Protein AF-A0A916GPR3-F1 (afdb_monomer)

Structure (mmCIF, N/CA/C/O backbone):
data_AF-A0A916GPR3-F1
#
_entry.id   AF-A0A916GPR3-F1
#
loop_
_atom_site.group_PDB
_atom_site.id
_atom_site.type_symbol
_atom_site.label_atom_id
_atom_site.label_alt_id
_atom_site.label_comp_id
_atom_site.label_asym_id
_atom_site.label_entity_id
_atom_site.label_seq_id
_atom_site.pdbx_PDB_ins_code
_atom_site.Cartn_x
_atom_site.Cartn_y
_atom_site.Cartn_z
_atom_site.occupancy
_atom_site.B_iso_or_equiv
_atom_site.auth_seq_id
_atom_site.auth_comp_id
_atom_site.auth_asym_id
_atom_site.auth_atom_id
_atom_site.pdbx_PDB_model_num
ATOM 1 N N . LYS A 1 1 ? 24.502 -0.207 -11.458 1.00 34.41 1 LYS A N 1
ATOM 2 C CA . LYS A 1 1 ? 25.552 0.753 -11.896 1.00 34.41 1 LYS A CA 1
ATOM 3 C C . LYS A 1 1 ? 24.951 1.687 -12.952 1.00 34.41 1 LYS A C 1
ATOM 5 O O . LYS A 1 1 ? 24.539 1.185 -13.983 1.00 34.41 1 LYS A O 1
ATOM 10 N N . ILE A 1 2 ? 24.842 2.995 -12.671 1.00 38.56 2 ILE A N 1
ATOM 11 C CA . ILE A 1 2 ? 24.123 4.017 -13.483 1.00 38.56 2 ILE A CA 1
ATOM 12 C C . ILE A 1 2 ? 25.085 4.871 -14.351 1.00 38.56 2 ILE A C 1
ATOM 14 O O . ILE A 1 2 ? 24.668 5.695 -15.160 1.00 38.56 2 ILE A O 1
ATOM 18 N N . GLU A 1 3 ? 26.395 4.638 -14.249 1.00 38.91 3 GLU A N 1
ATOM 19 C CA . GLU A 1 3 ? 27.435 5.503 -14.833 1.00 38.91 3 GLU A CA 1
ATOM 20 C C . GLU A 1 3 ? 27.694 5.302 -16.338 1.00 38.91 3 GLU A C 1
ATOM 22 O O . GLU A 1 3 ? 28.386 6.111 -16.942 1.00 38.91 3 GLU A O 1
ATOM 27 N N . ALA A 1 4 ? 27.110 4.287 -16.985 1.00 40.34 4 ALA A N 1
ATOM 28 C CA . ALA A 1 4 ? 27.405 3.962 -18.389 1.00 40.34 4 ALA A CA 1
ATOM 29 C C . ALA A 1 4 ? 26.366 4.466 -19.411 1.00 40.34 4 ALA A C 1
ATOM 31 O O . ALA A 1 4 ? 26.414 4.072 -20.573 1.00 40.34 4 ALA A O 1
ATOM 32 N N . GLY A 1 5 ? 25.384 5.280 -19.005 1.00 41.34 5 GLY A N 1
ATOM 33 C CA . GLY A 1 5 ? 24.378 5.842 -19.923 1.00 41.34 5 GLY A CA 1
ATOM 34 C C . GLY A 1 5 ? 23.408 4.835 -20.562 1.00 41.34 5 GLY A C 1
ATOM 35 O O . GLY A 1 5 ? 22.479 5.251 -21.241 1.00 41.34 5 GLY A O 1
ATOM 36 N N . LYS A 1 6 ? 23.574 3.534 -20.306 1.00 44.97 6 LYS A N 1
ATOM 37 C CA . LYS A 1 6 ? 22.677 2.454 -20.726 1.00 44.97 6 LYS A CA 1
ATOM 38 C C . LYS A 1 6 ? 21.776 2.050 -19.562 1.00 44.97 6 LYS A C 1
ATOM 40 O O . LYS A 1 6 ? 22.013 1.034 -18.918 1.00 44.97 6 LYS A O 1
ATOM 45 N N . VAL A 1 7 ? 20.792 2.883 -19.235 1.00 55.22 7 VAL A N 1
ATOM 46 C CA . VAL A 1 7 ? 19.659 2.422 -18.423 1.00 55.22 7 VAL A CA 1
ATOM 47 C C . VAL A 1 7 ? 18.613 1.956 -19.425 1.00 55.22 7 VAL A C 1
ATOM 49 O O . VAL A 1 7 ? 18.029 2.785 -20.114 1.00 55.22 7 VAL A O 1
ATOM 52 N N . SER A 1 8 ? 18.456 0.642 -19.583 1.00 56.34 8 SER A N 1
ATOM 53 C CA . SER A 1 8 ? 17.312 0.085 -20.302 1.00 56.34 8 SER A CA 1
ATOM 54 C C . SER A 1 8 ? 16.078 0.295 -19.434 1.00 56.34 8 SER A C 1
ATOM 56 O O . SER A 1 8 ? 16.096 -0.054 -18.251 1.00 56.34 8 SER A O 1
ATOM 58 N N . PHE A 1 9 ? 15.064 0.934 -20.007 1.00 68.38 9 PHE A N 1
ATOM 59 C CA . PHE A 1 9 ? 13.755 1.073 -19.390 1.00 68.38 9 PHE A CA 1
ATOM 60 C C . PHE A 1 9 ? 12.943 -0.159 -19.771 1.00 68.38 9 PHE A C 1
ATOM 62 O O . PHE A 1 9 ? 12.871 -0.494 -20.957 1.00 68.38 9 PHE A O 1
ATOM 69 N N . GLU A 1 10 ? 12.412 -0.869 -18.783 1.00 75.56 10 GLU A N 1
ATOM 70 C CA . GLU A 1 10 ? 11.522 -1.994 -19.046 1.00 75.56 10 GLU A CA 1
ATOM 71 C C . GLU A 1 10 ? 10.085 -1.481 -19.168 1.00 75.56 10 GLU A C 1
ATOM 73 O O . GLU A 1 10 ? 9.697 -0.482 -18.570 1.00 75.56 10 GLU A O 1
ATOM 78 N N . THR A 1 11 ? 9.291 -2.114 -20.021 1.00 81.31 11 THR A N 1
ATOM 79 C CA . THR A 1 11 ? 7.875 -1.779 -20.192 1.00 81.31 11 THR A CA 1
ATOM 80 C C . THR A 1 11 ? 7.107 -3.063 -19.976 1.00 81.31 11 THR A C 1
ATOM 82 O O . THR A 1 11 ? 6.997 -3.885 -20.884 1.00 81.31 11 THR A O 1
ATOM 85 N N . ILE A 1 12 ? 6.690 -3.263 -18.729 1.00 84.94 12 ILE A N 1
ATOM 86 C CA . ILE A 1 12 ? 6.011 -4.465 -18.258 1.00 84.94 12 ILE A CA 1
ATOM 87 C C . ILE A 1 12 ? 4.695 -4.092 -17.587 1.00 84.94 12 ILE A C 1
ATOM 89 O O . ILE A 1 12 ? 4.533 -2.971 -17.097 1.00 84.94 12 ILE A O 1
ATOM 93 N N . ASP A 1 13 ? 3.773 -5.045 -17.558 1.00 85.75 13 ASP A N 1
ATOM 94 C CA . ASP A 1 13 ? 2.547 -4.930 -16.780 1.00 85.75 13 ASP A CA 1
ATOM 95 C C . ASP A 1 13 ? 2.891 -5.027 -15.292 1.00 85.75 13 ASP A C 1
ATOM 97 O O . ASP A 1 13 ? 3.645 -5.911 -14.872 1.00 85.75 13 ASP A O 1
ATOM 101 N N . PHE A 1 14 ? 2.358 -4.111 -14.491 1.00 83.00 14 PHE A N 1
ATOM 102 C CA . PHE A 1 14 ? 2.539 -4.121 -13.045 1.00 83.00 14 PHE A CA 1
ATOM 103 C C . PHE A 1 14 ? 1.325 -3.535 -12.329 1.00 83.00 14 PHE A C 1
ATOM 105 O O . PHE A 1 14 ? 0.537 -2.777 -12.905 1.00 83.00 14 PHE A O 1
ATOM 112 N N . HIS A 1 15 ? 1.198 -3.858 -11.045 1.00 81.81 15 HIS A N 1
ATOM 113 C CA . HIS A 1 15 ? 0.202 -3.245 -10.186 1.00 81.81 15 HIS A CA 1
ATOM 114 C C . HIS A 1 15 ? 0.840 -2.221 -9.243 1.00 81.81 15 HIS A C 1
ATOM 116 O O . HIS A 1 15 ? 1.885 -2.456 -8.636 1.00 81.81 15 HIS A O 1
ATOM 122 N N . LEU A 1 16 ? 0.234 -1.037 -9.166 1.00 84.75 16 LEU A N 1
ATOM 123 C CA . LEU A 1 16 ? 0.755 0.076 -8.380 1.00 84.75 16 LEU A CA 1
ATOM 124 C C . LEU A 1 16 ? 0.736 -0.223 -6.875 1.00 84.75 16 LEU A C 1
ATOM 126 O O . LEU A 1 16 ? 1.661 0.173 -6.174 1.00 84.75 16 LEU A O 1
ATOM 130 N N . ASP A 1 17 ? -0.282 -0.933 -6.393 1.00 76.56 17 ASP A N 1
ATOM 131 C CA . ASP A 1 17 ? -0.413 -1.373 -4.999 1.00 76.56 17 ASP A CA 1
ATOM 132 C C . ASP A 1 17 ? 0.776 -2.234 -4.549 1.00 76.56 17 ASP A C 1
ATOM 134 O O . ASP A 1 17 ? 1.334 -1.961 -3.495 1.00 76.56 17 ASP A O 1
ATOM 138 N N . GLU A 1 18 ? 1.256 -3.163 -5.378 1.00 76.06 18 GLU A N 1
ATOM 139 C CA . GLU A 1 18 ? 2.437 -3.988 -5.070 1.00 76.06 18 GLU A CA 1
ATOM 140 C C . GLU A 1 18 ? 3.711 -3.147 -4.885 1.00 76.06 18 GLU A C 1
ATOM 142 O O . GLU A 1 18 ? 4.531 -3.413 -4.003 1.00 76.06 18 GLU A O 1
ATOM 147 N N . VAL A 1 19 ? 3.874 -2.089 -5.688 1.00 83.50 19 VAL A N 1
ATOM 148 C CA . VAL A 1 19 ? 4.989 -1.142 -5.527 1.00 83.50 19 VAL A CA 1
ATOM 149 C C . VAL A 1 19 ? 4.852 -0.385 -4.205 1.00 83.50 19 VAL A C 1
ATOM 151 O O . VAL A 1 19 ? 5.847 -0.193 -3.502 1.00 83.50 19 VAL A O 1
ATOM 154 N N . MET A 1 20 ? 3.633 0.029 -3.852 1.00 81.75 20 MET A N 1
ATOM 155 C CA . MET A 1 20 ? 3.361 0.739 -2.602 1.00 81.75 20 MET A CA 1
ATOM 156 C C . MET A 1 20 ? 3.566 -0.148 -1.375 1.00 81.75 20 MET A C 1
ATOM 158 O O . MET A 1 20 ? 4.194 0.306 -0.420 1.00 81.75 20 MET A O 1
ATOM 162 N N . ASP A 1 21 ? 3.125 -1.403 -1.422 1.00 71.31 21 ASP A N 1
ATOM 163 C CA . ASP A 1 21 ? 3.307 -2.386 -0.352 1.00 71.31 21 ASP A CA 1
ATOM 164 C C . ASP A 1 21 ? 4.806 -2.698 -0.156 1.00 71.31 21 ASP A C 1
ATOM 166 O O . ASP A 1 21 ? 5.314 -2.677 0.964 1.00 71.31 21 ASP A O 1
ATOM 170 N N . GLY A 1 22 ? 5.581 -2.832 -1.240 1.00 76.75 22 GLY A N 1
ATOM 171 C CA . GLY A 1 22 ? 7.038 -2.982 -1.137 1.00 76.75 22 GLY A CA 1
ATOM 172 C C . GLY A 1 22 ? 7.737 -1.768 -0.503 1.00 76.75 22 GLY A C 1
ATOM 173 O O . GLY A 1 22 ? 8.696 -1.914 0.260 1.00 76.75 22 GLY A O 1
ATOM 174 N N . ILE A 1 23 ? 7.261 -0.549 -0.782 1.00 81.44 23 ILE A N 1
ATOM 175 C CA . ILE A 1 23 ? 7.767 0.673 -0.134 1.00 81.44 23 ILE A CA 1
ATOM 176 C C . ILE A 1 23 ? 7.354 0.710 1.339 1.00 81.44 23 ILE A C 1
ATOM 178 O O . ILE A 1 23 ? 8.172 1.092 2.179 1.00 81.44 23 ILE A O 1
ATOM 182 N N . ALA A 1 24 ? 6.118 0.311 1.646 1.00 74.06 24 ALA A N 1
ATOM 183 C CA . ALA A 1 24 ? 5.590 0.216 2.999 1.00 74.06 24 ALA A CA 1
ATOM 184 C C . ALA A 1 24 ? 6.478 -0.677 3.866 1.00 74.06 24 ALA A C 1
ATOM 186 O O . ALA A 1 24 ? 6.974 -0.210 4.889 1.00 74.06 24 ALA A O 1
ATOM 187 N N . ASP A 1 25 ? 6.775 -1.895 3.415 1.00 73.19 25 ASP A N 1
ATOM 188 C CA . ASP A 1 25 ? 7.591 -2.864 4.153 1.00 73.19 25 ASP A CA 1
ATOM 189 C C . ASP A 1 25 ? 9.009 -2.346 4.432 1.00 73.19 25 ASP A C 1
ATOM 191 O O . ASP A 1 25 ? 9.539 -2.468 5.541 1.00 73.19 25 ASP A O 1
ATOM 195 N N . LEU A 1 26 ? 9.633 -1.707 3.437 1.00 76.94 26 LEU A N 1
ATOM 196 C CA . LEU A 1 26 ? 10.988 -1.162 3.565 1.00 76.94 26 LEU A CA 1
ATOM 197 C C . LEU A 1 26 ? 11.056 0.072 4.476 1.00 76.94 26 LEU A C 1
ATOM 199 O O . LEU A 1 26 ? 12.082 0.320 5.123 1.00 76.94 26 LEU A O 1
ATOM 203 N N . ALA A 1 27 ? 10.001 0.883 4.480 1.00 78.56 27 ALA A N 1
ATOM 204 C CA . ALA A 1 27 ? 9.934 2.134 5.221 1.00 78.56 27 ALA A CA 1
ATOM 205 C C . ALA A 1 27 ? 9.396 1.951 6.649 1.00 78.56 27 ALA A C 1
ATOM 207 O O . ALA A 1 27 ? 9.810 2.702 7.537 1.00 78.56 27 ALA A O 1
ATOM 208 N N . ALA A 1 28 ? 8.545 0.946 6.882 1.00 73.94 28 ALA A N 1
ATOM 209 C CA . ALA A 1 28 ? 7.847 0.708 8.143 1.00 73.94 28 ALA A CA 1
ATOM 210 C C . ALA A 1 28 ? 8.810 0.602 9.327 1.00 73.94 28 ALA A C 1
ATOM 212 O O . ALA A 1 28 ? 8.653 1.332 10.301 1.00 73.94 28 ALA A O 1
ATOM 213 N N . ILE A 1 29 ? 9.862 -0.218 9.215 1.00 76.25 29 ILE A N 1
ATOM 214 C CA . ILE A 1 29 ? 10.833 -0.428 10.304 1.00 76.25 29 ILE A CA 1
ATOM 215 C C . ILE A 1 29 ? 11.497 0.898 10.706 1.00 76.25 29 ILE A C 1
ATOM 217 O O . ILE A 1 29 ? 11.549 1.250 11.882 1.00 76.25 29 ILE A O 1
ATOM 221 N N . LYS A 1 30 ? 11.958 1.683 9.725 1.00 79.44 30 LYS A N 1
ATOM 222 C CA . LYS A 1 30 ? 12.665 2.951 9.979 1.00 79.44 30 LYS A CA 1
ATOM 223 C C . LYS A 1 30 ? 11.741 4.044 10.507 1.00 79.44 30 LYS A C 1
ATOM 225 O O . LYS A 1 30 ? 12.164 4.861 11.324 1.00 79.44 30 LYS A O 1
ATOM 230 N N . ALA A 1 31 ? 10.505 4.092 10.011 1.00 82.06 31 ALA A N 1
ATOM 231 C CA . ALA A 1 31 ? 9.490 5.009 10.511 1.00 82.06 31 ALA A CA 1
ATOM 232 C C . ALA A 1 31 ? 9.132 4.660 11.963 1.00 82.06 31 ALA A C 1
ATOM 234 O O . ALA A 1 31 ? 9.148 5.540 12.822 1.00 82.06 31 ALA A O 1
ATOM 235 N N . GLN A 1 32 ? 8.934 3.373 12.261 1.00 77.81 32 GLN A N 1
ATOM 236 C CA . GLN A 1 32 ? 8.606 2.870 13.592 1.00 77.81 32 GLN A CA 1
ATOM 237 C C . GLN A 1 32 ? 9.723 3.128 14.613 1.00 77.81 32 GLN A C 1
ATOM 239 O O . GLN A 1 32 ? 9.437 3.596 15.713 1.00 77.81 32 GLN A O 1
ATOM 244 N N . GLU A 1 33 ? 10.992 2.904 14.251 1.00 80.00 33 GLU A N 1
ATOM 245 C CA . GLU A 1 33 ? 12.153 3.219 15.103 1.00 80.00 33 GLU A CA 1
ATOM 246 C C . GLU A 1 33 ? 12.193 4.696 15.526 1.00 80.00 33 GLU A C 1
ATOM 248 O O . GLU A 1 33 ? 12.622 5.022 16.634 1.00 80.00 33 GLU A O 1
ATOM 253 N N . LYS A 1 34 ? 11.733 5.596 14.650 1.00 81.00 34 LYS A N 1
ATOM 254 C CA . LYS A 1 34 ? 11.626 7.032 14.930 1.00 81.00 34 LYS A CA 1
ATOM 255 C C . LYS A 1 34 ? 10.279 7.450 15.525 1.00 81.00 34 LYS A C 1
ATOM 257 O O . LYS A 1 34 ? 10.139 8.605 15.921 1.00 81.00 34 LYS A O 1
ATOM 262 N N . GLY A 1 35 ? 9.302 6.546 15.589 1.00 80.00 35 GLY A N 1
ATOM 263 C CA . GLY A 1 35 ? 7.924 6.864 15.962 1.00 80.00 35 GLY A CA 1
ATOM 264 C C . GLY A 1 35 ? 7.251 7.849 15.000 1.00 80.00 35 GLY A C 1
ATOM 265 O O . GLY A 1 35 ? 6.478 8.688 15.452 1.00 80.00 35 GLY A O 1
ATOM 266 N N . LEU A 1 36 ? 7.592 7.794 13.710 1.00 85.12 36 LEU A N 1
ATOM 267 C CA . LEU A 1 36 ? 6.942 8.577 12.659 1.00 85.12 36 LEU A CA 1
ATOM 268 C C . LEU A 1 36 ? 5.720 7.838 12.127 1.00 85.12 36 LEU A C 1
ATOM 270 O O . LEU A 1 36 ? 5.766 6.622 11.928 1.00 85.12 36 LEU A O 1
ATOM 274 N N . GLU A 1 37 ? 4.665 8.583 11.819 1.00 84.00 37 GLU A N 1
ATOM 275 C CA . GLU A 1 37 ? 3.528 8.037 11.086 1.00 84.00 37 GLU A CA 1
ATOM 276 C C . GLU A 1 37 ? 3.817 8.016 9.588 1.00 84.00 37 GLU A C 1
ATOM 278 O O . GLU A 1 37 ? 4.281 9.000 9.020 1.00 84.00 37 GLU A O 1
ATOM 283 N N . LEU A 1 38 ? 3.563 6.876 8.948 1.00 85.62 38 LEU A N 1
ATOM 284 C CA . LEU A 1 38 ? 3.703 6.712 7.508 1.00 85.62 38 LEU A CA 1
ATOM 285 C C . LEU A 1 38 ? 2.317 6.464 6.911 1.00 85.62 38 LEU A C 1
ATOM 287 O O . LEU A 1 38 ? 1.651 5.490 7.266 1.00 85.62 38 LEU A O 1
ATOM 291 N N . LEU A 1 39 ? 1.893 7.361 6.027 1.00 85.69 39 LEU A N 1
ATOM 292 C CA . LEU A 1 39 ? 0.545 7.405 5.472 1.00 85.69 39 LEU A CA 1
ATOM 293 C C . LEU A 1 39 ? 0.594 7.298 3.942 1.00 85.69 39 LEU A C 1
ATOM 295 O O . LEU A 1 39 ? 1.497 7.842 3.305 1.00 85.69 39 LEU A O 1
ATOM 299 N N . PHE A 1 40 ? -0.384 6.620 3.344 1.00 85.38 40 PHE A N 1
ATOM 300 C CA . PHE A 1 40 ? -0.537 6.508 1.891 1.00 85.38 40 PHE A CA 1
ATOM 301 C C . PHE A 1 40 ? -1.837 7.180 1.459 1.00 85.38 40 PHE A C 1
ATOM 303 O O . PHE A 1 40 ? -2.903 6.754 1.877 1.00 85.38 40 PHE A O 1
ATOM 310 N N . ASP A 1 41 ? -1.767 8.196 0.606 1.00 86.06 41 ASP A N 1
ATOM 311 C CA . ASP A 1 41 ? -2.935 8.914 0.088 1.00 86.06 41 ASP A CA 1
ATOM 312 C C . ASP A 1 41 ? -3.057 8.689 -1.423 1.00 86.06 41 ASP A C 1
ATOM 314 O O . ASP A 1 41 ? -2.410 9.351 -2.233 1.00 86.06 41 ASP A O 1
ATOM 318 N N . ILE A 1 42 ? -3.837 7.686 -1.823 1.00 84.56 42 ILE A N 1
ATOM 319 C CA . ILE A 1 42 ? -3.988 7.309 -3.232 1.00 84.56 42 ILE A CA 1
ATOM 320 C C . ILE A 1 42 ? -5.351 7.788 -3.730 1.00 84.56 42 ILE A C 1
ATOM 322 O O . ILE A 1 42 ? -6.394 7.351 -3.239 1.00 84.56 42 ILE A O 1
ATOM 326 N N . GLY A 1 43 ? -5.335 8.662 -4.737 1.00 79.94 43 GLY A N 1
ATOM 327 C CA . GLY A 1 43 ? -6.532 9.191 -5.379 1.00 79.94 43 GLY A CA 1
ATOM 328 C C . GLY A 1 43 ? -7.419 8.089 -5.963 1.00 79.94 43 GLY A C 1
ATOM 329 O O . GLY A 1 43 ? -6.941 7.127 -6.561 1.00 79.94 43 GLY A O 1
ATOM 330 N N . ALA A 1 44 ? -8.737 8.240 -5.814 1.00 73.88 44 ALA A N 1
ATOM 331 C CA . ALA A 1 44 ? -9.720 7.234 -6.232 1.00 73.88 44 ALA A CA 1
ATOM 332 C C . ALA A 1 44 ? -9.788 7.006 -7.756 1.00 73.88 44 ALA A C 1
ATOM 334 O O . ALA A 1 44 ? -10.353 6.014 -8.212 1.00 73.88 44 ALA A O 1
ATOM 335 N N . ASP A 1 45 ? -9.267 7.943 -8.542 1.00 78.69 45 ASP A N 1
ATOM 336 C CA . ASP A 1 45 ? -9.227 7.933 -10.003 1.00 78.69 45 ASP A CA 1
ATOM 337 C C . ASP A 1 45 ? -7.903 7.399 -10.577 1.00 78.69 45 ASP A C 1
ATOM 339 O O . ASP A 1 45 ? -7.761 7.292 -11.800 1.00 78.69 45 ASP A O 1
ATOM 343 N N . VAL A 1 46 ? -6.950 7.041 -9.711 1.00 85.75 46 VAL A N 1
ATOM 344 C CA . VAL A 1 46 ? -5.657 6.471 -10.094 1.00 85.75 46 VAL A CA 1
ATOM 345 C C . VAL A 1 46 ? -5.842 5.011 -10.538 1.00 85.75 46 VAL A C 1
ATOM 347 O O . VAL A 1 46 ? -6.329 4.192 -9.755 1.00 85.75 46 VAL A O 1
ATOM 350 N N . PRO A 1 47 ? -5.449 4.641 -11.774 1.00 82.62 47 PRO A N 1
ATOM 351 C CA . PRO A 1 47 ? -5.470 3.248 -12.213 1.00 82.62 47 PRO A CA 1
ATOM 352 C C . PRO A 1 47 ? -4.458 2.402 -11.434 1.00 82.62 47 PRO A C 1
ATOM 354 O O . PRO A 1 47 ? -3.342 2.847 -11.167 1.00 82.62 47 PRO A O 1
ATOM 357 N N . ILE A 1 48 ? -4.837 1.164 -11.114 1.00 80.50 48 ILE A N 1
ATOM 358 C CA . ILE A 1 48 ? -4.000 0.241 -10.334 1.00 80.50 48 ILE A CA 1
ATOM 359 C C . ILE A 1 48 ? -3.125 -0.597 -11.262 1.00 80.50 48 ILE A C 1
ATOM 361 O O . ILE A 1 48 ? -1.959 -0.814 -10.958 1.00 80.50 48 ILE A O 1
ATOM 365 N N . ALA A 1 49 ? -3.671 -1.074 -12.387 1.00 83.38 49 ALA A N 1
ATOM 366 C CA . ALA A 1 49 ? -2.914 -1.855 -13.364 1.00 83.38 49 ALA A CA 1
ATOM 367 C C . ALA A 1 49 ? -2.305 -0.920 -14.418 1.00 83.38 49 ALA A C 1
ATOM 369 O O . ALA A 1 49 ? -3.026 -0.277 -15.190 1.00 83.38 49 ALA A O 1
ATOM 370 N N . LEU A 1 50 ? -0.980 -0.835 -14.421 1.00 89.50 50 LEU A N 1
ATOM 371 C CA . LEU A 1 50 ? -0.193 0.091 -15.225 1.00 89.50 50 LEU A CA 1
ATOM 372 C C . LEU A 1 50 ? 0.832 -0.672 -16.066 1.00 89.50 50 LEU A C 1
ATOM 374 O O . LEU A 1 50 ? 1.188 -1.809 -15.772 1.00 89.50 50 LEU A O 1
ATOM 378 N N . VAL A 1 51 ? 1.323 -0.012 -17.109 1.00 88.25 51 VAL A N 1
ATOM 379 C CA . VAL A 1 51 ? 2.385 -0.509 -17.984 1.00 88.25 51 VAL A CA 1
ATOM 380 C C . VAL A 1 51 ? 3.570 0.445 -17.893 1.00 88.25 51 VAL A C 1
ATOM 382 O O . VAL A 1 51 ? 3.439 1.640 -18.175 1.00 88.25 51 VAL A O 1
ATOM 385 N N . GLY A 1 52 ? 4.729 -0.063 -17.479 1.00 89.50 52 GLY A N 1
ATOM 386 C CA . GLY A 1 52 ? 5.936 0.738 -17.275 1.00 89.50 52 GLY A CA 1
ATOM 387 C C . GLY A 1 52 ? 7.038 -0.023 -16.541 1.00 89.50 52 GLY A C 1
ATOM 388 O O . GLY A 1 52 ? 7.107 -1.245 -16.624 1.00 89.50 52 GLY A O 1
ATOM 389 N N . ASP A 1 53 ? 7.898 0.706 -15.829 1.00 88.25 53 ASP A N 1
ATOM 390 C CA . ASP A 1 53 ? 9.019 0.140 -15.069 1.00 88.25 53 ASP A CA 1
ATOM 391 C C . ASP A 1 53 ? 8.774 0.293 -13.549 1.00 88.25 53 ASP A C 1
ATOM 393 O O . ASP A 1 53 ? 9.112 1.337 -12.966 1.00 88.25 53 ASP A O 1
ATOM 397 N N . PRO A 1 54 ? 8.184 -0.718 -12.877 1.00 86.31 54 PRO A N 1
ATOM 398 C CA . PRO A 1 54 ? 7.902 -0.654 -11.442 1.00 86.31 54 PRO A CA 1
ATOM 399 C C . PRO A 1 54 ? 9.179 -0.553 -10.602 1.00 86.31 54 PRO A C 1
ATOM 401 O O . PRO A 1 54 ? 9.178 0.083 -9.547 1.00 86.31 54 PRO A O 1
ATOM 404 N N . LEU A 1 55 ? 10.295 -1.121 -11.071 1.00 84.94 55 LEU A N 1
ATOM 405 C CA . LEU A 1 55 ? 11.566 -1.095 -10.351 1.00 84.94 55 LEU A CA 1
ATOM 406 C C . LEU A 1 55 ? 12.132 0.327 -10.293 1.00 84.94 55 LEU A C 1
ATOM 408 O O . LEU A 1 55 ? 12.610 0.767 -9.243 1.00 84.94 55 LEU A O 1
ATOM 412 N N . ARG A 1 56 ? 12.090 1.070 -11.405 1.00 88.00 56 ARG A N 1
ATOM 413 C CA . ARG A 1 56 ? 12.550 2.469 -11.432 1.00 88.00 56 ARG A CA 1
ATOM 414 C C . ARG A 1 56 ? 11.615 3.391 -10.675 1.00 88.00 56 ARG A C 1
ATOM 416 O O . ARG A 1 56 ? 12.117 4.244 -9.941 1.00 88.00 56 ARG A O 1
ATOM 423 N N . LEU A 1 57 ? 10.303 3.190 -10.788 1.00 90.88 57 LEU A N 1
ATOM 424 C CA . LEU A 1 57 ? 9.324 3.913 -9.979 1.00 90.88 57 LEU A CA 1
ATOM 425 C C . LEU A 1 57 ? 9.594 3.702 -8.480 1.00 90.88 57 LEU A C 1
ATOM 427 O O . LEU A 1 57 ? 9.802 4.668 -7.740 1.00 90.88 57 LEU A O 1
ATOM 431 N N . GLY A 1 58 ? 9.697 2.440 -8.058 1.00 88.00 58 GLY A N 1
ATOM 432 C CA . GLY A 1 58 ? 10.008 2.058 -6.684 1.00 88.00 58 GLY A CA 1
ATOM 433 C C . GLY A 1 58 ? 11.341 2.632 -6.203 1.00 88.00 58 GLY A C 1
ATOM 434 O O . GLY A 1 58 ? 11.433 3.109 -5.074 1.00 88.00 58 GLY A O 1
ATOM 435 N N . GLN A 1 59 ? 12.366 2.693 -7.059 1.00 86.25 59 GLN A N 1
ATOM 436 C CA . GLN A 1 59 ? 13.656 3.303 -6.725 1.00 86.25 59 GLN A CA 1
ATOM 437 C C . GLN A 1 59 ? 13.547 4.815 -6.459 1.00 86.25 59 GLN A C 1
ATOM 439 O O . GLN A 1 59 ? 14.185 5.321 -5.528 1.00 86.25 59 GLN A O 1
ATOM 444 N N . VAL A 1 60 ? 12.762 5.547 -7.261 1.00 91.69 60 VAL A N 1
ATOM 445 C CA . VAL A 1 60 ? 12.528 6.985 -7.046 1.00 91.69 60 VAL A CA 1
ATOM 446 C C . VAL A 1 60 ? 11.810 7.197 -5.717 1.00 91.69 60 VAL A C 1
ATOM 448 O O . VAL A 1 60 ? 12.308 7.957 -4.884 1.00 91.69 60 VAL A O 1
ATOM 451 N N . LEU A 1 61 ? 10.698 6.491 -5.495 1.00 91.44 61 LEU A N 1
ATOM 452 C CA . LEU A 1 61 ? 9.890 6.605 -4.280 1.00 91.44 61 LEU A CA 1
ATOM 453 C C . LEU A 1 61 ? 10.675 6.204 -3.028 1.00 91.44 61 LEU A C 1
ATOM 455 O O . LEU A 1 61 ? 10.721 6.973 -2.076 1.00 91.44 61 LEU A O 1
ATOM 459 N N . THR A 1 62 ? 11.386 5.074 -3.051 1.00 88.50 62 THR A N 1
ATOM 460 C CA . THR A 1 62 ? 12.210 4.606 -1.920 1.00 88.50 62 THR A CA 1
ATOM 461 C C . THR A 1 62 ? 13.248 5.644 -1.500 1.00 88.50 62 THR A C 1
ATOM 463 O O . THR A 1 62 ? 13.488 5.849 -0.310 1.00 88.50 62 THR A O 1
ATOM 466 N N . ASN A 1 63 ? 13.869 6.332 -2.462 1.00 88.88 63 ASN A N 1
ATOM 467 C CA . ASN A 1 63 ? 14.819 7.395 -2.152 1.00 88.88 63 ASN A CA 1
ATOM 468 C C . ASN A 1 63 ? 14.126 8.616 -1.524 1.00 88.88 63 ASN A C 1
ATOM 470 O O . ASN A 1 63 ? 14.614 9.147 -0.527 1.00 88.88 63 ASN A O 1
ATOM 474 N N . LEU A 1 64 ? 12.992 9.060 -2.075 1.00 91.62 64 LEU A N 1
ATOM 475 C CA . LEU A 1 64 ? 12.251 10.202 -1.529 1.00 91.62 64 LEU A CA 1
ATOM 476 C C . LEU A 1 64 ? 11.712 9.910 -0.121 1.00 91.62 64 LEU A C 1
ATOM 478 O O . LEU A 1 64 ? 11.972 10.687 0.793 1.00 91.62 64 LEU A O 1
ATOM 482 N N . VAL A 1 65 ? 11.073 8.756 0.079 1.00 90.88 65 VAL A N 1
ATOM 483 C CA . VAL A 1 65 ? 10.568 8.288 1.383 1.00 90.88 65 VAL A CA 1
ATOM 484 C C . VAL A 1 65 ? 11.707 8.109 2.383 1.00 90.88 65 VAL A C 1
ATOM 486 O O . VAL A 1 65 ? 11.618 8.557 3.524 1.00 90.88 65 VAL A O 1
ATOM 489 N N . GLY A 1 66 ? 12.829 7.529 1.951 1.00 88.56 66 GLY A N 1
ATOM 490 C CA . GLY A 1 66 ? 14.018 7.401 2.788 1.00 88.56 66 GLY A CA 1
ATOM 491 C C . GLY A 1 66 ? 14.563 8.753 3.257 1.00 88.56 66 GLY A C 1
ATOM 492 O O . GLY A 1 66 ? 14.979 8.872 4.409 1.00 88.56 66 GLY A O 1
ATOM 493 N N . ASN A 1 67 ? 14.532 9.782 2.403 1.00 89.12 67 ASN A N 1
ATOM 494 C CA . ASN A 1 67 ? 14.923 11.140 2.785 1.00 89.12 67 ASN A CA 1
ATOM 495 C C . ASN A 1 67 ? 13.902 11.775 3.740 1.00 89.12 67 ASN A C 1
ATOM 497 O O . ASN A 1 67 ? 14.312 12.313 4.766 1.00 89.12 67 ASN A O 1
ATOM 501 N N . ALA A 1 68 ? 12.604 11.649 3.464 1.00 91.25 68 ALA A N 1
ATOM 502 C CA . ALA A 1 68 ? 11.538 12.143 4.335 1.00 91.25 68 ALA A CA 1
ATOM 503 C C . ALA A 1 68 ? 11.656 11.578 5.763 1.00 91.25 68 ALA A C 1
ATOM 505 O O . ALA A 1 68 ? 11.752 12.333 6.731 1.00 91.25 68 ALA A O 1
ATOM 506 N N . ILE A 1 69 ? 11.793 10.253 5.900 1.00 89.81 69 ILE A N 1
ATOM 507 C CA . ILE A 1 69 ? 11.993 9.591 7.200 1.00 89.81 69 ILE A CA 1
ATOM 508 C C . ILE A 1 69 ? 13.296 10.051 7.852 1.00 89.81 69 ILE A C 1
ATOM 510 O O . ILE A 1 69 ? 13.362 10.255 9.061 1.00 89.81 69 ILE A O 1
ATOM 514 N N . LYS A 1 70 ? 14.367 10.227 7.077 1.00 87.44 70 LYS A N 1
ATOM 515 C CA . LYS A 1 70 ? 15.675 10.646 7.589 1.00 87.44 70 LYS A CA 1
ATOM 516 C C . LYS A 1 70 ? 15.657 12.059 8.180 1.00 87.44 70 LYS A C 1
ATOM 518 O O . LYS A 1 70 ? 16.261 12.243 9.239 1.00 87.44 70 LYS A O 1
ATOM 523 N N . PHE A 1 71 ? 14.988 13.010 7.528 1.00 88.31 71 PHE A N 1
ATOM 524 C CA . PHE A 1 71 ? 14.971 14.433 7.905 1.00 88.31 71 PHE A CA 1
ATOM 525 C C . PHE A 1 71 ? 13.777 14.848 8.774 1.00 88.31 71 PHE A C 1
ATOM 527 O O . PHE A 1 71 ? 13.736 15.984 9.248 1.00 88.31 71 PHE A O 1
ATOM 534 N N . THR A 1 72 ? 12.866 13.916 9.048 1.00 90.62 72 THR A N 1
ATOM 535 C CA . THR A 1 72 ? 11.793 14.087 10.030 1.00 90.62 72 THR A CA 1
ATOM 536 C C . THR A 1 72 ? 12.209 13.449 11.352 1.00 90.62 72 THR A C 1
ATOM 538 O O . THR A 1 72 ? 12.670 12.303 11.399 1.00 90.62 72 THR A O 1
ATOM 541 N N . GLU A 1 73 ? 12.128 14.218 12.437 1.00 86.75 73 GLU A N 1
ATOM 542 C CA . GLU A 1 73 ? 12.414 13.724 13.791 1.00 86.75 73 GLU A CA 1
ATOM 543 C C . GLU A 1 73 ? 11.142 13.273 14.510 1.00 86.75 73 GLU A C 1
ATOM 545 O O . GLU A 1 73 ? 11.180 12.286 15.238 1.00 86.75 73 GLU A O 1
ATOM 550 N N . ARG A 1 74 ? 10.030 13.989 14.307 1.00 85.50 74 ARG A N 1
ATOM 551 C CA . ARG A 1 74 ? 8.699 13.690 14.849 1.00 85.50 74 ARG A CA 1
ATOM 552 C C . ARG A 1 74 ? 7.630 14.159 13.865 1.00 85.50 74 ARG A C 1
ATOM 554 O O . ARG A 1 74 ? 7.868 15.121 13.138 1.00 85.50 74 ARG A O 1
ATOM 561 N N . GLY A 1 75 ? 6.466 13.520 13.904 1.00 88.00 75 GLY A N 1
ATOM 562 C CA . GLY A 1 75 ? 5.337 13.818 13.025 1.00 88.00 75 GLY A CA 1
ATOM 563 C C . GLY A 1 75 ? 5.130 12.711 12.001 1.00 88.00 75 GLY A C 1
ATOM 564 O O . GLY A 1 75 ? 5.220 11.533 12.350 1.00 88.00 75 GLY A O 1
ATOM 565 N N . GLU A 1 76 ? 4.866 13.087 10.755 1.00 89.75 76 GLU A N 1
ATOM 566 C CA . GLU A 1 76 ? 4.373 12.159 9.740 1.00 89.75 76 GLU A CA 1
ATOM 567 C C . GLU A 1 76 ? 5.040 12.335 8.373 1.00 89.75 76 GLU A C 1
ATOM 569 O O . GLU A 1 76 ? 5.614 13.376 8.041 1.00 89.75 76 GLU A O 1
ATOM 574 N N . VAL A 1 77 ? 4.962 11.266 7.586 1.00 92.19 77 VAL A N 1
ATOM 575 C CA . VAL A 1 77 ? 5.366 11.195 6.189 1.00 92.19 77 VAL A CA 1
ATOM 576 C C . VAL A 1 77 ? 4.188 10.643 5.394 1.00 92.19 77 VAL A C 1
ATOM 578 O O . VAL A 1 77 ? 3.748 9.522 5.632 1.00 92.19 77 VAL A O 1
ATOM 581 N N . THR A 1 78 ? 3.701 11.409 4.424 1.00 91.88 78 THR A N 1
ATOM 582 C CA . THR A 1 78 ? 2.583 11.026 3.556 1.00 91.88 78 THR A CA 1
ATOM 583 C C . THR A 1 78 ? 3.071 10.794 2.134 1.00 91.88 78 THR A C 1
ATOM 585 O O . THR A 1 78 ? 3.779 11.627 1.566 1.00 91.88 78 THR A O 1
ATOM 588 N N . ILE A 1 79 ? 2.683 9.667 1.545 1.00 93.31 79 ILE A N 1
ATOM 589 C CA . ILE A 1 79 ? 2.966 9.314 0.157 1.00 93.31 79 ILE A CA 1
ATOM 590 C C . ILE A 1 79 ? 1.667 9.435 -0.636 1.00 93.31 79 ILE A C 1
ATOM 592 O O . ILE A 1 79 ? 0.795 8.575 -0.550 1.00 93.31 79 ILE A O 1
ATOM 596 N N . GLY A 1 80 ? 1.547 10.526 -1.386 1.00 92.12 80 GLY A N 1
ATOM 597 C CA . GLY A 1 80 ? 0.384 10.875 -2.188 1.00 92.12 80 GLY A CA 1
ATOM 598 C C . GLY A 1 80 ? 0.515 10.452 -3.652 1.00 92.12 80 GLY A C 1
ATOM 599 O O . GLY A 1 80 ? 1.581 10.617 -4.249 1.00 92.12 80 GLY A O 1
ATOM 600 N N .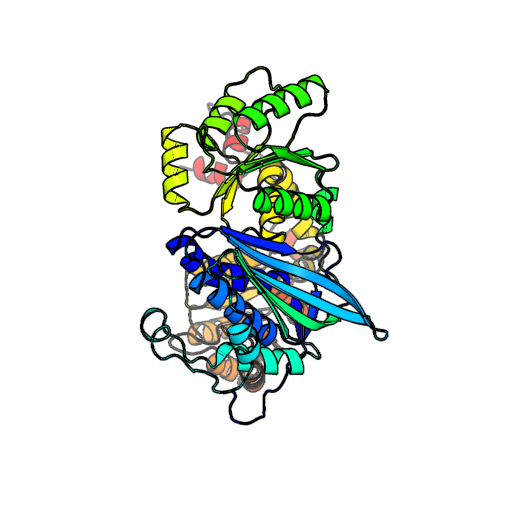 ILE A 1 81 ? -0.568 9.968 -4.260 1.00 93.88 81 ILE A N 1
ATOM 601 C CA . ILE A 1 81 ? -0.649 9.668 -5.696 1.00 93.88 81 ILE A CA 1
ATOM 602 C C . ILE A 1 81 ? -1.951 10.232 -6.257 1.00 93.88 81 ILE A C 1
ATOM 604 O O . ILE A 1 81 ? -3.027 9.950 -5.743 1.00 93.88 81 ILE A O 1
ATOM 608 N N . SER A 1 82 ? -1.867 11.007 -7.334 1.00 92.38 82 SER A N 1
ATOM 609 C CA . SER A 1 82 ? -3.037 11.579 -8.013 1.00 92.38 82 SER A CA 1
ATOM 610 C C . SER A 1 82 ? -2.901 11.514 -9.530 1.00 92.38 82 SER A C 1
ATOM 612 O O . SER A 1 82 ? -1.795 11.544 -10.077 1.00 92.38 82 SER A O 1
ATOM 614 N N . LEU A 1 83 ? -4.033 11.432 -10.227 1.00 92.88 83 LEU A N 1
ATOM 615 C CA . LEU A 1 83 ? -4.081 11.525 -11.681 1.00 92.88 83 LEU A CA 1
ATOM 616 C C . LEU A 1 83 ? -3.953 12.996 -12.108 1.00 92.88 83 LEU A C 1
ATOM 618 O O . LEU A 1 83 ? -4.732 13.848 -11.695 1.00 92.88 83 LEU A O 1
ATOM 622 N N . VAL A 1 84 ? -2.970 13.301 -12.956 1.00 93.44 84 VAL A N 1
ATOM 623 C CA . VAL A 1 84 ? -2.797 14.642 -13.546 1.00 93.44 84 VAL A CA 1
ATOM 624 C C . VAL A 1 84 ? -3.634 14.780 -14.810 1.00 93.44 84 VAL A C 1
ATOM 626 O O . VAL A 1 84 ? -4.207 15.833 -15.078 1.00 93.44 84 VAL A O 1
ATOM 629 N N . GLY A 1 85 ? -3.690 13.716 -15.605 1.00 90.06 85 GLY A N 1
ATOM 630 C CA . GLY A 1 85 ? -4.412 13.703 -16.863 1.00 90.06 85 GLY A CA 1
ATOM 631 C C . GLY A 1 85 ? -4.248 12.385 -17.603 1.00 90.06 85 GLY A C 1
ATOM 632 O O . GLY A 1 85 ? -3.425 11.540 -17.241 1.00 90.06 85 GLY A O 1
ATOM 633 N N . ARG A 1 86 ? -5.059 12.231 -18.646 1.00 89.25 86 ARG A N 1
ATOM 634 C CA . ARG A 1 86 ? -4.966 11.136 -19.610 1.00 89.25 86 ARG A CA 1
ATOM 635 C C . ARG A 1 86 ? -4.428 11.698 -20.917 1.00 89.25 86 ARG A C 1
ATOM 637 O O . ARG A 1 86 ? -4.881 12.757 -21.354 1.00 89.25 86 ARG A O 1
ATOM 644 N N . ASP A 1 87 ? -3.463 11.007 -21.496 1.00 83.69 87 ASP A N 1
ATOM 645 C CA . ASP A 1 87 ? -2.878 11.357 -22.781 1.00 83.69 87 ASP A CA 1
ATOM 646 C C . ASP A 1 87 ? -3.774 10.851 -23.929 1.00 83.69 87 ASP A C 1
ATOM 648 O O . ASP A 1 87 ? -4.694 10.056 -23.733 1.00 83.69 87 ASP A O 1
ATOM 652 N N . ALA A 1 88 ? -3.530 11.347 -25.145 1.00 75.44 88 ALA A N 1
ATOM 653 C CA . ALA A 1 88 ? -4.348 11.034 -26.322 1.00 75.44 88 ALA A CA 1
ATOM 654 C C . ALA A 1 88 ? -4.207 9.583 -26.827 1.00 75.44 88 ALA A C 1
ATOM 656 O O . ALA A 1 88 ? -4.995 9.153 -27.665 1.00 75.44 88 ALA A O 1
ATOM 657 N N . ASP A 1 89 ? -3.203 8.852 -26.350 1.00 79.00 89 ASP A N 1
ATOM 658 C CA . ASP A 1 89 ? -2.873 7.468 -26.703 1.00 79.00 89 ASP A CA 1
ATOM 659 C C . ASP A 1 89 ? -3.191 6.480 -25.567 1.00 79.00 89 ASP A C 1
ATOM 661 O O . ASP A 1 89 ? -2.522 5.460 -25.422 1.00 79.00 89 ASP A O 1
ATOM 665 N N . ASP A 1 90 ? -4.187 6.806 -24.738 1.00 78.88 90 ASP A N 1
ATOM 666 C CA . ASP A 1 90 ? -4.622 6.026 -23.570 1.00 78.88 90 ASP A CA 1
ATOM 667 C C . ASP A 1 90 ? -3.562 5.873 -22.456 1.00 78.88 90 ASP A C 1
ATOM 669 O O . ASP A 1 90 ? -3.757 5.130 -21.489 1.00 78.88 90 ASP A O 1
ATOM 673 N N . GLY A 1 91 ? -2.460 6.628 -22.529 1.00 87.56 91 GLY A N 1
ATOM 674 C CA . GLY A 1 91 ? -1.521 6.792 -21.422 1.00 87.56 91 GLY A CA 1
ATOM 675 C C . GLY A 1 91 ? -2.104 7.620 -20.273 1.00 87.56 91 GLY A C 1
ATOM 676 O O . GLY A 1 91 ? -3.002 8.446 -20.451 1.00 87.56 91 GLY A O 1
ATOM 677 N N . VAL A 1 92 ? -1.571 7.436 -19.068 1.00 92.75 92 VAL A N 1
ATOM 678 C CA . VAL A 1 92 ? -1.898 8.255 -17.895 1.00 92.75 92 VAL A CA 1
ATOM 679 C C . VAL A 1 92 ? -0.663 8.934 -17.347 1.00 92.75 92 VAL A C 1
ATOM 681 O O . VAL A 1 92 ? 0.416 8.346 -17.255 1.00 92.75 92 VAL A O 1
ATOM 684 N N . ARG A 1 93 ? -0.844 10.182 -16.923 1.00 94.94 93 ARG A N 1
ATOM 685 C CA . ARG A 1 93 ? 0.168 10.932 -16.193 1.00 94.94 93 ARG A CA 1
ATOM 686 C C . ARG A 1 93 ? -0.219 10.975 -14.729 1.00 94.94 93 ARG A C 1
ATOM 688 O O . ARG A 1 93 ? -1.232 11.571 -14.366 1.00 94.94 93 ARG A O 1
ATOM 695 N N . LEU A 1 94 ? 0.602 10.355 -13.895 1.00 95.38 94 LEU A N 1
ATOM 696 C CA . LEU A 1 94 ? 0.407 10.324 -12.452 1.00 95.38 94 LEU A CA 1
ATOM 697 C C . LEU A 1 94 ? 1.369 11.300 -11.781 1.00 95.38 94 LEU A C 1
ATOM 699 O O . LEU A 1 94 ? 2.516 11.444 -12.208 1.00 95.38 94 LEU A O 1
ATOM 703 N N . ARG A 1 95 ? 0.897 11.971 -10.731 1.00 96.25 95 ARG A N 1
ATOM 704 C CA . ARG A 1 95 ? 1.708 12.767 -9.812 1.00 96.25 95 ARG A CA 1
ATOM 705 C C . ARG A 1 95 ? 1.894 11.974 -8.533 1.00 96.25 95 ARG A C 1
ATOM 707 O O . ARG A 1 95 ? 0.919 11.613 -7.886 1.00 96.25 95 ARG A O 1
ATOM 714 N N . PHE A 1 96 ? 3.147 11.790 -8.153 1.00 96.31 96 PHE A N 1
ATOM 715 C CA . PHE A 1 96 ? 3.558 11.219 -6.881 1.00 96.31 96 PHE A CA 1
ATOM 716 C C . PHE A 1 96 ? 4.093 12.343 -6.007 1.00 96.31 96 PHE A C 1
ATOM 718 O O . PHE A 1 96 ? 4.849 13.190 -6.486 1.00 96.31 96 PHE A O 1
ATOM 725 N N . ALA A 1 97 ? 3.723 12.356 -4.736 1.00 96.38 97 ALA A N 1
ATOM 726 C CA . ALA A 1 97 ? 4.187 13.318 -3.752 1.00 96.38 97 ALA A CA 1
ATOM 727 C C . ALA A 1 97 ? 4.634 12.579 -2.490 1.00 96.38 97 ALA A C 1
ATOM 729 O O . ALA A 1 97 ? 3.957 11.674 -2.026 1.00 96.38 97 ALA A O 1
ATOM 730 N N . VAL A 1 98 ? 5.779 12.960 -1.938 1.00 96.00 98 VAL A N 1
ATOM 731 C CA . VAL A 1 98 ? 6.234 12.536 -0.616 1.00 96.00 98 VAL A CA 1
ATOM 732 C C . VAL A 1 98 ? 6.330 13.793 0.230 1.00 96.00 98 VAL A C 1
ATOM 734 O O . VAL A 1 98 ? 7.191 14.643 -0.017 1.00 96.00 98 VAL A O 1
ATOM 737 N N . THR A 1 99 ? 5.415 13.914 1.183 1.00 95.06 99 THR A N 1
ATOM 738 C CA . THR A 1 99 ? 5.292 15.053 2.089 1.00 95.06 99 THR A CA 1
ATOM 739 C C . THR A 1 99 ? 5.757 14.650 3.476 1.00 95.06 99 THR A C 1
ATOM 741 O O . THR A 1 99 ? 5.335 13.624 3.992 1.00 95.06 99 THR A O 1
ATOM 744 N N . ASP A 1 100 ? 6.624 15.452 4.078 1.00 94.81 100 ASP A N 1
ATOM 745 C CA . ASP A 1 100 ? 7.163 15.247 5.415 1.00 94.81 100 ASP A CA 1
ATOM 746 C C . ASP A 1 100 ? 6.973 16.494 6.279 1.00 94.81 100 ASP A C 1
ATOM 748 O O . ASP A 1 100 ? 7.025 17.614 5.768 1.00 94.81 100 ASP A O 1
ATOM 752 N N . THR A 1 101 ? 6.788 16.305 7.586 1.00 92.94 101 TH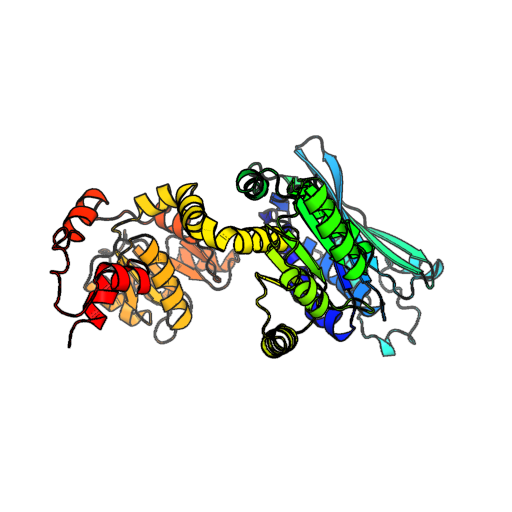R A N 1
ATOM 753 C CA . THR A 1 101 ? 6.711 17.391 8.582 1.00 92.94 101 THR A CA 1
ATOM 754 C C . THR A 1 101 ? 8.073 17.688 9.223 1.00 92.94 101 THR A C 1
ATOM 756 O O . THR A 1 101 ? 8.162 18.022 10.407 1.00 92.94 101 THR A O 1
ATOM 759 N N . GLY A 1 102 ? 9.165 17.460 8.488 1.00 90.69 102 GLY A N 1
ATOM 760 C CA . GLY A 1 102 ? 10.530 17.584 8.981 1.00 90.69 102 GLY A CA 1
ATOM 761 C C . GLY A 1 102 ? 11.047 19.022 9.034 1.00 90.69 102 GLY A C 1
ATOM 762 O O . GLY A 1 102 ? 10.310 20.004 9.018 1.00 90.69 102 GLY A O 1
ATOM 763 N N . VAL A 1 103 ? 12.374 19.161 9.082 1.00 88.06 103 VAL A N 1
ATOM 764 C CA . VAL A 1 103 ? 13.057 20.464 9.234 1.00 88.06 103 VAL A CA 1
ATOM 765 C C . VAL A 1 103 ? 12.831 21.443 8.076 1.00 88.06 103 VAL A C 1
ATOM 767 O O . VAL A 1 103 ? 13.125 22.632 8.216 1.00 88.06 103 VAL A O 1
ATOM 770 N N . GLY A 1 104 ? 12.328 20.963 6.939 1.00 89.38 104 GLY A N 1
ATOM 771 C CA . GLY A 1 104 ? 12.196 21.749 5.719 1.00 89.38 104 GLY A CA 1
ATOM 772 C C . GLY A 1 104 ? 13.537 22.222 5.145 1.00 89.38 104 GLY A C 1
ATOM 773 O O . GLY A 1 104 ? 14.618 21.824 5.585 1.00 89.38 104 GLY A O 1
ATOM 774 N N . LEU A 1 105 ? 13.463 23.071 4.123 1.00 87.44 105 LEU A N 1
ATOM 775 C CA . LEU A 1 105 ? 14.600 23.536 3.331 1.00 87.44 105 LEU A CA 1
ATOM 776 C C . LEU A 1 105 ? 14.523 25.046 3.116 1.00 87.44 105 LEU A C 1
ATOM 778 O O . LEU A 1 105 ? 13.445 25.596 2.887 1.00 87.44 105 LEU A O 1
ATOM 782 N N . THR A 1 106 ? 15.674 25.720 3.128 1.00 87.94 106 THR A N 1
ATOM 783 C CA . THR A 1 106 ? 15.763 27.126 2.706 1.00 87.94 106 THR A CA 1
ATOM 784 C C . THR A 1 106 ? 15.668 27.257 1.185 1.00 87.94 106 THR A C 1
ATOM 786 O O . THR A 1 106 ? 15.864 26.291 0.441 1.00 87.94 106 THR A O 1
ATOM 789 N N . GLU A 1 107 ? 15.412 28.474 0.704 1.00 84.19 107 GLU A N 1
ATOM 790 C CA . GLU A 1 107 ? 15.381 28.789 -0.728 1.00 84.19 107 GLU A CA 1
ATOM 791 C C . GLU A 1 107 ? 16.690 28.385 -1.432 1.00 84.19 107 GLU A C 1
ATOM 793 O O . GLU A 1 107 ? 16.674 27.744 -2.484 1.00 84.19 107 GLU A O 1
ATOM 798 N N . GLU A 1 108 ? 17.837 28.680 -0.817 1.00 82.62 108 GLU A N 1
ATOM 799 C CA . GLU A 1 108 ? 19.158 28.366 -1.365 1.00 82.62 108 GLU A CA 1
ATOM 800 C C . GLU A 1 108 ? 19.412 26.857 -1.422 1.00 82.62 108 GLU A C 1
ATOM 802 O O . GLU A 1 108 ? 20.015 26.360 -2.378 1.00 82.62 108 GLU A O 1
ATOM 807 N N . GLN A 1 109 ? 18.950 26.115 -0.409 1.00 81.19 109 GLN A N 1
ATOM 808 C CA . GLN A 1 109 ? 19.015 24.655 -0.408 1.00 81.19 109 GLN A CA 1
ATOM 809 C C . GLN A 1 109 ? 18.141 24.090 -1.531 1.00 81.19 109 GLN A C 1
ATOM 811 O O . GLN A 1 109 ? 18.608 23.243 -2.296 1.00 81.19 109 GLN A O 1
ATOM 816 N N . ARG A 1 110 ? 16.923 24.621 -1.704 1.00 82.69 110 ARG A N 1
ATOM 817 C CA . ARG A 1 110 ? 15.969 24.183 -2.729 1.00 82.69 110 ARG A CA 1
ATOM 818 C C . ARG A 1 110 ? 16.540 24.269 -4.143 1.00 82.69 110 ARG A C 1
ATOM 820 O O . ARG A 1 110 ? 16.445 23.314 -4.912 1.00 82.69 110 ARG A O 1
ATOM 827 N N . GLN A 1 111 ? 17.199 25.381 -4.460 1.00 78.31 111 GLN A N 1
ATOM 828 C CA . GLN A 1 111 ? 17.799 25.625 -5.776 1.00 78.31 111 GLN A CA 1
ATOM 829 C C . GLN A 1 111 ? 18.999 24.716 -6.084 1.00 78.31 111 GLN A C 1
ATOM 831 O O . GLN A 1 111 ? 19.354 24.524 -7.248 1.00 78.31 111 GLN A O 1
ATOM 836 N N . ARG A 1 112 ? 19.640 24.147 -5.056 1.00 77.31 112 ARG A N 1
ATOM 837 C CA . ARG A 1 112 ? 20.839 23.313 -5.211 1.00 77.31 112 ARG A CA 1
ATOM 838 C C . ARG A 1 112 ? 20.541 21.814 -5.238 1.00 77.31 112 ARG A C 1
ATOM 840 O O . ARG A 1 112 ? 21.326 21.087 -5.830 1.00 77.31 112 ARG A O 1
ATOM 847 N N . LEU A 1 113 ? 19.413 21.353 -4.690 1.00 74.56 113 LEU A N 1
ATOM 848 C CA . LEU A 1 113 ? 19.091 19.926 -4.475 1.00 74.56 113 LEU A CA 1
ATOM 849 C C . LEU A 1 113 ? 19.211 19.011 -5.703 1.00 74.56 113 LEU A C 1
ATOM 851 O O . LEU A 1 113 ? 19.526 17.833 -5.548 1.00 74.56 113 LEU A O 1
ATOM 855 N N . PHE A 1 114 ? 18.955 19.527 -6.906 1.00 70.38 114 PHE A N 1
ATOM 856 C CA . PHE A 1 114 ? 18.973 18.740 -8.146 1.00 70.38 114 PHE A CA 1
ATOM 857 C C . PHE A 1 114 ? 20.229 18.942 -9.003 1.00 70.38 114 PHE A C 1
ATOM 859 O O . PHE A 1 114 ? 20.288 18.436 -10.127 1.00 70.38 114 PHE A O 1
ATOM 866 N N . ASN A 1 115 ? 21.222 19.680 -8.503 1.00 65.25 115 ASN A N 1
ATOM 867 C CA . ASN A 1 115 ? 22.487 19.880 -9.199 1.00 65.25 115 ASN A CA 1
ATOM 868 C C . ASN A 1 115 ? 23.452 18.741 -8.856 1.00 65.25 115 ASN A C 1
ATOM 870 O O . ASN A 1 115 ? 23.689 18.425 -7.689 1.00 65.25 115 ASN A O 1
ATOM 874 N N . ALA A 1 116 ? 24.050 18.129 -9.881 1.00 52.12 116 ALA A N 1
ATOM 875 C CA . ALA A 1 116 ? 25.110 17.152 -9.671 1.00 52.12 116 ALA A CA 1
ATOM 876 C C . ALA A 1 116 ? 26.258 17.811 -8.877 1.00 52.12 116 ALA A C 1
ATOM 878 O O . ALA A 1 116 ? 26.725 18.885 -9.247 1.00 52.12 116 ALA A O 1
ATOM 879 N N . PHE A 1 117 ? 26.705 17.163 -7.795 1.00 49.09 117 PHE A N 1
ATOM 880 C CA . PHE A 1 117 ? 27.822 17.594 -6.935 1.00 49.09 117 PHE A CA 1
ATOM 881 C C 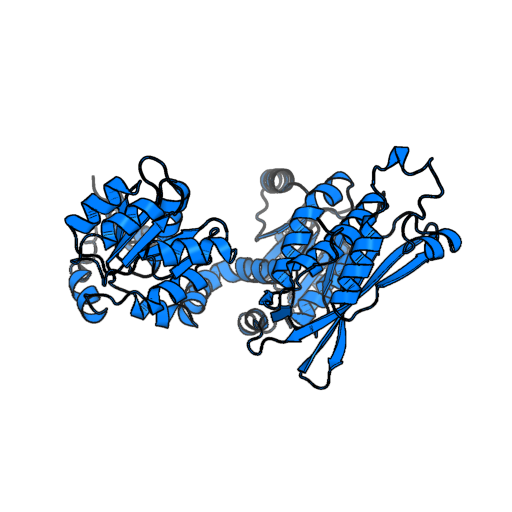. PHE A 1 117 ? 27.600 18.829 -6.039 1.00 49.09 117 PHE A C 1
ATOM 883 O O . PHE A 1 117 ? 28.566 19.367 -5.503 1.00 49.09 117 PHE A O 1
ATOM 890 N N . SER A 1 118 ? 26.363 19.250 -5.760 1.00 46.50 118 SER A N 1
ATOM 891 C CA . SER A 1 118 ? 26.087 20.372 -4.841 1.00 46.50 118 SER A CA 1
ATOM 892 C C . SER A 1 118 ? 26.214 20.027 -3.343 1.00 46.50 118 SER A C 1
ATOM 894 O O . SER A 1 118 ? 25.416 20.485 -2.523 1.00 46.50 118 SER A O 1
ATOM 896 N N . GLN A 1 119 ? 27.202 19.218 -2.952 1.00 48.62 119 GLN A N 1
ATOM 897 C CA . GLN A 1 119 ? 27.543 18.999 -1.543 1.00 48.62 119 GLN A CA 1
ATOM 898 C C . GLN A 1 119 ? 28.383 20.170 -1.019 1.00 48.62 119 GLN A C 1
ATOM 900 O O . GLN A 1 119 ? 29.573 20.038 -0.749 1.00 48.62 119 GLN A O 1
ATOM 905 N N . ALA A 1 120 ? 27.758 21.336 -0.885 1.00 38.31 120 ALA A N 1
ATOM 906 C CA . ALA A 1 120 ? 28.362 22.501 -0.252 1.00 38.31 120 ALA A CA 1
ATOM 907 C C . ALA A 1 120 ? 27.838 22.657 1.183 1.00 38.31 120 ALA A C 1
ATOM 909 O O . ALA A 1 120 ? 27.219 23.663 1.491 1.00 38.31 120 ALA A O 1
ATOM 910 N N . ASP A 1 121 ? 28.019 21.627 2.019 1.00 42.75 121 ASP A N 1
ATOM 911 C CA . ASP A 1 121 ? 28.242 21.792 3.463 1.00 42.75 121 ASP A CA 1
ATOM 912 C C . ASP A 1 121 ? 28.632 20.453 4.110 1.00 42.75 121 ASP A C 1
ATOM 914 O O . ASP A 1 121 ? 27.875 19.481 4.152 1.00 42.75 121 ASP A O 1
ATOM 918 N N . THR A 1 122 ? 29.864 20.390 4.610 1.00 39.66 122 THR A N 1
ATOM 919 C CA . THR A 1 122 ? 30.501 19.202 5.205 1.00 39.66 122 THR A CA 1
ATOM 920 C C . THR A 1 122 ? 30.103 18.959 6.669 1.00 39.66 122 THR A C 1
ATOM 922 O O . THR A 1 122 ? 30.593 18.011 7.290 1.00 39.66 122 THR A O 1
ATOM 925 N N . SER A 1 123 ? 29.213 19.781 7.240 1.00 44.16 123 SER A N 1
ATOM 926 C CA . SER A 1 123 ? 28.784 19.680 8.644 1.00 44.16 123 SER A CA 1
ATOM 927 C C . SER A 1 123 ? 27.563 18.766 8.845 1.00 44.16 123 SER A C 1
ATOM 929 O O . SER A 1 123 ? 27.521 18.005 9.811 1.00 44.16 123 SER A O 1
ATOM 931 N N . THR A 1 124 ? 26.606 18.749 7.912 1.00 42.38 124 THR A N 1
ATOM 932 C CA . THR A 1 124 ? 25.359 17.960 7.997 1.00 42.38 124 THR A CA 1
ATOM 933 C C . THR A 1 124 ? 25.522 16.517 7.515 1.00 42.38 124 THR A C 1
ATOM 935 O O . THR A 1 124 ? 24.903 15.601 8.060 1.00 42.38 124 THR A O 1
ATOM 938 N N . THR A 1 125 ? 26.419 16.262 6.560 1.00 42.22 125 THR A N 1
ATOM 939 C CA . THR A 1 125 ? 26.721 14.907 6.057 1.00 42.22 125 THR A CA 1
ATOM 940 C C . THR A 1 125 ? 27.358 14.006 7.113 1.00 42.22 125 THR A C 1
ATOM 942 O O . THR A 1 125 ? 27.139 12.794 7.089 1.00 42.22 125 THR A O 1
ATOM 945 N N . ARG A 1 126 ? 28.079 14.581 8.086 1.00 39.78 126 ARG A N 1
ATOM 946 C CA . ARG A 1 126 ? 28.750 13.817 9.148 1.00 39.78 126 ARG A CA 1
ATOM 947 C C . ARG A 1 126 ? 27.786 13.300 10.225 1.00 39.78 126 ARG A C 1
ATOM 949 O O . ARG A 1 126 ? 28.104 12.319 10.885 1.00 39.78 126 ARG A O 1
ATOM 956 N N . LYS A 1 127 ? 26.609 13.923 10.372 1.00 40.69 127 LYS A N 1
ATOM 957 C CA . LYS A 1 127 ? 25.574 13.510 11.336 1.00 40.69 127 LYS A CA 1
ATOM 958 C C . LYS A 1 127 ? 24.531 12.564 10.724 1.00 40.69 127 LYS A C 1
ATOM 960 O O . LYS A 1 127 ? 23.949 11.774 11.455 1.00 40.69 127 LYS A O 1
ATOM 965 N N . TYR A 1 128 ? 24.326 12.603 9.400 1.00 41.78 128 TYR A N 1
ATOM 966 C CA . TYR A 1 128 ? 23.199 11.907 8.764 1.00 41.78 128 TYR A CA 1
ATOM 967 C C . TYR A 1 128 ? 23.543 10.995 7.569 1.00 41.78 128 TYR A C 1
ATOM 969 O O . TYR A 1 128 ? 22.619 10.430 7.004 1.00 41.78 128 TYR A O 1
ATOM 977 N N . GLY A 1 129 ? 24.807 10.814 7.161 1.00 41.00 129 GLY A N 1
ATOM 978 C CA . GLY A 1 129 ? 25.246 9.732 6.253 1.00 41.00 129 GLY A CA 1
ATOM 979 C C . GLY A 1 129 ? 24.497 9.622 4.909 1.00 41.00 129 GLY A C 1
ATOM 980 O O . GLY A 1 129 ? 23.420 9.036 4.807 1.00 41.00 129 GLY A O 1
ATOM 981 N N . GLY A 1 130 ? 25.050 10.175 3.830 1.00 54.47 130 GLY A N 1
ATOM 982 C CA . GLY A 1 130 ? 24.504 9.976 2.483 1.00 54.47 130 GLY A CA 1
ATOM 983 C C . GLY A 1 130 ? 25.452 10.457 1.388 1.00 54.47 130 GLY A C 1
ATOM 984 O O . GLY A 1 130 ? 26.140 11.457 1.561 1.00 54.47 130 GLY A O 1
ATOM 985 N N . THR A 1 131 ? 25.476 9.756 0.253 1.00 52.66 131 THR A N 1
ATOM 986 C CA . THR A 1 131 ? 26.376 10.035 -0.885 1.00 52.66 131 THR A CA 1
ATOM 987 C C . THR A 1 131 ? 25.964 11.254 -1.718 1.00 52.66 131 THR A C 1
ATOM 989 O O . THR A 1 131 ? 26.693 11.641 -2.621 1.00 52.66 131 THR A O 1
ATOM 992 N N . GLY A 1 132 ? 24.796 11.860 -1.457 1.00 59.62 132 GLY A N 1
ATOM 993 C CA . GLY A 1 132 ? 24.275 13.016 -2.208 1.00 59.62 132 GLY A CA 1
ATOM 994 C C . GLY A 1 132 ? 23.868 12.721 -3.658 1.00 59.62 132 GLY A C 1
ATOM 995 O O . GLY A 1 132 ? 23.408 13.618 -4.351 1.00 59.62 132 GLY A O 1
ATOM 996 N N . LEU A 1 133 ? 24.004 11.473 -4.119 1.00 60.53 133 LEU A N 1
ATOM 997 C CA . LEU A 1 133 ? 23.709 11.061 -5.497 1.00 60.53 133 LEU A CA 1
ATOM 998 C C . LEU A 1 133 ? 22.228 10.726 -5.730 1.00 60.53 133 LEU A C 1
ATOM 1000 O O . LEU A 1 133 ? 21.785 10.685 -6.876 1.00 60.53 133 LEU A O 1
ATOM 1004 N N . GLY A 1 134 ? 21.467 10.480 -4.659 1.00 74.19 134 GLY A N 1
ATOM 1005 C CA . GLY A 1 134 ? 20.100 9.963 -4.736 1.00 74.19 134 GLY A CA 1
ATOM 1006 C C . GLY A 1 134 ? 19.166 10.849 -5.559 1.00 74.19 134 GLY A C 1
ATOM 1007 O O . GLY A 1 134 ? 18.566 10.371 -6.515 1.00 74.19 134 GLY A O 1
ATOM 1008 N N . LEU A 1 135 ? 19.048 12.138 -5.226 1.00 82.38 135 LEU A N 1
ATOM 1009 C CA . LEU A 1 135 ? 18.098 13.042 -5.894 1.00 82.38 135 LEU A CA 1
ATOM 1010 C C . LEU A 1 135 ? 18.445 13.290 -7.368 1.00 82.38 135 LEU A C 1
ATOM 1012 O O . LEU A 1 135 ? 17.549 13.378 -8.205 1.00 82.38 135 LEU A O 1
ATOM 1016 N N . THR A 1 136 ? 19.733 13.318 -7.711 1.00 80.19 136 THR A N 1
ATOM 1017 C CA . THR A 1 136 ? 20.196 13.411 -9.10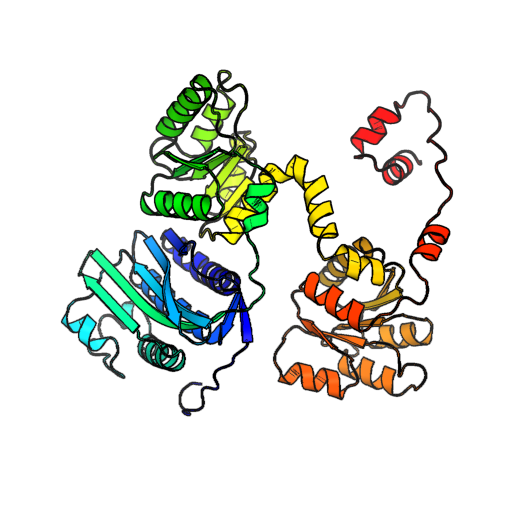4 1.00 80.19 136 THR A CA 1
ATOM 1018 C C . THR A 1 136 ? 19.832 12.156 -9.899 1.00 80.19 136 THR A C 1
ATOM 1020 O O . THR A 1 136 ? 19.401 12.256 -11.048 1.00 80.19 136 THR A O 1
ATOM 1023 N N . ILE A 1 137 ? 19.954 10.970 -9.288 1.00 82.31 137 ILE A N 1
ATOM 1024 C CA . ILE A 1 137 ? 19.495 9.711 -9.888 1.00 82.31 137 ILE A CA 1
ATOM 1025 C C . ILE A 1 137 ? 17.972 9.729 -10.046 1.00 82.31 137 ILE A C 1
ATOM 1027 O O . ILE A 1 137 ? 17.490 9.429 -11.134 1.00 82.31 137 ILE A O 1
ATOM 1031 N N . SER A 1 138 ? 17.227 10.137 -9.013 1.00 87.81 138 SER A N 1
ATOM 1032 C CA . SER A 1 138 ? 15.767 10.259 -9.074 1.00 87.81 138 SER A CA 1
ATOM 1033 C C . SER A 1 138 ? 15.328 11.174 -10.214 1.00 87.81 138 SER A C 1
ATOM 1035 O O . SER A 1 138 ? 14.480 10.778 -11.003 1.00 87.81 138 SER A O 1
ATOM 1037 N N . LYS A 1 139 ? 15.959 12.343 -10.377 1.00 87.75 139 LYS A N 1
ATOM 1038 C CA . LYS A 1 139 ? 15.670 13.258 -11.489 1.00 87.75 139 LYS A CA 1
ATOM 1039 C C . LYS A 1 139 ? 15.890 12.608 -12.851 1.00 87.75 139 LYS A C 1
ATOM 1041 O O . LYS A 1 139 ? 15.042 12.735 -13.725 1.00 87.75 139 LYS A O 1
ATOM 1046 N N . ARG A 1 140 ? 16.992 11.876 -13.027 1.00 86.00 140 ARG A N 1
ATOM 1047 C CA . ARG A 1 140 ? 17.266 11.176 -14.287 1.00 86.00 140 ARG A CA 1
ATOM 1048 C C . ARG A 1 140 ? 16.248 10.068 -14.566 1.00 86.00 140 ARG A C 1
ATOM 1050 O O . ARG A 1 140 ? 15.836 9.915 -15.707 1.00 86.00 140 ARG A O 1
ATOM 1057 N N . LEU A 1 141 ? 15.852 9.303 -13.549 1.00 88.62 141 LEU A N 1
ATOM 1058 C CA . LEU A 1 141 ? 14.835 8.257 -13.690 1.00 88.62 141 LEU A CA 1
ATOM 1059 C C . LEU A 1 141 ? 13.463 8.845 -14.027 1.00 88.62 141 LEU A C 1
ATOM 1061 O O . LEU A 1 141 ? 12.802 8.345 -14.924 1.00 88.62 141 LEU A O 1
ATOM 1065 N N . VAL A 1 142 ? 13.073 9.936 -13.370 1.00 92.00 142 VAL A N 1
ATOM 1066 C CA . VAL A 1 142 ? 11.821 10.650 -13.653 1.00 92.00 142 VAL A CA 1
ATOM 1067 C C . VAL A 1 142 ? 11.786 11.182 -15.086 1.00 92.00 142 VAL A C 1
ATOM 1069 O O . VAL A 1 142 ? 10.791 11.000 -15.778 1.00 92.00 142 VAL A O 1
ATOM 1072 N N . GLN A 1 143 ? 12.894 11.740 -15.577 1.00 90.12 143 GLN A N 1
ATOM 1073 C CA . GLN A 1 143 ? 13.002 12.170 -16.974 1.00 90.12 143 GLN A CA 1
ATOM 1074 C C . GLN A 1 143 ? 12.889 11.003 -17.966 1.00 90.12 143 GLN A C 1
ATOM 1076 O O . GLN A 1 143 ? 12.314 11.173 -19.037 1.00 90.12 143 GLN A O 1
ATOM 1081 N N . LEU A 1 144 ? 13.412 9.819 -17.619 1.00 88.50 144 LEU A N 1
ATOM 1082 C CA . LEU A 1 144 ? 13.225 8.606 -18.427 1.00 88.50 144 LEU A CA 1
ATOM 1083 C C . LEU A 1 144 ? 11.765 8.126 -18.431 1.00 88.50 144 LEU A C 1
ATOM 1085 O O . LEU A 1 144 ? 11.348 7.523 -19.409 1.00 88.50 144 LEU A O 1
ATOM 1089 N N . MET A 1 145 ? 10.995 8.432 -17.384 1.00 90.00 145 MET A N 1
ATOM 1090 C CA . MET A 1 145 ? 9.547 8.190 -17.295 1.00 90.00 145 MET A CA 1
ATOM 1091 C C . MET A 1 145 ? 8.708 9.332 -17.901 1.00 90.00 145 MET A C 1
ATOM 1093 O O . MET A 1 145 ? 7.538 9.492 -17.552 1.00 90.00 145 MET A O 1
ATOM 1097 N N . GLU A 1 146 ? 9.311 10.161 -18.763 1.00 90.06 146 GLU A N 1
ATOM 1098 C CA . GLU A 1 146 ? 8.676 11.320 -19.411 1.00 90.06 146 GLU A CA 1
ATOM 1099 C C . GLU A 1 146 ? 8.022 12.301 -18.425 1.00 90.06 146 GLU A C 1
ATOM 1101 O O . GLU A 1 146 ? 6.965 12.875 -18.700 1.00 90.06 146 GLU A O 1
ATOM 1106 N N . GLY A 1 147 ? 8.633 12.482 -17.257 1.00 92.38 147 GLY A N 1
ATOM 1107 C CA . GLY A 1 147 ? 8.113 13.340 -16.205 1.00 92.38 147 GLY A CA 1
ATOM 1108 C C . GLY A 1 147 ? 9.110 14.359 -15.672 1.00 92.38 147 GLY A C 1
ATOM 1109 O O . GLY A 1 147 ? 10.269 14.430 -16.085 1.00 92.38 147 GLY A O 1
ATOM 1110 N N . ASP A 1 148 ? 8.639 15.119 -14.688 1.00 92.88 148 ASP A N 1
ATOM 1111 C CA . ASP A 1 148 ? 9.386 16.178 -14.010 1.00 92.88 148 ASP A CA 1
ATOM 1112 C C . ASP A 1 148 ? 9.355 15.982 -12.498 1.00 92.88 148 ASP A C 1
ATOM 1114 O O . ASP A 1 148 ? 8.351 15.528 -11.959 1.00 92.88 148 ASP A O 1
ATOM 1118 N N . ILE A 1 149 ? 10.443 16.344 -11.812 1.00 92.88 149 ILE A N 1
ATOM 1119 C CA . ILE A 1 149 ? 10.557 16.310 -10.348 1.00 92.88 149 ILE A CA 1
ATOM 1120 C C . ILE A 1 149 ? 10.807 17.716 -9.805 1.00 92.88 149 ILE A C 1
ATOM 1122 O O . ILE A 1 149 ? 11.639 18.461 -10.330 1.00 92.88 149 ILE A O 1
ATOM 1126 N N . ALA A 1 150 ? 10.117 18.058 -8.726 1.00 92.19 150 ALA A N 1
ATOM 1127 C CA . ALA A 1 150 ? 10.231 19.327 -8.033 1.00 92.19 150 ALA A CA 1
ATOM 1128 C C . ALA A 1 150 ? 10.065 19.137 -6.519 1.00 92.19 150 ALA A C 1
ATOM 1130 O O . ALA A 1 150 ? 9.775 18.048 -6.017 1.00 92.19 150 ALA A O 1
ATOM 1131 N N . VAL A 1 151 ? 10.310 20.210 -5.776 1.00 93.31 151 VAL A N 1
ATOM 1132 C CA . VAL A 1 151 ? 10.149 20.241 -4.325 1.00 93.31 151 VAL A CA 1
ATOM 1133 C C . VAL A 1 151 ? 9.531 21.569 -3.915 1.00 93.31 151 VAL A C 1
ATOM 1135 O O . VAL A 1 151 ? 9.907 22.625 -4.424 1.00 93.31 151 VAL A O 1
ATOM 1138 N N . GLU A 1 152 ? 8.606 21.500 -2.973 1.00 92.81 152 GLU A N 1
ATOM 1139 C CA . GLU A 1 152 ? 8.031 22.633 -2.257 1.00 92.81 152 GLU A CA 1
ATOM 1140 C C . GLU A 1 152 ? 8.399 22.455 -0.787 1.00 92.81 152 GLU A C 1
ATOM 1142 O O . GLU A 1 152 ? 8.227 21.373 -0.238 1.00 92.81 152 GLU A O 1
ATOM 1147 N N . SER A 1 153 ? 8.991 23.455 -0.143 1.00 92.81 153 SER A N 1
ATOM 1148 C CA . SER A 1 153 ? 9.443 23.304 1.241 1.00 92.81 153 SER A CA 1
ATOM 1149 C C . SER A 1 153 ? 9.570 24.653 1.925 1.00 92.81 153 SER A C 1
ATOM 1151 O O . SER A 1 153 ? 9.908 25.651 1.281 1.00 92.81 153 SER A O 1
ATOM 1153 N N . GLN A 1 154 ? 9.310 24.655 3.231 1.00 90.88 154 GLN A N 1
ATOM 1154 C CA . GLN A 1 154 ? 9.467 25.809 4.100 1.00 90.88 154 GLN A CA 1
ATOM 1155 C C . GLN A 1 154 ? 10.252 25.402 5.358 1.00 90.88 154 GLN A C 1
ATOM 1157 O O . GLN A 1 154 ? 9.912 24.388 5.978 1.00 90.88 154 GLN A O 1
ATOM 1162 N N . PRO A 1 155 ? 11.275 26.180 5.773 1.00 90.75 155 PRO A N 1
ATOM 1163 C CA . PRO A 1 155 ? 12.050 25.877 6.971 1.00 90.75 155 PRO A CA 1
ATOM 1164 C C . PRO A 1 155 ? 11.165 25.756 8.216 1.00 90.75 155 PRO A C 1
ATOM 1166 O O . PRO A 1 155 ? 10.368 26.648 8.505 1.00 90.75 155 PRO A O 1
ATOM 1169 N N . GLY A 1 156 ? 11.328 24.659 8.953 1.00 87.81 156 GLY A N 1
ATOM 1170 C CA . GLY A 1 156 ? 10.606 24.360 10.190 1.00 87.81 156 GLY A CA 1
ATOM 1171 C C . GLY A 1 156 ? 9.161 23.881 10.018 1.00 87.81 156 GLY A C 1
ATOM 1172 O O . GLY A 1 156 ? 8.508 23.640 11.027 1.00 87.81 156 GLY A O 1
ATOM 1173 N N . VAL A 1 157 ? 8.664 23.756 8.783 1.00 90.00 157 VAL A N 1
ATOM 1174 C CA . VAL A 1 157 ? 7.302 23.272 8.492 1.00 90.00 157 VAL A CA 1
ATOM 1175 C C . VAL A 1 157 ? 7.335 21.881 7.863 1.00 90.00 157 VAL A C 1
ATOM 1177 O O . VAL A 1 157 ? 6.541 21.026 8.241 1.00 90.00 157 VAL A O 1
ATOM 1180 N N . GLY A 1 158 ? 8.243 21.655 6.909 1.00 92.81 158 GLY A N 1
ATOM 1181 C CA . GLY A 1 158 ? 8.339 20.383 6.199 1.00 92.81 158 GLY A CA 1
ATOM 1182 C C . GLY A 1 158 ? 8.704 20.531 4.727 1.00 92.81 158 GLY A C 1
ATOM 1183 O O . GLY A 1 158 ? 9.053 21.621 4.250 1.00 92.81 158 GLY A O 1
ATOM 1184 N N . SER A 1 159 ? 8.631 19.426 3.990 1.00 94.25 159 SER A N 1
ATOM 1185 C CA . SER A 1 159 ? 8.899 19.395 2.548 1.00 94.25 159 SER A CA 1
ATOM 1186 C C . SER A 1 159 ? 7.911 18.498 1.817 1.00 94.25 159 SER A C 1
ATOM 1188 O O . SER A 1 159 ? 7.491 17.475 2.329 1.00 94.25 159 SER A O 1
ATOM 1190 N N . THR A 1 160 ? 7.570 18.861 0.586 1.00 96.00 160 THR A N 1
ATOM 1191 C CA . THR A 1 160 ? 6.832 18.034 -0.367 1.00 96.00 160 THR A CA 1
ATOM 1192 C C . THR A 1 160 ? 7.679 17.860 -1.615 1.00 96.00 160 THR A C 1
ATOM 1194 O O . THR A 1 160 ? 7.794 18.765 -2.446 1.00 96.00 160 THR A O 1
ATOM 1197 N N . PHE A 1 161 ? 8.283 16.685 -1.756 1.00 95.19 161 PHE A N 1
ATOM 1198 C CA . PHE A 1 161 ? 8.955 16.278 -2.983 1.00 95.19 161 PHE A CA 1
ATOM 1199 C C . PHE A 1 161 ? 7.935 15.623 -3.894 1.00 95.19 161 PHE A C 1
ATOM 1201 O O . PHE A 1 161 ? 7.339 14.619 -3.520 1.00 95.19 161 PHE A O 1
ATOM 1208 N N . HIS A 1 162 ? 7.738 16.160 -5.091 1.00 96.00 162 HIS A N 1
ATOM 1209 C CA . HIS A 1 162 ? 6.768 15.606 -6.021 1.00 96.00 162 HIS A CA 1
ATOM 1210 C C . HIS A 1 162 ? 7.370 15.395 -7.398 1.00 96.00 162 HIS A C 1
ATOM 1212 O O . HIS A 1 162 ? 8.236 16.149 -7.840 1.00 96.00 162 HIS A O 1
ATOM 1218 N N . PHE A 1 163 ? 6.898 14.368 -8.088 1.00 96.19 163 PHE A N 1
ATOM 1219 C CA . PHE A 1 163 ? 7.245 14.135 -9.475 1.00 96.19 163 PHE A CA 1
ATOM 1220 C C . PHE A 1 163 ? 6.049 13.651 -10.276 1.00 96.19 163 PHE A C 1
ATOM 1222 O O . PHE A 1 163 ? 5.092 13.110 -9.725 1.00 96.19 163 PHE A O 1
ATOM 1229 N N . THR A 1 164 ? 6.110 13.847 -11.586 1.00 96.38 164 THR A N 1
ATOM 1230 C CA . THR A 1 164 ? 5.186 13.223 -12.528 1.00 96.38 164 THR A CA 1
ATOM 1231 C C . THR A 1 164 ? 5.863 12.055 -13.225 1.00 96.38 164 THR A C 1
ATOM 1233 O O . THR A 1 164 ? 7.083 12.035 -13.364 1.00 96.38 164 THR A O 1
ATOM 1236 N N . ALA A 1 165 ? 5.083 11.068 -13.643 1.00 94.44 165 ALA A N 1
ATOM 1237 C CA . ALA A 1 165 ? 5.546 9.988 -14.502 1.00 94.44 165 ALA A CA 1
ATOM 1238 C C . ALA A 1 165 ? 4.402 9.536 -15.408 1.00 94.44 165 ALA A C 1
ATOM 1240 O O . ALA A 1 165 ? 3.229 9.584 -15.017 1.00 94.44 165 ALA A O 1
ATOM 1241 N N . ARG A 1 166 ? 4.755 9.141 -16.629 1.00 93.56 166 ARG A N 1
ATOM 1242 C CA . ARG A 1 166 ? 3.821 8.612 -17.617 1.00 93.56 166 ARG A CA 1
ATOM 1243 C C . ARG A 1 166 ? 3.823 7.087 -17.579 1.00 93.56 166 ARG A C 1
ATOM 1245 O O . ARG A 1 166 ? 4.887 6.474 -17.555 1.00 93.56 166 ARG A O 1
ATOM 1252 N N . PHE A 1 167 ? 2.636 6.494 -17.621 1.00 92.69 167 PHE A N 1
ATOM 1253 C CA . PHE A 1 167 ? 2.440 5.048 -17.698 1.00 92.69 167 PHE A CA 1
ATOM 1254 C C . PHE A 1 167 ? 1.403 4.708 -18.762 1.00 92.69 167 PHE A C 1
ATOM 1256 O O . PHE A 1 167 ? 0.481 5.488 -19.007 1.00 92.69 167 PHE A O 1
ATOM 1263 N N . GLY A 1 168 ? 1.523 3.527 -19.362 1.00 90.19 168 GLY A N 1
ATOM 1264 C CA . GLY A 1 168 ? 0.390 2.926 -20.059 1.00 90.19 168 GLY A CA 1
ATOM 1265 C C . GLY A 1 168 ? -0.633 2.406 -19.048 1.00 90.19 168 GLY A C 1
ATOM 1266 O O . GLY A 1 168 ? -0.297 2.138 -17.893 1.00 90.19 168 GLY A O 1
ATOM 1267 N N . VAL A 1 169 ? -1.883 2.258 -19.472 1.00 87.31 169 VAL A N 1
ATOM 1268 C CA . VAL A 1 169 ? -2.940 1.650 -18.656 1.00 87.31 169 VAL A CA 1
ATOM 1269 C C . VAL A 1 169 ? -3.232 0.264 -19.201 1.00 87.31 169 VAL A C 1
ATOM 1271 O O . VAL A 1 169 ? -3.532 0.111 -20.384 1.00 87.31 169 VAL A O 1
ATOM 1274 N N . HIS A 1 170 ? -3.165 -0.751 -18.343 1.00 80.06 170 HIS A N 1
ATOM 1275 C CA . HIS A 1 170 ? -3.571 -2.091 -18.745 1.00 80.06 170 HIS A CA 1
ATOM 1276 C C . HIS A 1 170 ? -5.106 -2.165 -18.846 1.00 80.06 170 HIS A C 1
ATOM 1278 O O . HIS A 1 170 ? -5.822 -1.620 -17.998 1.00 80.06 170 HIS A O 1
ATOM 1284 N N . ALA A 1 171 ? -5.619 -2.835 -19.883 1.00 63.62 171 ALA A N 1
ATOM 1285 C CA . ALA A 1 171 ? -7.056 -2.900 -20.170 1.00 63.62 171 ALA A CA 1
ATOM 1286 C C . ALA A 1 171 ? -7.850 -3.609 -19.058 1.00 63.62 171 ALA A C 1
ATOM 1288 O O . ALA A 1 171 ? -8.970 -3.212 -18.734 1.00 63.62 171 ALA A O 1
ATOM 1289 N N . GLU A 1 172 ? -7.254 -4.626 -18.433 1.00 62.69 172 GLU A N 1
ATOM 1290 C CA . GLU A 1 172 ? -7.815 -5.275 -17.249 1.00 62.69 172 GLU A CA 1
ATOM 1291 C C . GLU A 1 172 ? -7.334 -4.557 -15.990 1.00 62.69 172 GLU A C 1
ATOM 1293 O O . GLU A 1 172 ? -6.238 -4.803 -15.485 1.00 62.69 172 GLU A O 1
ATOM 1298 N N . GLN A 1 173 ? -8.163 -3.649 -15.478 1.00 65.62 173 GLN A N 1
ATOM 1299 C CA . GLN A 1 173 ? -7.981 -3.107 -14.138 1.00 65.62 173 GLN A CA 1
ATOM 1300 C C . GLN A 1 173 ? -8.391 -4.160 -13.109 1.00 65.62 173 GLN A C 1
ATOM 1302 O O . GLN A 1 173 ? -9.454 -4.777 -13.223 1.00 65.62 173 GLN A O 1
ATOM 1307 N N . ARG A 1 174 ? -7.584 -4.336 -12.057 1.00 55.06 174 ARG A N 1
ATOM 1308 C CA . ARG A 1 174 ? -7.990 -5.127 -10.894 1.00 55.06 174 ARG A CA 1
ATOM 1309 C C . ARG A 1 174 ? -9.112 -4.364 -10.198 1.00 55.06 174 ARG A C 1
ATOM 1311 O O . ARG A 1 174 ? -8.887 -3.376 -9.507 1.00 55.06 174 ARG A O 1
ATOM 1318 N N . ILE A 1 175 ? -10.343 -4.789 -10.446 1.00 49.59 175 ILE A N 1
ATOM 1319 C CA . ILE A 1 175 ? -11.526 -4.176 -9.863 1.00 49.59 175 ILE A CA 1
ATOM 1320 C C . ILE A 1 175 ? -11.517 -4.453 -8.349 1.00 49.59 175 ILE A C 1
ATOM 1322 O O . ILE A 1 175 ? -11.941 -5.515 -7.899 1.00 49.59 175 ILE A O 1
ATOM 1326 N N . LEU A 1 176 ? -11.083 -3.476 -7.544 1.00 49.34 176 LEU A N 1
ATOM 1327 C CA . LEU A 1 176 ? -11.322 -3.475 -6.091 1.00 49.34 176 LEU A CA 1
ATOM 1328 C C . LEU A 1 176 ? -12.824 -3.322 -5.752 1.00 49.34 176 LEU A C 1
ATOM 1330 O O . LEU A 1 176 ? -13.199 -3.427 -4.592 1.00 49.34 176 LEU A O 1
ATOM 1334 N N . HIS A 1 177 ? -13.719 -3.153 -6.741 1.00 43.16 177 HIS A N 1
ATOM 1335 C CA . HIS A 1 177 ? -15.181 -3.025 -6.555 1.00 43.16 177 HIS A CA 1
ATOM 1336 C C . HIS A 1 177 ? -15.889 -4.298 -6.060 1.00 43.16 177 HIS A C 1
ATOM 1338 O O . HIS A 1 177 ? -17.117 -4.336 -5.997 1.00 43.16 177 HIS A O 1
ATOM 1344 N N . ALA A 1 178 ? -15.148 -5.346 -5.708 1.00 43.00 178 ALA A N 1
ATOM 1345 C CA . ALA A 1 178 ? -15.724 -6.532 -5.102 1.00 43.00 178 ALA A CA 1
ATOM 1346 C C . ALA A 1 178 ? -16.331 -6.210 -3.720 1.00 43.00 178 ALA A C 1
ATOM 1348 O O . ALA A 1 178 ? -17.452 -6.620 -3.460 1.00 43.00 178 ALA A O 1
ATOM 1349 N N . THR A 1 179 ? -15.660 -5.428 -2.869 1.00 45.28 179 THR A N 1
ATOM 1350 C CA . THR A 1 179 ? -15.998 -5.222 -1.441 1.00 45.28 179 THR A CA 1
ATOM 1351 C C . THR A 1 179 ? -17.392 -4.649 -1.188 1.00 45.28 179 THR A C 1
ATOM 1353 O O . THR A 1 179 ? -18.168 -5.240 -0.438 1.00 45.28 179 THR A O 1
ATOM 1356 N N . ALA A 1 180 ? -17.744 -3.537 -1.840 1.00 40.84 180 ALA A N 1
ATOM 1357 C CA . ALA A 1 180 ? -19.027 -2.859 -1.620 1.00 40.84 180 ALA A CA 1
ATOM 1358 C C . ALA A 1 180 ? -20.245 -3.675 -2.077 1.00 40.84 180 ALA A C 1
ATOM 1360 O O . ALA A 1 180 ? -21.340 -3.503 -1.545 1.00 40.84 180 ALA A O 1
ATOM 1361 N N . ASN A 1 181 ? -20.056 -4.594 -3.029 1.00 42.00 181 ASN A N 1
ATOM 1362 C CA . ASN A 1 181 ? -21.123 -5.480 -3.489 1.00 42.00 181 ASN A CA 1
ATOM 1363 C C . ASN A 1 181 ? -21.423 -6.614 -2.493 1.00 42.00 181 ASN A C 1
ATOM 1365 O O . ASN A 1 181 ? -22.510 -7.186 -2.557 1.00 42.00 181 ASN A O 1
ATOM 1369 N N . TYR A 1 182 ? -20.497 -6.943 -1.580 1.00 48.47 182 TYR A N 1
ATOM 1370 C CA . TYR A 1 182 ? -20.700 -8.003 -0.581 1.00 48.47 182 TYR A CA 1
ATOM 1371 C C . TYR A 1 182 ? -21.329 -7.500 0.722 1.00 48.47 182 TYR A C 1
ATOM 1373 O O . TYR A 1 182 ? -22.017 -8.276 1.381 1.00 48.47 182 TYR A O 1
ATOM 1381 N N . VAL A 1 183 ? -21.132 -6.225 1.087 1.00 56.03 183 VAL A N 1
ATOM 1382 C CA . VAL A 1 183 ? -21.744 -5.621 2.288 1.00 56.03 183 VAL A CA 1
ATOM 1383 C C . VAL A 1 183 ? -22.372 -4.256 1.953 1.00 56.03 183 VAL A C 1
ATOM 1385 O O . VAL A 1 183 ? -21.890 -3.213 2.406 1.00 56.03 183 VAL A O 1
ATOM 1388 N N . PRO A 1 184 ? -23.422 -4.222 1.109 1.00 55.44 184 PRO A N 1
ATOM 1389 C CA . PRO A 1 184 ? -24.085 -2.974 0.748 1.00 55.44 184 PRO A CA 1
ATOM 1390 C C . PRO A 1 184 ? -24.661 -2.279 1.992 1.00 55.44 184 PRO A C 1
ATOM 1392 O O . PRO A 1 184 ? -25.335 -2.906 2.806 1.00 55.44 184 PRO A O 1
ATOM 1395 N N . GLY A 1 185 ? -24.401 -0.974 2.128 1.00 65.81 185 GLY A N 1
ATOM 1396 C CA . GLY A 1 185 ? -24.893 -0.157 3.245 1.00 65.81 185 GLY A CA 1
ATOM 1397 C C . GLY A 1 185 ? -24.066 -0.239 4.533 1.00 65.81 185 GLY A C 1
ATOM 1398 O O . GLY A 1 185 ? -24.512 0.259 5.566 1.00 65.81 185 GLY A O 1
ATOM 1399 N N . LEU A 1 186 ? -22.871 -0.844 4.502 1.00 79.62 186 LEU A N 1
ATOM 1400 C CA . LEU A 1 186 ? -21.981 -0.854 5.661 1.00 79.62 186 LEU A CA 1
ATOM 1401 C C . LEU A 1 186 ? -21.504 0.566 6.005 1.00 79.62 186 LEU A C 1
ATOM 1403 O O . LEU A 1 186 ? -20.767 1.188 5.235 1.00 79.62 186 LEU A O 1
ATOM 1407 N N . ARG A 1 187 ? -21.885 1.032 7.200 1.00 86.81 187 ARG A N 1
ATOM 1408 C CA . ARG A 1 187 ? -21.376 2.264 7.810 1.00 86.81 187 ARG A CA 1
ATOM 1409 C C . ARG A 1 187 ? -20.181 1.952 8.703 1.00 86.81 187 ARG A C 1
ATOM 1411 O O . ARG A 1 187 ? -20.264 1.086 9.579 1.00 86.81 187 ARG A O 1
ATOM 1418 N N . ILE A 1 188 ? -19.094 2.682 8.495 1.00 90.56 188 ILE A N 1
ATOM 1419 C CA . ILE A 1 188 ? -17.815 2.500 9.178 1.00 90.56 188 ILE A CA 1
ATOM 1420 C C . ILE A 1 188 ? -17.504 3.749 10.007 1.00 90.56 188 ILE A C 1
ATOM 1422 O O . ILE A 1 188 ? -17.587 4.870 9.509 1.00 90.56 188 ILE A O 1
ATOM 1426 N N . LEU A 1 189 ? -17.136 3.568 11.271 1.00 93.81 189 LEU A N 1
ATOM 1427 C CA . LEU A 1 189 ? -16.648 4.644 12.129 1.00 93.81 189 LEU A CA 1
ATOM 1428 C C . LEU A 1 189 ? -15.122 4.574 12.212 1.00 93.81 189 LEU A C 1
ATOM 1430 O O . LEU A 1 189 ? -14.577 3.564 12.645 1.00 93.81 189 LEU A O 1
ATOM 1434 N N . VAL A 1 190 ? -14.433 5.634 11.800 1.00 94.25 190 VAL A N 1
ATOM 1435 C CA . VAL A 1 190 ? -12.975 5.775 11.900 1.00 94.25 190 VAL A CA 1
ATOM 1436 C C . VAL A 1 190 ? -12.647 6.587 13.144 1.00 94.25 190 VAL A C 1
ATOM 1438 O O . VAL A 1 190 ? -13.094 7.724 13.264 1.00 94.25 190 VAL A O 1
ATOM 1441 N N . VAL A 1 191 ? -11.863 6.027 14.057 1.00 93.75 191 VAL A N 1
ATOM 1442 C CA . VAL A 1 191 ? -11.466 6.672 15.309 1.00 93.75 191 VAL A CA 1
ATOM 1443 C C . VAL A 1 191 ? -9.948 6.728 15.365 1.00 93.75 191 VAL A C 1
ATOM 1445 O O . VAL A 1 191 ? -9.299 5.699 15.513 1.00 93.75 191 VAL A O 1
ATOM 1448 N N . ASP A 1 192 ? -9.387 7.920 15.215 1.00 90.88 192 ASP A N 1
ATOM 1449 C CA . ASP A 1 192 ? -7.940 8.168 15.242 1.00 90.88 192 ASP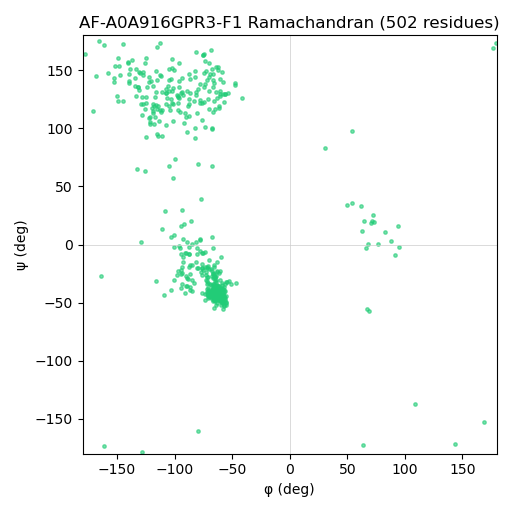 A CA 1
ATOM 1450 C C . ASP A 1 192 ? -7.739 9.614 15.723 1.00 90.88 192 ASP A C 1
ATOM 1452 O O . ASP A 1 192 ? -8.533 10.487 15.367 1.00 90.88 192 ASP A O 1
ATOM 1456 N N . ASP A 1 193 ? -6.747 9.907 16.561 1.00 88.50 193 ASP A N 1
ATOM 1457 C CA . ASP A 1 193 ? -6.489 11.274 17.025 1.00 88.50 193 ASP A CA 1
ATOM 1458 C C . ASP A 1 193 ? -5.730 12.112 15.984 1.00 88.50 193 ASP A C 1
ATOM 1460 O O . ASP A 1 193 ? -5.883 13.343 15.959 1.00 88.50 193 ASP A O 1
ATOM 1464 N N . ASN A 1 194 ? -5.047 11.473 15.030 1.00 87.06 194 ASN A N 1
ATOM 1465 C CA . ASN A 1 194 ? -4.399 12.145 13.912 1.00 87.06 194 ASN A CA 1
ATOM 1466 C C . ASN A 1 194 ? -5.412 12.554 12.822 1.00 87.06 194 ASN A C 1
ATOM 1468 O O . ASN A 1 194 ? -6.107 11.734 12.220 1.00 87.06 194 ASN A O 1
ATOM 1472 N N . ALA A 1 195 ? -5.473 13.858 12.528 1.00 88.88 195 ALA A N 1
ATOM 1473 C CA . ALA A 1 195 ? -6.330 14.416 11.483 1.00 88.88 195 ALA A CA 1
ATOM 1474 C C . ALA A 1 195 ? -6.006 13.895 10.077 1.00 88.88 195 ALA A C 1
ATOM 1476 O O . ALA A 1 195 ? -6.928 13.505 9.363 1.00 88.88 195 ALA A O 1
ATOM 1477 N N . SER A 1 196 ? -4.724 13.830 9.714 1.00 87.38 196 SER A N 1
ATOM 1478 C CA . SER A 1 196 ? -4.277 13.340 8.408 1.00 87.38 196 SER A CA 1
ATOM 1479 C C . SER A 1 196 ? -4.648 11.871 8.218 1.00 87.38 196 SER A C 1
ATOM 1481 O O . SER A 1 196 ? -5.190 11.494 7.179 1.00 87.38 196 SER A O 1
ATOM 1483 N N . ALA A 1 197 ? -4.437 11.042 9.246 1.00 86.81 197 ALA A N 1
ATOM 1484 C CA . ALA A 1 197 ? -4.815 9.632 9.211 1.00 86.81 197 ALA A CA 1
ATOM 1485 C C . ALA A 1 197 ? -6.330 9.458 9.017 1.00 86.81 197 ALA A C 1
ATOM 1487 O O . ALA A 1 197 ? -6.750 8.681 8.158 1.00 86.81 197 ALA A O 1
ATOM 1488 N N . ARG A 1 198 ? -7.159 10.219 9.752 1.00 91.69 198 ARG A N 1
ATOM 1489 C CA . ARG A 1 198 ? -8.623 10.195 9.582 1.00 91.69 198 ARG A CA 1
ATOM 1490 C C . ARG A 1 198 ? -9.037 10.550 8.157 1.00 91.69 198 ARG A C 1
ATOM 1492 O O . ARG A 1 198 ? -9.823 9.812 7.565 1.00 91.69 198 ARG A O 1
ATOM 1499 N N . ASP A 1 199 ? -8.518 11.642 7.602 1.00 89.50 199 ASP A N 1
ATOM 1500 C CA . ASP A 1 199 ? -8.882 12.096 6.256 1.00 89.50 199 ASP A CA 1
ATOM 1501 C C . ASP A 1 199 ? -8.507 11.059 5.187 1.00 89.50 199 ASP A C 1
ATOM 1503 O O . ASP A 1 199 ? -9.313 10.761 4.300 1.00 89.50 199 ASP A O 1
ATOM 1507 N N . ILE A 1 200 ? -7.336 10.434 5.329 1.00 87.75 200 ILE A N 1
ATOM 1508 C CA . ILE A 1 200 ? -6.865 9.366 4.445 1.00 87.75 200 ILE A CA 1
ATOM 1509 C C . ILE A 1 200 ? -7.746 8.118 4.561 1.00 87.75 200 ILE A C 1
ATOM 1511 O O . ILE A 1 200 ? -8.204 7.598 3.542 1.00 87.75 200 ILE A O 1
ATOM 1515 N N . PHE A 1 201 ? -8.065 7.659 5.775 1.00 89.31 201 PHE A N 1
ATOM 1516 C CA . PHE A 1 201 ? -8.983 6.531 5.963 1.00 89.31 201 PHE A CA 1
ATOM 1517 C C . PHE A 1 201 ? -10.360 6.815 5.358 1.00 89.31 201 PHE A C 1
ATOM 1519 O O . PHE A 1 201 ? -10.918 5.958 4.671 1.00 89.31 201 PHE A O 1
ATOM 1526 N N . LEU A 1 202 ? -10.906 8.020 5.550 1.00 89.94 202 LEU A N 1
ATOM 1527 C CA . LEU A 1 202 ? -12.169 8.416 4.926 1.00 89.94 202 LEU A CA 1
ATOM 1528 C C . LEU A 1 202 ? -12.073 8.393 3.395 1.00 89.94 202 LEU A C 1
ATOM 1530 O O . LEU A 1 202 ? -13.000 7.916 2.738 1.00 89.94 202 LEU A O 1
ATOM 1534 N N . ALA A 1 203 ? -10.978 8.890 2.815 1.00 84.62 203 ALA A N 1
ATOM 1535 C CA . ALA A 1 203 ? -10.759 8.876 1.371 1.00 84.62 203 ALA A CA 1
ATOM 1536 C C . ALA A 1 203 ? -10.673 7.443 0.816 1.00 84.62 203 ALA A C 1
ATOM 1538 O O . ALA A 1 203 ? -11.362 7.126 -0.158 1.00 84.62 203 ALA A O 1
ATOM 1539 N N . MET A 1 204 ? -9.917 6.557 1.475 1.00 82.50 204 MET A N 1
ATOM 1540 C CA . MET A 1 204 ? -9.814 5.137 1.114 1.00 82.50 204 MET A CA 1
ATOM 1541 C C . MET A 1 204 ? -11.167 4.423 1.194 1.00 82.50 204 MET A C 1
ATOM 1543 O O . MET A 1 204 ? -11.566 3.719 0.271 1.00 82.50 204 MET A O 1
ATOM 1547 N N . LEU A 1 205 ? -11.916 4.614 2.280 1.00 83.94 205 LEU A N 1
ATOM 1548 C CA . LEU A 1 205 ? -13.221 3.971 2.444 1.00 83.94 205 LEU A CA 1
ATOM 1549 C C . LEU A 1 205 ? -14.229 4.467 1.399 1.00 83.94 205 LEU A C 1
ATOM 1551 O O . LEU A 1 205 ? -14.975 3.667 0.833 1.00 83.94 205 LEU A O 1
ATOM 1555 N N . ARG A 1 206 ? -14.208 5.765 1.071 1.00 82.50 206 ARG A N 1
ATOM 1556 C CA . ARG A 1 206 ? -15.052 6.345 0.013 1.00 82.50 206 ARG A CA 1
ATOM 1557 C C . ARG A 1 206 ? -14.687 5.827 -1.377 1.00 82.50 206 ARG A C 1
ATOM 1559 O O . ARG A 1 206 ? -15.595 5.600 -2.182 1.00 82.50 206 ARG A O 1
ATOM 1566 N N . SER A 1 207 ? -13.401 5.620 -1.674 1.00 74.62 207 SER A N 1
ATOM 1567 C CA . SER A 1 207 ? -12.970 5.029 -2.952 1.00 74.62 207 SER A CA 1
ATOM 1568 C C . SER A 1 207 ? -13.441 3.574 -3.083 1.00 74.62 207 SER A C 1
ATOM 1570 O O . SER A 1 207 ? -13.878 3.158 -4.158 1.00 74.62 207 SER A O 1
ATOM 1572 N N . LEU A 1 208 ? -13.501 2.852 -1.959 1.00 73.06 208 LEU A N 1
ATOM 1573 C CA . LEU A 1 208 ? -14.111 1.527 -1.831 1.00 73.06 208 LEU A CA 1
ATOM 1574 C C . LEU A 1 208 ? -15.651 1.548 -1.748 1.00 73.06 208 LEU A C 1
ATOM 1576 O O . LEU A 1 208 ? -16.252 0.487 -1.618 1.00 73.06 208 LEU A O 1
ATOM 1580 N N . ARG A 1 209 ? -16.297 2.719 -1.875 1.00 75.56 209 ARG A N 1
ATOM 1581 C CA . ARG A 1 209 ? -17.761 2.933 -1.811 1.00 75.56 209 ARG A CA 1
ATOM 1582 C C . ARG A 1 209 ? -18.414 2.632 -0.455 1.00 75.56 209 ARG A C 1
ATOM 1584 O O . ARG A 1 209 ? -19.629 2.458 -0.404 1.00 75.56 209 ARG A O 1
ATOM 1591 N N . PHE A 1 210 ? -17.650 2.613 0.633 1.00 81.00 210 PHE A N 1
ATOM 1592 C CA . PHE A 1 210 ? -18.207 2.547 1.983 1.00 81.00 210 PHE A CA 1
ATOM 1593 C C . PHE A 1 210 ? -18.636 3.926 2.485 1.00 81.00 210 PHE A C 1
ATOM 1595 O O . PHE A 1 210 ? -18.028 4.951 2.160 1.00 81.00 210 PHE A O 1
ATOM 1602 N N . GLU A 1 211 ? -19.668 3.945 3.326 1.00 86.31 211 GLU A N 1
ATOM 1603 C CA . GLU A 1 211 ? -20.015 5.129 4.105 1.00 86.31 211 GLU A CA 1
ATOM 1604 C C . GLU A 1 211 ? -19.140 5.171 5.352 1.00 86.31 211 GLU A C 1
ATOM 1606 O O . GLU A 1 211 ? -19.130 4.225 6.139 1.00 86.31 211 GLU A O 1
ATOM 1611 N N . ALA A 1 212 ? -18.406 6.266 5.540 1.00 90.50 212 ALA A N 1
ATOM 1612 C CA . ALA A 1 212 ? -17.502 6.414 6.668 1.00 90.50 212 ALA A CA 1
ATOM 1613 C C . ALA A 1 212 ? -17.688 7.757 7.379 1.00 90.50 212 ALA A C 1
ATOM 1615 O O . ALA A 1 212 ? -17.759 8.807 6.730 1.00 90.50 212 ALA A O 1
ATOM 1616 N N . THR A 1 213 ? -17.720 7.705 8.708 1.00 93.88 213 THR A N 1
ATOM 1617 C CA . THR A 1 213 ? -17.717 8.866 9.608 1.00 93.88 213 THR A CA 1
ATOM 1618 C C . THR A 1 213 ? -16.444 8.827 10.445 1.00 93.88 213 THR A C 1
ATOM 1620 O O . THR A 1 213 ? -15.937 7.748 10.738 1.00 93.88 213 THR A O 1
ATOM 1623 N N . ALA A 1 214 ? -15.921 9.986 10.832 1.00 94.25 214 ALA A N 1
ATOM 1624 C CA . ALA A 1 214 ? -14.714 10.092 11.639 1.00 94.25 214 ALA A CA 1
ATOM 1625 C C . ALA A 1 214 ? -15.016 10.622 13.048 1.00 94.25 214 ALA A C 1
ATOM 1627 O O . ALA A 1 214 ? -15.875 11.485 13.211 1.00 94.25 214 ALA A O 1
ATOM 1628 N N . ALA A 1 215 ? -14.271 10.131 14.036 1.00 93.56 215 ALA A N 1
ATOM 1629 C CA . ALA A 1 215 ? -14.233 10.606 15.414 1.00 93.56 215 ALA A CA 1
ATOM 1630 C C . ALA A 1 215 ? -12.773 10.803 15.852 1.00 93.56 215 ALA A C 1
ATOM 1632 O O . ALA A 1 215 ? -11.874 10.090 15.410 1.00 93.56 215 ALA A O 1
ATOM 1633 N N . THR A 1 216 ? -12.530 11.773 16.729 1.00 91.44 216 THR A N 1
ATOM 1634 C CA . THR A 1 216 ? -11.182 12.175 17.169 1.00 91.44 216 THR A CA 1
ATOM 1635 C C . THR A 1 216 ? -10.654 11.380 18.362 1.00 91.44 216 THR A C 1
ATOM 1637 O O . THR A 1 216 ? -9.498 11.536 18.748 1.00 91.44 216 THR A O 1
ATOM 1640 N N . GLY A 1 217 ? -11.488 10.542 18.982 1.00 90.81 217 GLY A N 1
ATOM 1641 C CA . GLY A 1 217 ? -11.093 9.739 20.133 1.00 90.81 217 GLY A CA 1
ATOM 1642 C C . GLY A 1 217 ? -12.220 8.877 20.694 1.00 90.81 217 GLY A C 1
ATOM 1643 O O . GLY A 1 217 ? -13.384 9.011 20.309 1.00 90.81 217 GLY A O 1
ATOM 1644 N N . GLY A 1 218 ? -11.888 8.018 21.664 1.00 88.88 218 GLY A N 1
ATOM 1645 C CA . GLY A 1 218 ? -12.817 7.012 22.196 1.00 88.88 218 GLY A CA 1
ATOM 1646 C C . GLY A 1 218 ? -14.130 7.570 22.768 1.00 88.88 218 GLY A C 1
ATOM 1647 O O . GLY A 1 218 ? -15.188 6.984 22.559 1.00 88.88 218 GLY A O 1
ATOM 1648 N N . LYS A 1 219 ? -14.105 8.736 23.432 1.00 89.44 219 LYS A N 1
ATOM 1649 C CA . LYS A 1 219 ? -15.326 9.365 23.980 1.00 89.44 219 LYS A CA 1
ATOM 1650 C C . LYS A 1 219 ? -16.290 9.844 22.897 1.00 89.44 219 LYS A C 1
ATOM 1652 O O . LYS A 1 219 ? -17.496 9.668 23.034 1.00 89.44 219 LYS A O 1
ATOM 1657 N N . GLU A 1 220 ? -15.758 10.471 21.852 1.00 92.50 220 GLU A N 1
ATOM 1658 C CA . GLU A 1 220 ? -16.557 10.932 20.716 1.00 92.50 220 GLU A CA 1
ATOM 1659 C C . GLU A 1 220 ? -17.106 9.736 19.937 1.00 92.50 220 GLU A C 1
ATOM 1661 O O . GLU A 1 220 ? -18.280 9.727 19.585 1.00 92.50 220 GLU A O 1
ATOM 1666 N N . ALA A 1 221 ? -16.298 8.682 19.778 1.00 91.00 221 ALA A N 1
ATOM 1667 C CA . ALA A 1 221 ? -16.731 7.439 19.155 1.00 91.00 221 ALA A CA 1
ATOM 1668 C C . ALA A 1 221 ? -17.918 6.794 19.889 1.00 91.00 221 ALA A C 1
ATOM 1670 O O . ALA A 1 221 ? -18.882 6.390 19.247 1.00 91.00 221 ALA A O 1
ATOM 1671 N N . LEU A 1 222 ? -17.886 6.737 21.226 1.00 89.75 222 LEU A N 1
ATOM 1672 C CA . LEU A 1 222 ? -19.002 6.225 22.033 1.00 89.75 222 LEU A CA 1
ATOM 1673 C C . LEU A 1 222 ? -20.279 7.056 21.839 1.00 89.75 222 LEU A C 1
ATOM 1675 O O . LEU A 1 222 ? -21.340 6.499 21.571 1.00 89.75 222 LEU A O 1
ATOM 1679 N N . ALA A 1 223 ? -20.171 8.386 21.911 1.00 90.69 223 ALA A N 1
ATOM 1680 C CA . ALA A 1 223 ? -21.316 9.276 21.719 1.00 90.69 223 ALA A CA 1
ATOM 1681 C C . ALA A 1 223 ? -21.928 9.147 20.311 1.00 90.69 223 ALA A C 1
ATOM 1683 O O . ALA A 1 223 ? -23.151 9.180 20.156 1.00 90.69 223 ALA A O 1
ATOM 1684 N N . GLU A 1 224 ? -21.084 8.975 19.293 1.00 91.81 224 GLU A N 1
ATOM 1685 C CA . GLU A 1 224 ? -21.496 8.786 17.902 1.00 91.81 224 GLU A CA 1
ATOM 1686 C C . GLU A 1 224 ? -22.172 7.422 17.683 1.00 91.81 224 GLU A C 1
ATOM 1688 O O . GLU A 1 224 ? -23.209 7.346 17.022 1.00 91.81 224 GLU A O 1
ATOM 1693 N N . LEU A 1 225 ? -21.655 6.352 18.297 1.00 89.62 225 LEU A N 1
ATOM 1694 C CA . LEU A 1 225 ? -22.283 5.025 18.282 1.00 89.62 225 LEU A CA 1
ATOM 1695 C C . LEU A 1 225 ? -23.682 5.054 18.917 1.00 89.62 225 LEU A C 1
ATOM 1697 O O . LEU A 1 225 ? -24.643 4.565 18.320 1.00 89.62 225 LEU A O 1
ATOM 1701 N N . GLU A 1 226 ? -23.826 5.688 20.083 1.00 88.19 226 GLU A N 1
ATOM 1702 C CA . GLU A 1 226 ? -25.121 5.861 20.754 1.00 88.19 226 GLU A CA 1
ATOM 1703 C C . GLU A 1 226 ? -26.104 6.709 19.926 1.00 88.19 226 GLU A C 1
ATOM 1705 O O . GLU A 1 226 ? -27.311 6.442 19.890 1.00 88.19 226 GLU A O 1
ATOM 1710 N N . ALA A 1 227 ? -25.620 7.768 19.269 1.00 89.19 227 ALA A N 1
ATOM 1711 C CA . ALA A 1 227 ? -26.440 8.615 18.406 1.00 89.19 227 ALA A CA 1
ATOM 1712 C C . ALA A 1 227 ? -26.926 7.853 17.164 1.00 89.19 227 ALA A C 1
ATOM 1714 O O . ALA A 1 227 ? -28.119 7.890 16.850 1.00 89.19 227 ALA A O 1
ATOM 1715 N N . ALA A 1 228 ? -26.034 7.115 16.504 1.00 88.38 228 ALA A N 1
ATOM 1716 C CA . ALA A 1 228 ? -26.337 6.308 15.329 1.00 88.38 228 ALA A CA 1
ATOM 1717 C C . ALA A 1 228 ? -27.322 5.170 15.631 1.00 88.38 228 ALA A C 1
ATOM 1719 O O . ALA A 1 228 ? -28.242 4.931 14.845 1.00 88.38 228 ALA A O 1
ATOM 1720 N N . GLN A 1 229 ? -27.188 4.532 16.798 1.00 85.19 229 GLN A N 1
ATOM 1721 C CA . GLN A 1 229 ? -28.133 3.526 17.280 1.00 85.19 229 GLN A CA 1
ATOM 1722 C C . GLN A 1 229 ? -29.533 4.123 17.477 1.00 85.19 229 GLN A C 1
ATOM 1724 O O . GLN A 1 229 ? -30.522 3.567 17.000 1.00 85.19 229 GLN A O 1
ATOM 1729 N N . ARG A 1 230 ? -29.635 5.295 18.125 1.00 86.75 230 ARG A N 1
ATOM 1730 C CA . ARG A 1 230 ? -30.917 6.000 18.319 1.00 86.75 230 ARG A CA 1
ATOM 1731 C C . ARG A 1 230 ? -31.550 6.468 17.010 1.00 86.75 230 ARG A C 1
ATOM 1733 O O . ARG A 1 230 ? -32.774 6.524 16.921 1.00 86.75 230 ARG A O 1
ATOM 1740 N N . ALA A 1 231 ? -30.735 6.799 16.012 1.00 87.62 231 ALA A N 1
ATOM 1741 C CA . ALA A 1 231 ? -31.189 7.186 14.680 1.00 87.62 231 ALA A CA 1
ATOM 1742 C C . ALA A 1 231 ? -31.618 5.991 13.803 1.00 87.62 231 ALA A C 1
ATOM 1744 O O . ALA A 1 231 ? -32.132 6.202 12.707 1.00 87.62 231 ALA A O 1
ATOM 1745 N N . GLY A 1 232 ? -31.430 4.747 14.266 1.00 83.44 232 GLY A N 1
ATOM 1746 C CA . GLY A 1 232 ? -31.742 3.539 13.495 1.00 83.44 232 GLY A CA 1
ATOM 1747 C C . GLY A 1 232 ? -30.756 3.263 12.356 1.00 83.44 232 GLY A C 1
ATOM 1748 O O . GLY A 1 232 ? -31.080 2.529 11.427 1.00 83.44 232 GLY A O 1
ATOM 1749 N N . THR A 1 233 ? -29.562 3.853 12.413 1.00 86.44 233 THR A N 1
ATOM 1750 C CA . THR A 1 233 ? -28.508 3.722 11.399 1.00 86.44 233 THR A CA 1
ATOM 1751 C C . THR A 1 233 ? -27.201 3.266 12.056 1.00 86.44 233 THR A C 1
ATOM 1753 O O . THR A 1 233 ? -26.243 4.042 12.072 1.00 86.44 233 THR A O 1
ATOM 1756 N N . PRO A 1 234 ? -27.140 2.066 12.659 1.00 86.50 234 PRO A N 1
ATOM 1757 C CA . PRO A 1 234 ? -25.969 1.619 13.407 1.00 86.50 234 PRO A CA 1
ATOM 1758 C C . PRO A 1 234 ? -24.722 1.512 12.524 1.00 86.50 234 PRO A C 1
ATOM 1760 O O . PRO A 1 234 ? -24.803 1.278 11.315 1.00 86.50 234 PRO A O 1
ATOM 1763 N N . TYR A 1 235 ? -23.554 1.678 13.141 1.00 87.56 235 TYR A N 1
ATOM 1764 C CA . TYR A 1 235 ? -22.285 1.350 12.500 1.00 87.56 235 TYR A CA 1
ATOM 1765 C C . TYR A 1 235 ? -22.080 -0.164 12.536 1.00 87.56 235 TYR A C 1
ATOM 1767 O O . TYR A 1 235 ? -22.346 -0.796 13.553 1.00 87.56 235 TYR A O 1
ATOM 1775 N N . GLY A 1 236 ? -21.603 -0.745 11.437 1.00 81.50 236 GLY A N 1
ATOM 1776 C CA . GLY A 1 236 ? -21.276 -2.174 11.378 1.00 81.50 236 GLY A CA 1
ATOM 1777 C C . GLY A 1 236 ? -19.803 -2.467 11.668 1.00 81.50 236 GLY A C 1
ATOM 1778 O O . GLY A 1 236 ? -19.460 -3.582 12.059 1.00 81.50 236 GLY A O 1
ATOM 1779 N N . LEU A 1 237 ? -18.930 -1.471 11.495 1.00 86.56 237 LEU A N 1
ATOM 1780 C CA . LEU A 1 237 ? -17.490 -1.579 11.725 1.00 86.56 237 LEU A CA 1
ATOM 1781 C C . LEU A 1 237 ? -16.956 -0.317 12.403 1.00 86.56 237 LEU A C 1
ATOM 1783 O O . LEU A 1 237 ? -17.312 0.796 12.018 1.00 86.56 237 LEU A O 1
ATOM 1787 N N . VAL A 1 238 ? -16.039 -0.498 13.346 1.00 91.06 238 VAL A N 1
ATOM 1788 C CA . VAL A 1 238 ? -15.224 0.566 13.930 1.00 91.06 238 VAL A CA 1
ATOM 1789 C C . VAL A 1 238 ? -13.753 0.285 13.618 1.00 91.06 238 VAL A C 1
ATOM 1791 O O . VAL A 1 238 ? -13.219 -0.749 14.023 1.00 91.06 238 VAL A O 1
ATOM 1794 N N . LEU A 1 239 ? -13.102 1.201 12.898 1.00 90.44 239 LEU A N 1
ATOM 1795 C CA . LEU A 1 239 ? -11.647 1.262 12.769 1.00 90.44 239 LEU A CA 1
ATOM 1796 C C . LEU A 1 239 ? -11.120 2.095 13.936 1.00 90.44 239 LEU A C 1
ATOM 1798 O O . LEU A 1 239 ? -11.383 3.291 13.993 1.00 90.44 239 LEU A O 1
ATOM 1802 N N . MET A 1 240 ? -10.430 1.463 14.880 1.00 90.88 240 MET A N 1
ATOM 1803 C CA . MET A 1 240 ? -10.026 2.087 16.142 1.00 90.88 240 MET A CA 1
ATOM 1804 C C . MET A 1 240 ? -8.507 2.178 16.227 1.00 90.88 240 MET A C 1
ATOM 1806 O O . MET A 1 240 ? -7.855 1.138 16.286 1.00 90.88 240 MET A O 1
ATOM 1810 N N . ASP A 1 241 ? -7.934 3.378 16.286 1.00 90.00 241 ASP A N 1
ATOM 1811 C CA . ASP A 1 241 ? -6.518 3.534 16.610 1.00 90.00 241 ASP A CA 1
ATOM 1812 C C . ASP A 1 241 ? -6.252 3.111 18.061 1.00 90.00 241 ASP A C 1
ATOM 1814 O O . ASP A 1 241 ? -7.006 3.419 18.990 1.00 90.00 241 ASP A O 1
ATOM 1818 N N . TRP A 1 242 ? -5.176 2.355 18.270 1.00 84.19 242 TRP A N 1
ATOM 1819 C CA . TRP A 1 242 ? -4.821 1.907 19.612 1.00 84.19 242 TRP A CA 1
ATOM 1820 C C . TRP A 1 242 ? -4.360 3.079 20.494 1.00 84.19 242 TRP A C 1
ATOM 1822 O O . TRP A 1 242 ? -4.720 3.143 21.672 1.00 84.19 242 TRP A O 1
ATOM 1832 N N . ARG A 1 243 ? -3.560 4.004 19.963 1.00 79.00 243 ARG A N 1
ATOM 1833 C CA . ARG A 1 243 ? -2.763 4.977 20.720 1.00 79.00 243 ARG A CA 1
ATOM 1834 C C . ARG A 1 243 ? -3.370 6.375 20.671 1.00 79.00 243 ARG A C 1
ATOM 1836 O O . ARG A 1 243 ? -2.738 7.324 20.237 1.00 79.00 243 ARG A O 1
ATOM 1843 N N . MET A 1 244 ? -4.526 6.517 21.301 1.00 85.75 244 MET A N 1
ATOM 1844 C CA . MET A 1 244 ? -5.177 7.816 21.462 1.00 85.75 244 MET A CA 1
ATOM 1845 C C . MET A 1 244 ? -4.951 8.417 22.862 1.00 85.75 244 MET A C 1
ATOM 1847 O O . MET A 1 244 ? -4.828 7.682 23.851 1.00 85.75 244 MET A O 1
ATOM 1851 N N . PRO A 1 245 ? -4.918 9.755 22.996 1.00 78.12 245 PRO A N 1
ATOM 1852 C CA . PRO A 1 245 ? -4.826 10.423 24.285 1.00 78.12 245 PRO A CA 1
ATOM 1853 C C . PRO A 1 245 ? -6.101 10.232 25.119 1.00 78.12 245 PRO A C 1
ATOM 1855 O O . PRO A 1 245 ? -7.216 10.147 24.606 1.00 78.12 245 PRO A O 1
ATOM 1858 N N . HIS A 1 246 ? -5.933 10.254 26.443 1.00 83.38 246 HIS A N 1
ATOM 1859 C CA . HIS A 1 246 ? -6.982 10.117 27.466 1.00 83.38 246 HIS A CA 1
ATOM 1860 C C . HIS A 1 246 ? -7.667 8.746 27.550 1.00 83.38 246 HIS A C 1
ATOM 1862 O O . HIS A 1 246 ? -7.697 8.191 28.642 1.00 83.38 246 HIS A O 1
ATOM 1868 N N . MET A 1 247 ? -8.227 8.239 26.451 1.00 85.56 247 MET A N 1
ATOM 1869 C CA . MET A 1 247 ? -8.879 6.930 26.364 1.00 85.56 247 MET A CA 1
ATOM 1870 C C . MET A 1 247 ? -8.282 6.182 25.178 1.00 85.56 247 MET A C 1
ATOM 1872 O O . MET A 1 247 ? -8.501 6.578 24.033 1.00 85.56 247 MET A O 1
ATOM 1876 N N . ASP A 1 248 ? -7.529 5.121 25.465 1.00 85.19 248 ASP A N 1
ATOM 1877 C CA . ASP A 1 248 ? -6.884 4.317 24.428 1.00 85.19 248 ASP A CA 1
ATOM 1878 C C . ASP A 1 248 ? -7.897 3.414 23.697 1.00 85.19 248 ASP A C 1
ATOM 1880 O O . ASP A 1 248 ? -9.020 3.194 24.164 1.00 85.19 248 ASP A O 1
ATOM 1884 N N . GLY A 1 249 ? -7.522 2.893 22.526 1.00 84.56 249 GLY A N 1
ATOM 1885 C CA . GLY A 1 249 ? -8.430 2.085 21.707 1.00 84.56 249 GLY A CA 1
ATOM 1886 C C . GLY A 1 249 ? -8.919 0.812 22.409 1.00 84.56 249 GLY A C 1
ATOM 1887 O O . GLY A 1 249 ? -10.046 0.370 22.189 1.00 84.56 249 GLY A O 1
ATOM 1888 N N . VAL A 1 250 ? -8.110 0.234 23.305 1.00 85.50 250 VAL A N 1
ATOM 1889 C CA . VAL A 1 250 ? -8.482 -0.965 24.076 1.00 85.50 250 VAL A CA 1
ATOM 1890 C C . VAL A 1 250 ? -9.550 -0.615 25.116 1.00 85.50 250 VAL A C 1
ATOM 1892 O O . VAL A 1 250 ? -10.534 -1.342 25.267 1.00 85.50 250 VAL A O 1
ATOM 1895 N N . GLU A 1 251 ? -9.390 0.506 25.816 1.00 86.50 251 GLU A N 1
ATOM 1896 C CA . GLU A 1 251 ? -10.374 1.034 26.757 1.00 86.50 251 GLU A CA 1
ATOM 1897 C C . GLU A 1 251 ? -11.675 1.432 26.052 1.00 86.50 251 GLU A C 1
ATOM 1899 O O . GLU A 1 251 ? -12.753 1.052 26.514 1.00 86.50 251 GLU A O 1
ATOM 1904 N N . ALA A 1 252 ? -11.590 2.093 24.895 1.00 88.25 252 ALA A N 1
ATOM 1905 C CA . ALA A 1 252 ? -12.753 2.443 24.085 1.00 88.25 252 ALA A CA 1
ATOM 1906 C C . ALA A 1 252 ? -13.553 1.196 23.666 1.00 88.25 252 ALA A C 1
ATOM 1908 O O . ALA A 1 252 ? -14.759 1.133 23.901 1.00 88.25 252 ALA A O 1
ATOM 1909 N N . ILE A 1 253 ? -12.894 0.155 23.137 1.00 86.94 253 ILE A N 1
ATOM 1910 C CA . ILE A 1 253 ? -13.560 -1.111 22.777 1.00 86.94 253 ILE A CA 1
ATOM 1911 C C . ILE A 1 253 ? -14.184 -1.784 24.005 1.00 86.94 253 ILE A C 1
ATOM 1913 O O . ILE A 1 253 ? -15.272 -2.355 23.902 1.00 86.94 253 ILE A O 1
ATOM 1917 N N . ARG A 1 254 ? -13.543 -1.704 25.178 1.00 85.94 254 ARG A N 1
ATOM 1918 C CA . ARG A 1 254 ? -14.119 -2.224 26.427 1.00 85.94 254 ARG A CA 1
ATOM 1919 C C . ARG A 1 254 ? -15.436 -1.539 26.767 1.00 85.94 254 ARG A C 1
ATOM 1921 O O . ARG A 1 254 ? -16.390 -2.226 27.119 1.00 85.94 254 ARG A O 1
ATOM 1928 N N . HIS A 1 255 ? -15.493 -0.215 26.642 1.00 87.25 255 HIS A N 1
ATOM 1929 C CA . HIS A 1 255 ? -16.720 0.544 26.863 1.00 87.25 255 HIS A CA 1
ATOM 1930 C C . HIS A 1 255 ? -17.799 0.196 25.835 1.00 87.25 255 HIS A C 1
ATOM 1932 O O . HIS A 1 255 ? -18.919 -0.095 26.240 1.00 87.25 255 HIS A O 1
ATOM 1938 N N . ILE A 1 256 ? -17.444 0.116 24.546 1.00 85.56 256 ILE A N 1
ATOM 1939 C CA . ILE A 1 256 ? -18.368 -0.274 23.467 1.00 85.56 256 ILE A CA 1
ATOM 1940 C C . ILE A 1 256 ? -18.980 -1.654 23.747 1.00 85.56 256 ILE A C 1
ATOM 1942 O O . ILE A 1 256 ? -20.183 -1.842 23.615 1.00 85.56 256 ILE A O 1
ATOM 1946 N N . ARG A 1 257 ? -18.170 -2.628 24.179 1.00 82.88 257 ARG A N 1
ATOM 1947 C CA . ARG A 1 257 ? -18.639 -3.999 24.457 1.00 82.88 257 ARG A CA 1
ATOM 1948 C C . ARG A 1 257 ? -19.407 -4.136 25.772 1.00 82.88 257 ARG A C 1
ATOM 1950 O O . ARG A 1 257 ? -20.200 -5.063 25.917 1.00 82.88 257 ARG A O 1
ATOM 1957 N N . ALA A 1 258 ? -19.143 -3.270 26.748 1.00 82.75 258 ALA A N 1
ATOM 1958 C CA . ALA A 1 258 ? -19.860 -3.259 28.022 1.00 82.75 258 ALA A CA 1
ATOM 1959 C C . ALA A 1 258 ? -21.222 -2.551 27.924 1.00 82.75 258 ALA A C 1
ATOM 1961 O O . ALA A 1 258 ? -22.090 -2.777 28.775 1.00 82.75 258 ALA A O 1
ATOM 1962 N N . ASP A 1 259 ? -21.410 -1.704 26.911 1.00 79.50 259 ASP A N 1
ATOM 1963 C CA . ASP A 1 259 ? -22.639 -0.955 26.711 1.00 79.50 259 ASP A CA 1
ATOM 1964 C C . ASP A 1 259 ? -23.760 -1.841 26.149 1.00 79.50 259 ASP A C 1
ATOM 1966 O O . ASP A 1 259 ? -23.786 -2.225 24.982 1.00 79.50 259 ASP A O 1
ATOM 1970 N N . ARG A 1 260 ? -24.733 -2.146 27.012 1.00 70.56 260 ARG A N 1
ATOM 1971 C CA . ARG A 1 260 ? -25.914 -2.949 26.666 1.00 70.56 260 ARG A CA 1
ATOM 1972 C C . ARG A 1 260 ? -26.960 -2.183 25.852 1.00 70.56 260 ARG A C 1
ATOM 1974 O O . ARG A 1 260 ? -27.952 -2.789 25.454 1.00 70.56 260 ARG A O 1
ATOM 1981 N N . SER A 1 261 ? -26.795 -0.873 25.660 1.00 70.94 261 SER A N 1
ATOM 1982 C CA . SER A 1 261 ? -27.694 -0.061 24.834 1.00 70.94 261 SER A CA 1
ATOM 1983 C C . SER A 1 261 ? -27.458 -0.265 23.331 1.00 70.94 261 SER A C 1
ATOM 1985 O O . SER A 1 261 ? -28.361 -0.028 22.523 1.00 70.94 261 SER A O 1
ATOM 1987 N N . LEU A 1 262 ? -26.279 -0.774 22.960 1.00 71.06 262 LEU A N 1
ATOM 1988 C CA . LEU A 1 262 ? -25.917 -1.146 21.597 1.00 71.06 262 LEU A CA 1
ATOM 1989 C C . LEU A 1 262 ? -26.463 -2.548 21.292 1.00 71.06 262 LEU A C 1
ATOM 1991 O O . LEU A 1 262 ? -25.900 -3.553 21.719 1.00 71.06 262 LEU A O 1
ATOM 1995 N N . VAL A 1 263 ? -27.591 -2.611 20.577 1.00 60.22 263 VAL A N 1
ATOM 1996 C CA . VAL A 1 263 ? -28.268 -3.879 20.230 1.00 60.22 263 VAL A CA 1
ATOM 1997 C C . VAL A 1 263 ? -27.426 -4.707 19.254 1.00 60.22 263 VAL A C 1
ATOM 1999 O O . VAL A 1 263 ? -27.320 -5.917 19.430 1.00 60.22 263 VAL A O 1
ATOM 2002 N N . ASP A 1 264 ? -26.775 -4.039 18.296 1.00 66.62 264 ASP A N 1
ATOM 2003 C CA . ASP A 1 264 ? -25.828 -4.629 17.350 1.00 66.62 264 ASP A CA 1
ATOM 2004 C C . ASP A 1 264 ? -24.445 -4.026 17.612 1.00 66.62 264 ASP A C 1
ATOM 2006 O O . ASP A 1 264 ? -24.127 -2.926 17.155 1.00 66.62 264 ASP A O 1
ATOM 2010 N N . THR A 1 265 ? -23.627 -4.707 18.417 1.00 72.75 265 THR A N 1
ATOM 2011 C CA . THR A 1 265 ? -22.262 -4.238 18.683 1.00 72.75 265 THR A CA 1
ATOM 2012 C C . THR A 1 265 ? -21.444 -4.307 17.387 1.00 72.75 265 THR A C 1
ATOM 2014 O O . THR A 1 265 ? -21.348 -5.392 16.806 1.00 72.75 265 THR A O 1
ATOM 2017 N N . PRO A 1 266 ? -20.840 -3.197 16.925 1.00 79.00 266 PRO A N 1
ATOM 2018 C CA . PRO A 1 266 ? -20.052 -3.203 15.699 1.00 79.00 266 PRO A CA 1
ATOM 2019 C C . PRO A 1 266 ? -18.825 -4.106 15.829 1.00 79.00 266 PRO A C 1
ATOM 2021 O O . PRO A 1 266 ? -18.266 -4.269 16.919 1.00 79.00 266 PRO A O 1
ATOM 2024 N N . LEU A 1 267 ? -18.356 -4.630 14.696 1.00 80.38 267 LEU A N 1
ATOM 2025 C CA . LEU A 1 267 ? -17.049 -5.277 14.632 1.00 80.38 267 LEU A CA 1
ATOM 2026 C C . LEU A 1 267 ? -15.961 -4.225 14.874 1.00 80.38 267 LEU A C 1
ATOM 2028 O O . LEU A 1 267 ? -16.039 -3.116 14.346 1.00 80.38 267 LEU A O 1
ATOM 2032 N N . CYS A 1 268 ? -14.934 -4.564 15.648 1.00 82.25 268 CYS A N 1
ATOM 2033 C CA . CYS A 1 268 ? -13.831 -3.651 15.943 1.00 82.25 268 CYS A CA 1
ATOM 2034 C C . CYS A 1 268 ? -12.536 -4.143 15.289 1.00 82.25 268 CYS A C 1
ATOM 2036 O O . CYS A 1 268 ? -11.980 -5.175 15.684 1.00 82.25 268 CYS A O 1
ATOM 2038 N N . LEU A 1 269 ? -12.033 -3.368 14.325 1.00 82.75 269 LEU A N 1
ATOM 2039 C CA . LEU A 1 269 ? -10.702 -3.532 13.748 1.00 82.75 269 LEU A CA 1
ATOM 2040 C C . LEU A 1 269 ? -9.748 -2.561 14.448 1.00 82.75 269 LEU A C 1
ATOM 2042 O O . LEU A 1 269 ? -9.902 -1.345 14.339 1.00 82.75 269 LEU A O 1
ATOM 2046 N N . MET A 1 270 ? -8.761 -3.092 15.166 1.00 83.88 270 MET A N 1
ATOM 2047 C CA . MET A 1 270 ? -7.741 -2.255 15.799 1.00 83.88 270 MET A CA 1
ATOM 2048 C C . MET A 1 270 ? -6.698 -1.832 14.763 1.00 83.88 270 MET A C 1
ATOM 2050 O O . MET A 1 270 ? -6.195 -2.681 14.032 1.00 83.88 270 MET A O 1
ATOM 2054 N N . VAL A 1 271 ? -6.333 -0.554 14.737 1.00 83.44 271 VAL A N 1
ATOM 2055 C CA . VAL A 1 271 ? -5.273 0.012 13.900 1.00 83.44 271 VAL A CA 1
ATOM 2056 C C . VAL A 1 271 ? -4.076 0.362 14.788 1.00 83.44 271 VAL A C 1
ATOM 2058 O O . VAL A 1 271 ? -4.234 0.977 15.842 1.00 83.44 271 VAL A O 1
ATOM 2061 N N . THR A 1 272 ? -2.863 -0.059 14.417 1.00 79.44 272 THR A N 1
ATOM 2062 C CA . THR A 1 272 ? -1.666 0.223 15.227 1.00 79.44 272 THR A CA 1
ATOM 2063 C C . THR A 1 272 ? -0.364 0.296 14.435 1.00 79.44 272 THR A C 1
ATOM 2065 O O . THR A 1 272 ? -0.142 -0.495 13.531 1.00 79.44 272 THR A O 1
ATOM 2068 N N . ALA A 1 273 ? 0.541 1.198 14.827 1.00 66.44 273 ALA A N 1
ATOM 2069 C CA . ALA A 1 273 ? 1.926 1.270 14.342 1.00 66.44 273 ALA A CA 1
ATOM 2070 C C . ALA A 1 273 ? 2.947 0.487 15.208 1.00 66.44 273 ALA A C 1
ATOM 2072 O O . ALA A 1 273 ? 4.155 0.590 14.996 1.00 66.44 273 ALA A O 1
ATOM 2073 N N . TYR A 1 274 ? 2.498 -0.250 16.230 1.00 63.09 274 TYR A N 1
ATOM 2074 C CA . TYR A 1 274 ? 3.362 -0.883 17.238 1.00 63.09 274 TYR A CA 1
ATOM 2075 C C . TYR A 1 274 ? 3.357 -2.413 17.154 1.00 63.09 274 TYR A C 1
ATOM 2077 O O . TYR A 1 274 ? 2.614 -3.008 16.375 1.00 63.09 274 TYR A O 1
ATOM 2085 N N . SER A 1 275 ? 4.228 -3.057 17.943 1.00 60.22 275 SER A N 1
ATOM 2086 C CA . SER A 1 275 ? 4.380 -4.511 17.920 1.00 60.22 275 SER A CA 1
ATOM 2087 C C . SER A 1 275 ? 3.036 -5.202 18.190 1.00 60.22 275 SER A C 1
ATOM 2089 O O . SER A 1 275 ? 2.323 -4.903 19.154 1.00 60.22 275 SER A O 1
ATOM 2091 N N . ARG A 1 276 ? 2.687 -6.155 17.320 1.00 63.56 276 ARG A N 1
ATOM 2092 C CA . ARG A 1 276 ? 1.499 -7.005 17.477 1.00 63.56 276 ARG A CA 1
ATOM 2093 C C . ARG A 1 276 ? 1.496 -7.716 18.833 1.00 63.56 276 ARG A C 1
ATOM 2095 O O . ARG A 1 276 ? 0.435 -7.938 19.404 1.00 63.56 276 ARG A O 1
ATOM 2102 N N . GLU A 1 277 ? 2.674 -8.051 19.348 1.00 65.12 277 GLU A N 1
ATOM 2103 C CA . GLU A 1 277 ? 2.860 -8.745 20.623 1.00 65.12 277 GLU A CA 1
ATOM 2104 C C . GLU A 1 277 ? 2.416 -7.905 21.826 1.00 65.12 277 GLU A C 1
ATOM 2106 O O . GLU A 1 277 ? 1.720 -8.424 22.699 1.00 65.12 277 GLU A O 1
ATOM 2111 N N . ASP A 1 278 ? 2.760 -6.614 21.867 1.00 69.06 278 ASP A N 1
ATOM 2112 C CA . ASP A 1 278 ? 2.369 -5.733 22.975 1.00 69.06 278 ASP A CA 1
ATOM 2113 C C . ASP A 1 278 ? 0.854 -5.509 23.006 1.00 69.06 278 ASP A C 1
ATOM 2115 O O . ASP A 1 278 ? 0.241 -5.502 24.078 1.00 69.06 278 ASP A O 1
ATOM 2119 N N . LEU A 1 279 ? 0.237 -5.378 21.827 1.00 69.44 279 LEU A N 1
ATOM 2120 C CA . LEU A 1 279 ? -1.213 -5.275 21.713 1.00 69.44 279 LEU A CA 1
ATOM 2121 C C . LEU A 1 279 ? -1.893 -6.566 22.182 1.00 69.44 279 LEU A C 1
ATOM 2123 O O . LEU A 1 279 ? -2.830 -6.502 22.973 1.00 69.44 279 LEU A O 1
ATOM 2127 N N . LEU A 1 280 ? -1.429 -7.731 21.715 1.00 69.25 280 LEU A N 1
ATOM 2128 C CA . LEU A 1 280 ? -2.027 -9.018 22.078 1.00 69.25 280 LEU A CA 1
ATOM 2129 C C . LEU A 1 280 ? -1.967 -9.264 23.588 1.00 69.25 280 LEU A C 1
ATOM 2131 O O . LEU A 1 280 ? -2.977 -9.665 24.158 1.00 69.25 280 LEU A O 1
ATOM 2135 N N . LYS A 1 281 ? -0.848 -8.932 24.248 1.00 72.88 281 LYS A N 1
ATOM 2136 C CA . LYS A 1 281 ? -0.736 -9.004 25.715 1.00 72.88 281 LYS A CA 1
ATOM 2137 C C . LYS A 1 281 ? -1.770 -8.122 26.410 1.00 72.88 281 LYS A C 1
ATOM 2139 O O . LYS A 1 281 ? -2.493 -8.595 27.276 1.00 72.88 281 LYS A O 1
ATOM 2144 N N . ARG A 1 282 ? -1.896 -6.857 25.998 1.00 71.62 282 ARG A N 1
ATOM 2145 C CA . ARG A 1 282 ? -2.886 -5.914 26.552 1.00 71.62 282 ARG A CA 1
ATOM 2146 C C . ARG A 1 282 ? -4.329 -6.369 26.339 1.00 71.62 282 ARG A C 1
ATOM 2148 O O . ARG A 1 282 ? -5.174 -6.164 27.207 1.00 71.62 282 ARG A O 1
ATOM 2155 N N . VAL A 1 283 ? -4.623 -6.950 25.178 1.00 72.19 283 VAL A N 1
ATOM 2156 C CA . VAL A 1 283 ? -5.949 -7.480 24.835 1.00 72.19 283 VAL A CA 1
ATOM 2157 C C . VAL A 1 283 ? -6.272 -8.716 25.679 1.00 72.19 283 VAL A C 1
ATOM 2159 O O . VAL A 1 283 ? -7.384 -8.817 26.198 1.00 72.19 283 VAL A O 1
ATOM 2162 N N . GLU A 1 284 ? -5.294 -9.603 25.877 1.00 73.75 284 GLU A N 1
ATOM 2163 C CA . GLU A 1 284 ? -5.402 -10.787 26.734 1.00 73.75 284 GLU A CA 1
ATOM 2164 C C . GLU A 1 284 ? -5.581 -10.406 28.214 1.00 73.75 284 GLU A C 1
ATOM 2166 O O . GLU A 1 284 ? -6.519 -10.877 28.858 1.00 73.75 284 GLU A O 1
ATOM 2171 N N . GLU A 1 285 ? -4.770 -9.476 28.729 1.00 74.25 285 GLU A N 1
ATOM 2172 C CA . GLU A 1 285 ? -4.894 -8.907 30.082 1.00 74.25 285 GLU A CA 1
ATOM 2173 C C . GLU A 1 285 ? -6.266 -8.264 30.315 1.00 74.25 285 GLU A C 1
ATOM 2175 O O . GLU A 1 285 ? -6.852 -8.388 31.391 1.00 74.25 285 GLU A O 1
ATOM 2180 N N . ALA A 1 286 ? -6.800 -7.586 29.299 1.00 70.62 286 ALA A N 1
ATOM 2181 C CA . ALA A 1 286 ? -8.110 -6.955 29.358 1.00 70.62 286 ALA A CA 1
ATOM 2182 C C . ALA A 1 286 ? -9.280 -7.928 29.124 1.00 70.62 286 ALA A C 1
ATOM 2184 O O . ALA A 1 286 ? -10.428 -7.486 29.189 1.00 70.62 286 ALA A O 1
ATOM 2185 N N . GLN A 1 287 ? -9.007 -9.208 28.834 1.00 70.56 287 GLN A N 1
ATOM 2186 C CA . GLN A 1 287 ? -9.993 -10.226 28.446 1.00 70.56 287 GLN A CA 1
ATOM 2187 C C . GLN A 1 287 ? -10.928 -9.761 27.316 1.00 70.56 287 GLN A C 1
ATOM 2189 O O . GLN A 1 287 ? -12.112 -10.104 27.271 1.00 70.56 287 GLN A O 1
ATOM 2194 N N . LEU A 1 288 ? -10.400 -8.950 26.399 1.00 72.12 288 LEU A N 1
ATOM 2195 C CA . LEU A 1 288 ? -11.145 -8.425 25.265 1.00 72.12 288 LEU A CA 1
ATOM 2196 C C . LEU A 1 288 ? -10.942 -9.330 24.059 1.00 72.12 288 LEU A C 1
ATOM 2198 O O . LEU A 1 288 ? -9.854 -9.832 23.804 1.00 72.12 288 LEU A O 1
ATOM 2202 N N . ARG A 1 289 ? -11.997 -9.505 23.270 1.00 66.75 289 ARG A N 1
ATOM 2203 C CA . ARG A 1 289 ? -11.866 -10.036 21.915 1.00 66.75 289 ARG A CA 1
ATOM 2204 C C . ARG A 1 289 ? -11.763 -8.836 20.976 1.00 66.75 289 ARG A C 1
ATOM 2206 O O . ARG A 1 289 ? -12.546 -7.905 21.097 1.00 66.75 289 ARG A O 1
ATOM 2213 N N . ILE A 1 290 ? -10.783 -8.840 20.086 1.00 69.62 290 ILE A N 1
ATOM 2214 C CA . ILE A 1 290 ? -10.725 -7.936 18.931 1.00 69.62 290 ILE A CA 1
ATOM 2215 C C . ILE A 1 290 ? -11.081 -8.754 17.695 1.00 69.62 290 ILE A C 1
ATOM 2217 O O . ILE A 1 290 ? -10.725 -9.933 17.620 1.00 69.62 290 ILE A O 1
ATOM 2221 N N . ASP A 1 291 ? -11.824 -8.162 16.764 1.00 72.38 291 ASP A N 1
ATOM 2222 C CA . ASP A 1 291 ? -12.358 -8.899 15.614 1.00 72.38 291 ASP A CA 1
ATOM 2223 C C . ASP A 1 291 ? -11.343 -8.939 14.462 1.00 72.38 291 ASP A C 1
ATOM 2225 O O . ASP A 1 291 ? -11.306 -9.903 13.699 1.00 72.38 291 ASP A O 1
ATOM 2229 N N . GLY A 1 292 ? -10.438 -7.955 14.408 1.00 71.81 292 GLY A N 1
ATOM 2230 C CA . GLY A 1 292 ? -9.245 -7.988 13.568 1.00 71.81 292 GLY A CA 1
ATOM 2231 C C . GLY A 1 292 ? -8.212 -6.923 13.943 1.00 71.81 292 GLY A C 1
ATOM 2232 O O . GLY A 1 292 ? -8.433 -6.091 14.827 1.00 71.81 292 GLY A O 1
ATOM 2233 N N . LEU A 1 293 ? -7.065 -6.975 13.267 1.00 76.19 293 LEU A N 1
ATOM 2234 C CA . LEU A 1 293 ? -5.918 -6.095 13.480 1.00 76.19 293 LEU A CA 1
ATOM 2235 C C . LEU A 1 293 ? -5.390 -5.596 12.137 1.00 76.19 293 LEU A C 1
ATOM 2237 O O . LEU A 1 293 ? -5.200 -6.396 11.224 1.00 76.19 293 LEU A O 1
ATOM 2241 N N . LEU A 1 294 ? -5.086 -4.305 12.068 1.00 77.00 294 LEU A N 1
ATOM 2242 C CA . LEU A 1 294 ? -4.466 -3.641 10.935 1.00 77.00 294 LEU A CA 1
ATOM 2243 C C . LEU A 1 294 ? -3.200 -2.917 11.405 1.00 77.00 294 LEU A C 1
ATOM 2245 O O . LEU A 1 294 ? -3.242 -2.084 12.311 1.00 77.00 294 LEU A O 1
ATOM 2249 N N . VAL A 1 295 ? -2.062 -3.266 10.810 1.00 75.81 295 VAL A N 1
ATOM 2250 C CA . VAL A 1 295 ? -0.765 -2.683 11.169 1.00 75.81 295 VAL A CA 1
ATOM 2251 C C . VAL A 1 295 ? -0.470 -1.517 10.224 1.00 75.81 295 VAL A C 1
ATOM 2253 O O . VAL A 1 295 ? -0.604 -1.666 9.015 1.00 75.81 295 VAL A O 1
ATOM 2256 N N . LYS A 1 296 ? -0.099 -0.351 10.768 1.00 76.56 296 LYS A N 1
ATOM 2257 C CA . LYS A 1 296 ? 0.359 0.814 9.998 1.00 76.56 296 LYS A CA 1
ATOM 2258 C C . LYS A 1 296 ? 1.772 0.519 9.439 1.00 76.56 296 LYS A C 1
ATOM 2260 O O . LYS A 1 296 ? 2.593 -0.047 10.162 1.00 76.56 296 LYS A O 1
ATOM 2265 N N . PRO A 1 297 ? 2.086 0.939 8.203 1.00 72.38 297 PRO A N 1
ATOM 2266 C CA . PRO A 1 297 ? 1.282 1.824 7.363 1.00 72.38 297 PRO A CA 1
ATOM 2267 C C . PRO A 1 297 ? 0.161 1.082 6.617 1.00 72.38 297 PRO A C 1
ATOM 2269 O O . PRO A 1 297 ? 0.327 -0.055 6.188 1.00 72.38 297 PRO A O 1
ATOM 2272 N N . VAL A 1 298 ? -0.989 1.740 6.463 1.00 76.38 298 VAL A N 1
ATOM 2273 C CA . VAL A 1 298 ? -2.165 1.146 5.814 1.00 76.38 298 VAL A CA 1
ATOM 2274 C C . VAL A 1 298 ? -2.241 1.581 4.359 1.00 76.38 298 VAL A C 1
ATOM 2276 O O . VAL A 1 298 ? -2.224 2.775 4.065 1.00 76.38 298 VAL A O 1
ATOM 2279 N N . SER A 1 299 ? -2.374 0.605 3.465 1.00 72.81 299 SER A N 1
ATOM 2280 C CA . SER A 1 299 ? -2.692 0.794 2.049 1.00 72.81 299 SER A CA 1
ATOM 2281 C C . SER A 1 299 ? -4.177 0.485 1.776 1.00 72.81 299 SER A C 1
ATOM 2283 O O . SER A 1 299 ? -4.822 -0.228 2.554 1.00 72.81 299 SER A O 1
ATOM 2285 N N . PRO A 1 300 ? -4.768 0.979 0.671 1.00 69.81 300 PRO A N 1
ATOM 2286 C CA . PRO A 1 300 ? -6.159 0.663 0.334 1.00 69.81 300 PRO A CA 1
ATOM 2287 C C . PRO A 1 300 ? -6.423 -0.845 0.173 1.00 69.81 300 PRO A C 1
ATOM 2289 O O . PRO A 1 300 ? -7.512 -1.313 0.511 1.00 69.81 300 PRO A O 1
ATOM 2292 N N . SER A 1 301 ? -5.435 -1.608 -0.314 1.00 66.75 301 SER A N 1
ATOM 2293 C CA . SER A 1 301 ? -5.489 -3.069 -0.461 1.00 66.75 301 SER A CA 1
ATOM 2294 C C . SER A 1 301 ? -5.560 -3.761 0.902 1.00 66.75 301 SER A C 1
ATOM 2296 O O . SER A 1 301 ? -6.521 -4.478 1.178 1.00 66.75 301 SER A O 1
ATOM 2298 N N . THR A 1 302 ? -4.610 -3.470 1.793 1.00 72.62 302 THR A N 1
ATOM 2299 C CA . THR A 1 302 ? -4.554 -4.057 3.145 1.00 72.62 302 THR A CA 1
ATOM 2300 C C . THR A 1 302 ? -5.773 -3.699 3.998 1.00 72.62 302 THR A C 1
ATOM 2302 O O . THR A 1 302 ? -6.274 -4.543 4.749 1.00 72.62 302 THR A O 1
ATOM 2305 N N . LEU A 1 303 ? -6.311 -2.482 3.848 1.00 77.94 303 LEU A N 1
ATOM 2306 C CA . LEU A 1 303 ? -7.573 -2.079 4.469 1.00 77.94 303 LEU A CA 1
ATOM 2307 C C . LEU A 1 303 ? -8.751 -2.916 3.950 1.00 77.94 303 LEU A C 1
ATOM 2309 O O . LEU A 1 303 ? -9.516 -3.466 4.744 1.00 77.94 303 LEU A O 1
ATOM 2313 N N . CYS A 1 304 ? -8.885 -3.034 2.627 1.00 71.06 304 CYS A N 1
ATOM 2314 C CA . CYS A 1 304 ? -9.937 -3.812 1.974 1.00 71.06 304 CYS A CA 1
ATOM 2315 C C . CYS A 1 304 ? -9.913 -5.282 2.426 1.00 71.06 304 CYS A C 1
ATOM 2317 O O . CYS A 1 304 ? -10.937 -5.815 2.860 1.00 71.06 304 CYS A O 1
ATOM 2319 N N . ASP A 1 305 ? -8.736 -5.909 2.407 1.00 68.25 305 ASP A N 1
ATOM 2320 C CA . ASP A 1 305 ? -8.547 -7.307 2.801 1.00 68.25 305 ASP A CA 1
ATOM 2321 C C . ASP A 1 305 ? -8.874 -7.534 4.283 1.00 68.25 305 ASP A C 1
ATOM 2323 O O . ASP A 1 305 ? -9.490 -8.542 4.652 1.00 68.25 305 ASP A O 1
ATOM 2327 N N . SER A 1 306 ? -8.529 -6.573 5.142 1.00 73.50 306 SER A N 1
ATOM 2328 C CA . SER A 1 306 ? -8.820 -6.639 6.577 1.00 73.50 306 SER A CA 1
ATOM 2329 C C . SER A 1 306 ? -10.316 -6.523 6.864 1.00 73.50 306 SER A C 1
ATOM 2331 O O . SER A 1 306 ? -10.855 -7.319 7.634 1.00 73.50 306 SER A O 1
ATOM 2333 N N . ILE A 1 307 ? -11.014 -5.598 6.195 1.00 74.00 307 ILE A N 1
ATOM 2334 C CA . ILE A 1 307 ? -12.478 -5.473 6.282 1.00 74.00 307 ILE A CA 1
ATOM 2335 C C . ILE A 1 307 ? -13.131 -6.782 5.822 1.00 74.00 307 ILE A C 1
ATOM 2337 O O . ILE A 1 307 ? -13.954 -7.355 6.535 1.00 74.00 307 ILE A O 1
ATOM 2341 N N . MET A 1 308 ? -12.711 -7.314 4.674 1.00 67.94 308 MET A N 1
ATOM 2342 C CA . MET A 1 308 ? -13.245 -8.567 4.134 1.00 67.94 308 MET A CA 1
ATOM 2343 C C . MET A 1 308 ? -12.999 -9.763 5.046 1.00 67.94 308 MET A C 1
ATOM 2345 O O . MET A 1 308 ? -13.859 -10.630 5.153 1.00 67.94 308 MET A O 1
ATOM 2349 N N . THR A 1 309 ? -11.860 -9.813 5.731 1.00 65.19 309 THR A N 1
ATOM 2350 C CA . THR A 1 309 ? -11.546 -10.885 6.683 1.00 65.19 309 THR A CA 1
ATOM 2351 C C . THR A 1 309 ? -12.455 -10.830 7.912 1.00 65.19 309 THR A C 1
ATOM 2353 O O . THR A 1 309 ? -12.941 -11.868 8.365 1.00 65.19 309 THR A O 1
ATOM 2356 N N . VAL A 1 310 ? -12.726 -9.626 8.422 1.00 68.44 310 VAL A N 1
ATOM 2357 C CA . VAL A 1 310 ? -13.555 -9.401 9.615 1.00 68.44 310 VAL A CA 1
ATOM 2358 C C . VAL A 1 310 ? -15.034 -9.692 9.340 1.00 68.44 310 VAL A C 1
ATOM 2360 O O . VAL A 1 310 ? -15.653 -10.456 10.079 1.00 68.44 310 VAL A O 1
ATOM 2363 N N . PHE A 1 311 ? -15.584 -9.199 8.226 1.00 62.75 311 PHE A N 1
ATOM 2364 C CA . PHE A 1 311 ? -16.937 -9.567 7.766 1.00 62.75 311 PHE A CA 1
ATOM 2365 C C . PHE A 1 311 ? -17.003 -11.009 7.219 1.00 62.75 311 PHE A C 1
ATOM 2367 O O . PHE A 1 311 ? -18.052 -11.654 7.182 1.00 62.75 311 PHE A O 1
ATOM 2374 N N . GLY A 1 312 ? -15.848 -11.552 6.846 1.00 50.03 312 GLY A N 1
ATOM 2375 C CA . GLY A 1 312 ? -15.608 -12.901 6.352 1.00 50.03 312 GLY A CA 1
ATOM 2376 C C . GLY A 1 312 ? -15.579 -14.003 7.406 1.00 50.03 312 GLY A C 1
ATOM 2377 O O . GLY A 1 312 ? -15.326 -15.148 7.049 1.00 50.03 312 GLY A O 1
ATOM 2378 N N . GLN A 1 313 ? -15.860 -13.757 8.684 1.00 41.16 313 GLN A N 1
ATOM 2379 C CA . GLN A 1 313 ? -16.022 -14.880 9.621 1.00 41.16 313 GLN A CA 1
ATOM 2380 C C . GLN A 1 313 ? -17.346 -15.647 9.389 1.00 41.16 313 GLN A C 1
ATOM 2382 O O . GLN A 1 313 ? -17.388 -16.854 9.623 1.00 41.16 313 GLN A O 1
ATOM 2387 N N . GLU A 1 314 ? -18.364 -15.017 8.784 1.00 36.91 314 GLU A N 1
ATOM 2388 C CA . GLU A 1 314 ? -19.516 -15.707 8.162 1.00 36.91 314 GLU A CA 1
ATOM 2389 C C . GLU A 1 314 ? -19.409 -15.751 6.628 1.00 36.91 314 GLU A C 1
ATOM 2391 O O . GLU A 1 314 ? -19.673 -16.785 6.006 1.00 36.91 314 GLU A O 1
ATOM 2396 N N . VAL A 1 315 ? -18.925 -14.672 6.001 1.00 35.94 315 VAL A N 1
ATOM 2397 C CA . VAL A 1 315 ? -18.796 -14.582 4.537 1.00 35.94 315 VAL A CA 1
ATOM 2398 C C . VAL A 1 315 ? -17.602 -15.386 4.008 1.00 35.94 315 VAL A C 1
ATOM 2400 O O . VAL A 1 315 ? -17.593 -15.760 2.850 1.00 35.94 315 VAL A O 1
ATOM 2403 N N . GLY A 1 316 ? -16.627 -15.785 4.822 1.00 34.91 316 GLY A N 1
ATOM 2404 C CA . GLY A 1 316 ? -15.419 -16.514 4.410 1.00 34.91 316 GLY A CA 1
ATOM 2405 C C . GLY A 1 316 ? -15.672 -17.962 4.008 1.00 34.91 316 GLY A C 1
ATOM 2406 O O . GLY A 1 316 ? -14.892 -18.512 3.234 1.00 34.91 316 GLY A O 1
ATOM 2407 N N . ARG A 1 317 ? -16.801 -18.562 4.413 1.00 34.50 317 ARG A N 1
ATOM 2408 C CA . ARG A 1 317 ? -17.283 -19.816 3.804 1.00 34.50 317 ARG A CA 1
ATOM 2409 C C . ARG A 1 317 ? -17.841 -19.594 2.393 1.00 34.50 317 ARG A C 1
ATOM 2411 O O . ARG A 1 317 ? -17.803 -20.515 1.583 1.00 34.50 317 ARG A O 1
ATOM 2418 N N . GLY A 1 318 ? -18.323 -18.387 2.095 1.00 32.31 318 GLY A N 1
ATOM 2419 C CA . GLY A 1 318 ? -18.859 -17.969 0.797 1.00 32.31 318 GLY A CA 1
ATOM 2420 C C . GLY A 1 318 ? -17.834 -17.298 -0.120 1.00 32.31 318 GLY A C 1
ATOM 2421 O O . GLY A 1 318 ? -17.871 -17.544 -1.311 1.00 32.31 318 GLY A O 1
ATOM 2422 N N . TRP A 1 319 ? -16.866 -16.546 0.405 1.00 31.77 319 TRP A N 1
ATOM 2423 C CA . TRP A 1 319 ? -15.858 -15.775 -0.327 1.00 31.77 319 TRP A CA 1
ATOM 2424 C C . TRP A 1 319 ? -14.612 -16.602 -0.622 1.00 31.77 319 TRP A C 1
ATOM 2426 O O . TRP A 1 319 ? -14.130 -16.553 -1.746 1.00 31.77 319 TRP A O 1
ATOM 2436 N N . ARG A 1 320 ? -14.179 -17.504 0.283 1.00 35.25 320 ARG A N 1
ATOM 2437 C CA . ARG A 1 320 ? -13.247 -18.580 -0.118 1.00 35.25 320 ARG A CA 1
ATOM 2438 C C . ARG A 1 320 ? -13.879 -19.506 -1.154 1.00 35.25 320 ARG A C 1
ATOM 2440 O O . ARG A 1 320 ? -13.146 -20.125 -1.907 1.00 35.25 320 ARG A O 1
ATOM 2447 N N . LYS A 1 321 ? -15.213 -19.590 -1.228 1.00 34.06 321 LYS A N 1
ATOM 2448 C CA . LYS A 1 321 ? -15.941 -20.351 -2.255 1.00 34.06 321 LYS A CA 1
ATOM 2449 C C . LYS A 1 321 ? -16.143 -19.532 -3.544 1.00 34.06 321 LYS A C 1
ATOM 2451 O O . LYS A 1 321 ? -15.880 -20.049 -4.612 1.00 34.06 321 LYS A O 1
ATOM 2456 N N . GLN A 1 322 ? -16.445 -18.233 -3.472 1.00 31.83 322 GLN A N 1
ATOM 2457 C CA . GLN A 1 322 ? -16.680 -17.356 -4.631 1.00 31.83 322 GLN A CA 1
ATOM 2458 C C . GLN A 1 322 ? -15.404 -16.795 -5.274 1.00 31.83 322 GLN A C 1
ATOM 2460 O O . GLN A 1 322 ? -15.363 -16.680 -6.496 1.00 31.83 322 GLN A O 1
ATOM 2465 N N . GLN A 1 323 ? -14.332 -16.529 -4.518 1.00 35.25 323 GLN A N 1
ATOM 2466 C CA . GLN A 1 323 ? -13.003 -16.284 -5.100 1.00 35.25 323 GLN A CA 1
ATOM 2467 C C . GLN A 1 323 ? -12.382 -17.565 -5.673 1.00 35.25 323 GLN A C 1
ATOM 2469 O O . GLN A 1 323 ? -11.641 -17.486 -6.655 1.00 35.25 323 GLN A O 1
ATOM 2474 N N . ARG A 1 324 ? -12.731 -18.747 -5.133 1.00 38.44 324 ARG A N 1
ATOM 2475 C CA . ARG A 1 324 ? -12.511 -20.033 -5.821 1.00 38.44 324 ARG A CA 1
ATOM 2476 C C . ARG A 1 324 ? -13.377 -20.157 -7.083 1.00 38.44 324 ARG A C 1
ATOM 2478 O O . ARG A 1 324 ? -12.942 -20.790 -8.038 1.00 38.44 324 ARG A O 1
ATOM 2485 N N . ASP A 1 325 ? -14.546 -19.516 -7.140 1.00 35.69 325 ASP A N 1
ATOM 2486 C CA . ASP A 1 325 ? -15.512 -19.747 -8.218 1.00 35.69 325 ASP A CA 1
ATOM 2487 C C . ASP A 1 325 ? -15.443 -18.781 -9.424 1.00 35.69 325 ASP A C 1
ATOM 2489 O O . ASP A 1 325 ? -15.819 -19.197 -10.516 1.00 35.69 325 ASP A O 1
ATOM 2493 N N . ALA A 1 326 ? -14.939 -17.545 -9.299 1.00 36.31 326 ALA A N 1
ATOM 2494 C CA . ALA A 1 326 ? -15.095 -16.528 -10.362 1.00 36.31 326 ALA A CA 1
ATOM 2495 C C . ALA A 1 326 ? -13.978 -16.464 -11.434 1.00 36.31 326 ALA A C 1
ATOM 2497 O O . ALA A 1 326 ? -14.124 -15.758 -12.425 1.00 36.31 326 ALA A O 1
ATOM 2498 N N . GLY A 1 327 ? -12.884 -17.212 -11.271 1.00 39.31 327 GLY A N 1
ATOM 2499 C CA . GLY A 1 327 ? -11.815 -17.326 -12.283 1.00 39.31 327 GLY A CA 1
ATOM 2500 C C . GLY A 1 327 ? -10.880 -18.514 -12.048 1.00 39.31 327 GLY A C 1
ATOM 2501 O O . GLY A 1 327 ? -10.366 -19.110 -12.987 1.00 39.31 327 GLY A O 1
ATOM 2502 N N . HIS A 1 328 ? -10.745 -18.941 -10.788 1.00 43.16 328 HIS A N 1
ATOM 2503 C CA . HIS A 1 328 ? -10.020 -20.158 -10.422 1.00 43.16 328 HIS A CA 1
ATOM 2504 C C . HIS A 1 328 ? -10.775 -21.442 -10.790 1.00 43.16 328 HIS A C 1
ATOM 2506 O O . HIS A 1 328 ? -10.139 -22.444 -11.091 1.00 43.16 328 HIS A O 1
ATOM 2512 N N . ASN A 1 329 ? -12.112 -21.439 -10.798 1.00 47.44 329 ASN A N 1
ATOM 2513 C CA . ASN A 1 329 ? -12.888 -22.671 -10.953 1.00 47.44 329 ASN A CA 1
ATOM 2514 C C . ASN A 1 329 ? -12.784 -23.281 -12.340 1.00 47.44 329 ASN A C 1
ATOM 2516 O O . ASN A 1 329 ? -12.858 -24.490 -12.452 1.00 47.44 329 ASN A O 1
ATOM 2520 N N . GLU A 1 330 ? -12.672 -22.490 -13.404 1.00 53.28 330 GLU A N 1
ATOM 2521 C CA . GLU A 1 330 ? -12.653 -23.056 -14.755 1.00 53.28 330 GLU A CA 1
ATOM 2522 C C . GLU A 1 330 ? -11.309 -23.742 -15.026 1.00 53.28 330 GLU A C 1
ATOM 2524 O O . GLU A 1 330 ? -11.266 -24.921 -15.370 1.00 53.28 330 GLU A O 1
ATOM 2529 N N . THR A 1 331 ? -10.215 -23.050 -14.713 1.00 55.19 331 THR A N 1
ATOM 2530 C CA . THR A 1 331 ? -8.833 -23.533 -14.817 1.00 55.19 331 THR A CA 1
ATOM 2531 C C . THR A 1 331 ? -8.531 -24.669 -13.828 1.00 55.19 331 THR A C 1
ATOM 2533 O O . THR A 1 331 ? -7.933 -25.677 -14.196 1.00 55.19 331 THR A O 1
ATOM 2536 N N . ALA A 1 332 ? -9.000 -24.578 -12.577 1.00 58.34 332 ALA A N 1
ATOM 2537 C CA . ALA A 1 332 ? -8.855 -25.660 -11.599 1.00 58.34 332 ALA A CA 1
ATOM 2538 C C . ALA A 1 332 ? -9.770 -26.857 -11.914 1.00 58.34 332 ALA A C 1
ATOM 2540 O O . ALA A 1 332 ? -9.350 -27.994 -11.723 1.00 58.34 332 ALA A O 1
ATOM 2541 N N . LYS A 1 333 ? -10.983 -26.652 -12.461 1.00 64.50 333 LYS A N 1
ATOM 2542 C CA . LYS A 1 333 ? -11.818 -27.759 -12.976 1.00 64.50 333 LYS A CA 1
ATOM 2543 C C . LYS A 1 333 ? -11.150 -28.475 -14.144 1.00 64.50 333 LYS A C 1
ATOM 2545 O O . LYS A 1 333 ? -11.278 -29.692 -14.225 1.00 64.50 333 LYS A O 1
ATOM 2550 N N . GLN A 1 334 ? -10.448 -27.752 -15.020 1.00 75.06 334 GLN A N 1
ATOM 2551 C CA . GLN A 1 334 ? -9.681 -28.348 -16.121 1.00 75.06 334 GLN A CA 1
ATOM 2552 C C . GLN A 1 334 ? -8.529 -29.222 -15.622 1.00 75.06 334 GLN A C 1
ATOM 2554 O O . GLN A 1 334 ? -8.206 -30.210 -16.268 1.00 75.06 334 GLN A O 1
ATOM 2559 N N . LEU A 1 335 ? -7.934 -28.880 -14.477 1.00 79.88 335 LEU A N 1
ATOM 2560 C CA . LEU A 1 335 ? -6.814 -29.611 -13.880 1.00 79.88 335 LEU A CA 1
ATOM 2561 C C . LEU A 1 335 ? -7.245 -30.679 -12.864 1.00 79.88 335 LEU A C 1
ATOM 2563 O O . LEU A 1 335 ? -6.431 -31.497 -12.439 1.00 79.88 335 LEU A O 1
ATOM 2567 N N . ARG A 1 336 ? -8.518 -30.696 -12.464 1.00 79.81 336 ARG A N 1
ATOM 2568 C CA . ARG A 1 336 ? -9.046 -31.635 -11.472 1.00 79.81 336 ARG A CA 1
ATOM 2569 C C . ARG A 1 336 ? -8.879 -33.079 -11.953 1.00 79.81 336 ARG A C 1
ATOM 2571 O O . ARG A 1 336 ? -9.322 -33.436 -13.042 1.00 79.81 336 ARG A O 1
ATOM 2578 N N . GLY A 1 337 ? -8.273 -33.918 -11.115 1.00 79.88 337 GLY A N 1
ATOM 2579 C CA . 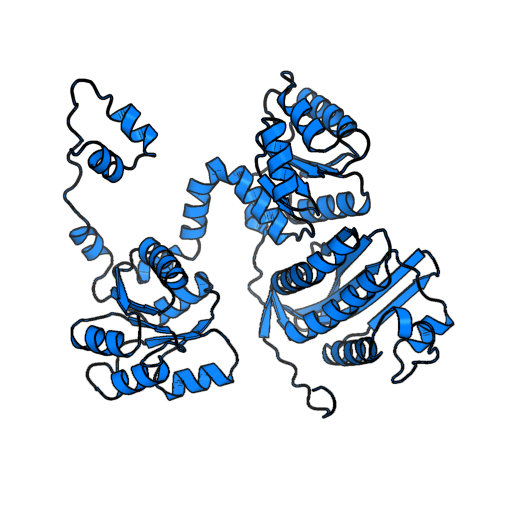GLY A 1 337 ? -7.940 -35.309 -11.433 1.00 79.88 337 GLY A CA 1
ATOM 2580 C C . GLY A 1 337 ? -6.545 -35.519 -12.033 1.00 79.88 337 GLY A C 1
ATOM 2581 O O . GLY A 1 337 ? -6.121 -36.680 -12.112 1.00 79.88 337 GLY A O 1
ATOM 2582 N N . ALA A 1 338 ? -5.830 -34.438 -12.388 1.00 89.75 338 ALA A N 1
ATOM 2583 C CA . ALA A 1 338 ? -4.444 -34.505 -12.850 1.00 89.75 338 ALA A CA 1
ATOM 2584 C C . ALA A 1 338 ? -3.539 -35.143 -11.794 1.00 89.75 338 ALA A C 1
ATOM 2586 O O . ALA A 1 338 ? -3.767 -34.993 -10.591 1.00 89.75 338 ALA A O 1
ATOM 2587 N N . HIS A 1 339 ? -2.508 -35.842 -12.253 1.00 93.00 339 HIS A N 1
ATOM 2588 C CA . HIS A 1 339 ? -1.476 -36.437 -11.417 1.00 93.00 339 HIS A CA 1
ATOM 2589 C C . HIS A 1 339 ? -0.140 -35.746 -11.676 1.00 93.00 339 HIS A C 1
ATOM 2591 O O . HIS A 1 339 ? 0.471 -35.927 -12.726 1.00 93.00 339 HIS A O 1
ATOM 2597 N N . LEU A 1 340 ? 0.301 -34.924 -10.729 1.00 93.50 340 LEU A N 1
ATOM 2598 C CA . LEU A 1 340 ? 1.547 -34.171 -10.812 1.00 93.50 340 LEU A CA 1
ATOM 2599 C C . LEU A 1 340 ? 2.630 -34.774 -9.920 1.00 93.50 340 LEU A C 1
ATOM 2601 O O . LEU A 1 340 ? 2.344 -35.334 -8.862 1.00 93.50 340 LEU A O 1
ATOM 2605 N N . LEU A 1 341 ? 3.881 -34.590 -10.331 1.00 95.50 341 LEU A N 1
ATOM 2606 C CA . LEU A 1 341 ? 5.046 -34.772 -9.471 1.00 95.50 341 LEU A CA 1
ATOM 2607 C C . LEU A 1 341 ? 5.558 -33.401 -9.023 1.00 95.50 341 LEU A C 1
ATOM 2609 O O . LEU A 1 341 ? 5.912 -32.575 -9.863 1.00 95.50 341 LEU A O 1
ATOM 2613 N N . LEU A 1 342 ? 5.612 -33.166 -7.715 1.00 93.25 342 LEU A N 1
ATOM 2614 C CA . LEU A 1 342 ? 6.242 -31.995 -7.111 1.00 93.25 342 LEU A CA 1
ATOM 2615 C C . LEU A 1 342 ? 7.665 -32.347 -6.671 1.00 93.25 342 LEU A C 1
ATOM 2617 O O . LEU A 1 342 ? 7.865 -33.310 -5.935 1.00 93.25 342 LEU A O 1
ATOM 2621 N N . VAL A 1 343 ? 8.648 -31.557 -7.092 1.00 94.19 343 VAL A N 1
ATOM 2622 C CA . VAL A 1 343 ? 10.053 -31.728 -6.717 1.00 94.19 343 VAL A CA 1
ATOM 2623 C C . VAL A 1 343 ? 10.514 -30.492 -5.949 1.00 94.19 343 VAL A C 1
ATOM 2625 O O . VAL A 1 343 ? 10.719 -29.439 -6.548 1.00 94.19 343 VAL A O 1
ATOM 2628 N N . GLU A 1 344 ? 10.621 -30.623 -4.627 1.00 85.94 344 GLU A N 1
ATOM 2629 C CA . GLU A 1 344 ? 10.932 -29.542 -3.683 1.00 85.94 344 GLU A CA 1
ATOM 2630 C C . GLU A 1 344 ? 11.687 -30.121 -2.476 1.00 85.94 344 GLU A C 1
ATOM 2632 O O . GLU A 1 344 ? 11.211 -31.067 -1.842 1.00 85.94 344 GLU A O 1
ATOM 2637 N N . ASP A 1 345 ? 12.845 -29.548 -2.141 1.00 85.50 345 ASP A N 1
ATOM 2638 C CA . ASP A 1 345 ? 13.691 -29.993 -1.026 1.00 85.50 345 ASP A CA 1
ATOM 2639 C C . ASP A 1 345 ? 13.317 -29.337 0.315 1.00 85.50 345 ASP A C 1
ATOM 2641 O O . ASP A 1 345 ? 13.649 -29.860 1.381 1.00 85.50 345 ASP A O 1
ATOM 2645 N N . ASN A 1 346 ? 12.595 -28.214 0.285 1.00 74.75 346 ASN A N 1
ATOM 2646 C CA . ASN A 1 346 ? 12.138 -27.515 1.477 1.00 74.75 346 ASN A CA 1
ATOM 2647 C C . ASN A 1 346 ? 10.769 -28.026 1.967 1.00 74.75 346 ASN A C 1
ATOM 2649 O O . ASN A 1 346 ? 9.746 -27.885 1.292 1.00 74.75 346 ASN A O 1
ATOM 2653 N N . ASP A 1 347 ? 10.730 -28.546 3.198 1.00 64.19 347 ASP A N 1
ATOM 2654 C CA . ASP A 1 347 ? 9.523 -29.123 3.803 1.00 64.19 347 ASP A CA 1
ATOM 2655 C C . ASP A 1 347 ? 8.337 -28.143 3.893 1.00 64.19 347 ASP A C 1
ATOM 2657 O O . ASP A 1 347 ? 7.198 -28.550 3.661 1.00 64.19 347 ASP A O 1
ATOM 2661 N N . MET A 1 348 ? 8.586 -26.858 4.180 1.00 55.81 348 MET A N 1
ATOM 2662 C CA . MET A 1 348 ? 7.527 -25.844 4.293 1.00 55.81 348 MET A CA 1
ATOM 2663 C C . MET A 1 348 ? 6.929 -25.495 2.927 1.00 55.81 348 MET A C 1
ATOM 2665 O O . MET A 1 348 ? 5.710 -25.393 2.788 1.00 55.81 348 MET A O 1
ATOM 2669 N N . ASN A 1 349 ? 7.771 -25.346 1.901 1.00 60.94 349 ASN A N 1
ATOM 2670 C CA . ASN A 1 349 ? 7.307 -25.089 0.534 1.00 60.94 349 ASN A CA 1
ATOM 2671 C C . ASN A 1 349 ? 6.530 -26.288 -0.021 1.00 60.94 349 ASN A C 1
ATOM 2673 O O . ASN A 1 349 ? 5.515 -26.104 -0.697 1.00 60.94 349 ASN A O 1
ATOM 2677 N N . ARG A 1 350 ? 6.977 -27.512 0.298 1.00 70.44 350 ARG A N 1
ATOM 2678 C CA . ARG A 1 350 ? 6.280 -28.749 -0.059 1.00 70.44 350 ARG A CA 1
ATOM 2679 C C . ARG A 1 350 ? 4.877 -28.778 0.533 1.00 70.44 350 ARG A C 1
ATOM 2681 O O . ARG A 1 350 ? 3.926 -29.047 -0.194 1.00 70.44 350 ARG A O 1
ATOM 2688 N N . GLU A 1 351 ? 4.744 -28.516 1.831 1.00 60.44 351 GLU A N 1
ATOM 2689 C CA . GLU A 1 351 ? 3.447 -28.533 2.518 1.00 60.44 351 GLU A CA 1
ATOM 2690 C C . GLU A 1 351 ? 2.487 -27.489 1.932 1.00 60.44 351 GLU A C 1
ATOM 2692 O O . GLU A 1 351 ? 1.346 -27.818 1.604 1.00 60.44 351 GLU A O 1
ATOM 2697 N N . LEU A 1 352 ? 2.982 -26.273 1.678 1.00 58.62 352 LEU A N 1
ATOM 2698 C CA . LEU A 1 352 ? 2.208 -25.209 1.040 1.00 58.62 352 LEU A CA 1
ATOM 2699 C C . LEU A 1 352 ? 1.731 -25.600 -0.371 1.00 58.62 352 LEU A C 1
ATOM 2701 O O . LEU A 1 352 ? 0.552 -25.452 -0.696 1.00 58.62 352 LEU A O 1
ATOM 2705 N N . ALA A 1 353 ? 2.623 -26.121 -1.217 1.00 63.22 353 ALA A N 1
ATOM 2706 C CA . ALA A 1 353 ? 2.278 -26.530 -2.577 1.00 63.22 353 ALA A CA 1
ATOM 2707 C C . ALA A 1 353 ? 1.291 -27.713 -2.596 1.00 63.22 353 ALA A C 1
ATOM 2709 O O . ALA A 1 353 ? 0.345 -27.709 -3.387 1.00 63.22 353 ALA A O 1
ATOM 2710 N N . LEU A 1 354 ? 1.463 -28.690 -1.697 1.00 66.44 354 LEU A N 1
ATOM 2711 C CA . LEU A 1 354 ? 0.530 -29.805 -1.520 1.00 66.44 354 LEU A CA 1
ATOM 2712 C C . LEU A 1 354 ? -0.862 -29.323 -1.111 1.00 66.44 354 LEU A C 1
ATOM 2714 O O . LEU A 1 354 ? -1.854 -29.791 -1.671 1.00 66.44 354 LEU A O 1
ATOM 2718 N N . GLU A 1 355 ? -0.953 -28.376 -0.176 1.00 60.78 355 GLU A N 1
ATOM 2719 C CA . GLU A 1 355 ? -2.236 -27.821 0.252 1.00 60.78 355 GLU A CA 1
ATOM 2720 C C . GLU A 1 355 ? -2.935 -27.084 -0.900 1.00 60.78 355 GLU A C 1
ATOM 2722 O O . GLU A 1 355 ? -4.130 -27.287 -1.135 1.00 60.78 355 GLU A O 1
ATOM 2727 N N . ILE A 1 356 ? -2.208 -26.259 -1.660 1.00 66.31 356 ILE A N 1
ATOM 2728 C CA . ILE A 1 356 ? -2.783 -25.488 -2.772 1.00 66.31 356 ILE A CA 1
ATOM 2729 C C . ILE A 1 356 ? -3.270 -26.417 -3.896 1.00 66.31 356 ILE A C 1
ATOM 2731 O O . ILE A 1 356 ? -4.401 -26.271 -4.367 1.00 66.31 356 ILE A O 1
ATOM 2735 N N . LEU A 1 357 ? -2.446 -27.380 -4.318 1.00 75.69 357 LEU A N 1
ATOM 2736 C CA . LEU A 1 357 ? -2.767 -28.305 -5.411 1.00 75.69 357 LEU A CA 1
ATOM 2737 C C . LEU A 1 357 ? -3.836 -29.330 -5.000 1.00 75.69 357 LEU A C 1
ATOM 2739 O O . LEU A 1 357 ? -4.776 -29.584 -5.758 1.00 75.69 357 LEU A O 1
ATOM 2743 N N . GLY A 1 358 ? -3.755 -29.861 -3.778 1.00 69.81 358 GLY A N 1
ATOM 2744 C CA . GLY A 1 358 ? -4.739 -30.797 -3.233 1.00 69.81 358 GLY A CA 1
ATOM 2745 C C . GLY A 1 358 ? -6.129 -30.170 -3.109 1.00 69.81 358 GLY A C 1
ATOM 2746 O O . GLY A 1 358 ? -7.128 -30.788 -3.476 1.00 69.81 358 GLY A O 1
ATOM 2747 N N . ASN A 1 359 ? -6.203 -28.897 -2.710 1.00 64.62 359 ASN A N 1
ATOM 2748 C CA . ASN A 1 359 ? -7.452 -28.130 -2.683 1.00 64.62 359 ASN A CA 1
ATOM 2749 C C . ASN A 1 359 ? -8.120 -27.972 -4.064 1.00 64.62 359 ASN A C 1
ATOM 2751 O O . ASN A 1 359 ? -9.330 -27.744 -4.128 1.00 64.62 359 ASN A O 1
ATOM 2755 N N . ALA A 1 360 ? -7.361 -28.091 -5.158 1.00 65.62 360 ALA A N 1
ATOM 2756 C CA . ALA A 1 360 ? -7.873 -28.081 -6.530 1.00 65.62 360 ALA A CA 1
ATOM 2757 C C . ALA A 1 360 ? -8.254 -29.482 -7.054 1.00 65.62 360 ALA A C 1
ATOM 2759 O O . ALA A 1 360 ? -8.689 -29.618 -8.197 1.00 65.62 360 ALA A O 1
ATOM 2760 N N . GLY A 1 361 ? -8.125 -30.529 -6.230 1.00 76.56 361 GLY A N 1
ATOM 2761 C CA . GLY A 1 361 ? -8.386 -31.915 -6.624 1.00 76.56 361 GLY A CA 1
ATOM 2762 C C . GLY A 1 361 ? -7.318 -32.493 -7.557 1.00 76.56 361 GLY A C 1
ATOM 2763 O O . GLY A 1 361 ? -7.618 -33.386 -8.351 1.00 76.56 361 GLY A O 1
ATOM 2764 N N . ILE A 1 362 ? -6.093 -31.965 -7.496 1.00 83.62 362 ILE A N 1
ATOM 2765 C CA . ILE A 1 362 ? -4.921 -32.502 -8.191 1.00 83.62 362 ILE A CA 1
ATOM 2766 C C . ILE A 1 362 ? -4.247 -33.519 -7.267 1.00 83.62 362 ILE A C 1
ATOM 2768 O O . ILE A 1 362 ? -4.017 -33.245 -6.089 1.00 83.62 362 ILE A O 1
ATOM 2772 N N . ARG A 1 363 ? -3.917 -34.696 -7.799 1.00 88.19 363 ARG A N 1
ATOM 2773 C CA . ARG A 1 363 ? -3.105 -35.697 -7.101 1.00 88.19 363 ARG A CA 1
ATOM 2774 C C . ARG A 1 363 ? -1.639 -35.326 -7.252 1.00 88.19 363 ARG A C 1
ATOM 2776 O O . ARG A 1 363 ? -1.193 -35.084 -8.369 1.00 88.19 363 ARG A O 1
ATOM 2783 N N . VAL A 1 364 ? -0.906 -35.277 -6.147 1.00 88.12 364 VAL A N 1
ATOM 2784 C CA . VAL A 1 364 ? 0.493 -34.843 -6.136 1.00 88.12 364 VAL A CA 1
ATOM 2785 C C . VAL A 1 364 ? 1.337 -35.870 -5.398 1.00 88.12 364 VAL A C 1
ATOM 2787 O O . VAL A 1 364 ? 1.096 -36.122 -4.219 1.00 88.12 364 VAL A O 1
ATOM 2790 N N . ASP A 1 365 ? 2.330 -36.422 -6.087 1.00 92.00 365 ASP A N 1
ATOM 2791 C CA . ASP A 1 365 ? 3.426 -37.156 -5.452 1.00 92.00 365 ASP A CA 1
ATOM 2792 C C . ASP A 1 365 ? 4.619 -36.217 -5.257 1.00 92.00 365 ASP A C 1
ATOM 2794 O O . ASP A 1 365 ? 4.751 -35.223 -5.975 1.00 92.00 365 ASP A O 1
ATOM 2798 N N . VAL A 1 366 ? 5.495 -36.517 -4.295 1.00 90.94 366 VAL A N 1
ATOM 2799 C CA . VAL A 1 366 ? 6.617 -35.635 -3.947 1.00 90.94 366 VAL A CA 1
ATOM 2800 C C . VAL A 1 366 ? 7.961 -36.346 -4.049 1.00 90.94 366 VAL A C 1
ATOM 2802 O O . VAL A 1 366 ? 8.113 -37.454 -3.541 1.00 90.94 366 VAL A O 1
ATOM 2805 N N . ALA A 1 367 ? 8.935 -35.661 -4.645 1.00 91.19 367 ALA A N 1
ATOM 2806 C CA . ALA A 1 367 ? 10.358 -35.970 -4.595 1.00 91.19 367 ALA A CA 1
ATOM 2807 C C . ALA A 1 367 ? 11.124 -34.843 -3.877 1.00 91.19 367 ALA A C 1
ATOM 2809 O O . ALA A 1 367 ? 10.835 -33.666 -4.085 1.00 91.19 367 ALA A O 1
ATOM 2810 N N . GLY A 1 368 ? 12.125 -35.190 -3.065 1.00 87.81 368 GLY A N 1
ATOM 2811 C CA . GLY A 1 368 ? 12.950 -34.214 -2.341 1.00 87.81 368 GLY A CA 1
ATOM 2812 C C . GLY A 1 368 ? 14.168 -33.706 -3.119 1.00 87.81 368 GLY A C 1
ATOM 2813 O O . GLY A 1 368 ? 14.879 -32.829 -2.640 1.00 87.81 368 GLY A O 1
ATOM 2814 N N . ASN A 1 369 ? 14.473 -34.286 -4.284 1.00 90.25 369 ASN A N 1
ATOM 2815 C CA . ASN A 1 369 ? 15.589 -33.884 -5.144 1.00 90.25 369 ASN A CA 1
ATOM 2816 C C . ASN A 1 369 ? 15.417 -34.407 -6.585 1.00 90.25 369 ASN A C 1
ATOM 2818 O O . ASN A 1 369 ? 14.562 -35.251 -6.871 1.00 90.25 369 ASN A O 1
ATOM 2822 N N . GLY A 1 370 ? 16.283 -33.959 -7.500 1.00 90.25 370 GLY A N 1
ATOM 2823 C CA . GLY A 1 370 ? 16.215 -34.320 -8.920 1.00 90.25 370 GLY A CA 1
ATOM 2824 C C . GLY A 1 370 ? 16.463 -35.800 -9.228 1.00 90.25 370 GLY A C 1
ATOM 2825 O O . GLY A 1 370 ? 15.959 -36.313 -10.228 1.00 90.25 370 GLY A O 1
ATOM 2826 N N . LEU A 1 371 ? 17.198 -36.517 -8.373 1.00 91.19 371 LEU A N 1
ATOM 2827 C CA . LEU A 1 371 ? 17.478 -37.943 -8.564 1.00 91.19 371 LEU A CA 1
ATOM 2828 C C . LEU A 1 371 ? 16.258 -38.808 -8.214 1.00 91.19 371 LEU A C 1
ATOM 2830 O O . LEU A 1 371 ? 15.921 -39.746 -8.944 1.00 91.19 371 LEU A O 1
ATOM 2834 N N . GLU A 1 372 ? 15.575 -38.471 -7.122 1.00 92.12 372 GLU A N 1
ATOM 2835 C CA . GLU A 1 372 ? 14.283 -39.063 -6.768 1.00 92.12 372 GLU A CA 1
ATOM 2836 C C . GLU A 1 372 ? 13.249 -38.785 -7.857 1.00 92.12 372 GLU A C 1
ATOM 2838 O O . GLU A 1 372 ? 12.580 -39.715 -8.310 1.00 92.12 372 GLU A O 1
ATOM 2843 N N . ALA A 1 373 ? 13.203 -37.550 -8.368 1.00 93.00 373 ALA A N 1
ATOM 2844 C CA . ALA A 1 373 ? 12.299 -37.180 -9.449 1.00 93.00 373 ALA A CA 1
ATOM 2845 C C . ALA A 1 373 ? 12.492 -38.055 -10.699 1.00 93.00 373 ALA A C 1
ATOM 2847 O O . ALA A 1 373 ? 11.518 -38.566 -11.246 1.00 93.00 373 ALA A O 1
ATOM 2848 N N . LEU A 1 374 ? 13.737 -38.311 -11.122 1.00 92.31 374 LEU A N 1
ATOM 2849 C CA . LEU A 1 374 ? 14.032 -39.209 -12.250 1.00 92.31 374 LEU A CA 1
ATOM 2850 C C . LEU A 1 374 ? 13.544 -40.641 -12.019 1.00 92.31 374 LEU A C 1
ATOM 2852 O O . LEU A 1 374 ? 13.021 -41.282 -12.936 1.00 92.31 374 LEU A O 1
ATOM 2856 N N . THR A 1 375 ? 13.719 -41.141 -10.797 1.00 92.50 375 THR A N 1
ATOM 2857 C CA . THR A 1 375 ? 13.288 -42.490 -10.414 1.00 92.50 375 THR A CA 1
ATOM 2858 C C . THR A 1 375 ? 11.766 -42.590 -10.459 1.00 92.50 375 THR A C 1
ATOM 2860 O O . THR A 1 375 ? 11.220 -43.533 -11.032 1.00 92.50 375 THR A O 1
ATOM 2863 N N . MET A 1 376 ? 11.080 -41.581 -9.922 1.00 92.81 376 MET A N 1
ATOM 2864 C CA . MET A 1 376 ? 9.624 -41.511 -9.883 1.00 92.81 376 MET A CA 1
ATOM 2865 C C . MET A 1 376 ? 9.026 -41.347 -11.279 1.00 92.81 376 MET A C 1
ATOM 2867 O O . MET A 1 376 ? 8.128 -42.109 -11.627 1.00 92.81 376 MET A O 1
ATOM 2871 N N . VAL A 1 377 ? 9.547 -40.432 -12.106 1.00 92.31 377 VAL A N 1
ATOM 2872 C CA . VAL A 1 377 ? 9.117 -40.246 -13.509 1.00 92.31 377 VAL A CA 1
ATOM 2873 C C . VAL A 1 377 ? 9.312 -41.524 -14.327 1.00 92.31 377 VAL A C 1
ATOM 2875 O O . VAL A 1 377 ? 8.485 -41.845 -15.171 1.00 92.31 377 VAL A O 1
ATOM 2878 N N . SER A 1 378 ? 10.366 -42.298 -14.053 1.00 88.56 378 SER A N 1
ATOM 2879 C CA . SER A 1 378 ? 10.611 -43.568 -14.748 1.00 88.56 378 SER A CA 1
ATOM 2880 C C . SER A 1 378 ? 9.638 -44.687 -14.361 1.00 88.56 378 SER A C 1
ATOM 2882 O O . SER A 1 378 ? 9.414 -45.596 -15.163 1.00 88.56 378 SER A O 1
ATOM 2884 N N . ALA A 1 379 ? 9.104 -44.649 -13.138 1.00 85.19 379 ALA A N 1
ATOM 2885 C CA . ALA A 1 379 ? 8.238 -45.684 -12.576 1.00 85.19 379 ALA A CA 1
ATOM 2886 C C . ALA A 1 379 ? 6.737 -45.362 -12.692 1.00 85.19 379 ALA A C 1
ATOM 2888 O O . ALA A 1 379 ? 5.917 -46.281 -12.699 1.00 85.19 379 ALA A O 1
ATOM 2889 N N . GLY A 1 380 ? 6.380 -44.078 -12.759 1.00 79.06 380 GLY A N 1
ATOM 2890 C CA . GLY A 1 380 ? 5.006 -43.583 -12.778 1.00 79.06 380 GLY A CA 1
ATOM 2891 C C . GLY A 1 380 ? 4.626 -42.887 -14.084 1.00 79.06 380 GLY A C 1
ATOM 2892 O O . GLY A 1 380 ? 5.466 -42.597 -14.931 1.00 79.06 380 GLY A O 1
ATOM 2893 N N . ALA A 1 381 ? 3.335 -42.601 -14.236 1.00 85.44 381 ALA A N 1
ATOM 2894 C CA . ALA A 1 381 ? 2.816 -41.754 -15.303 1.00 85.44 381 ALA A CA 1
ATOM 2895 C C . ALA A 1 381 ? 2.277 -40.468 -14.674 1.00 85.44 381 ALA A C 1
ATOM 2897 O O . ALA A 1 381 ? 1.325 -40.527 -13.902 1.00 85.44 381 ALA A O 1
ATOM 2898 N N . TYR A 1 382 ? 2.893 -39.336 -15.008 1.00 93.12 382 TYR A N 1
ATOM 2899 C CA . TYR A 1 382 ? 2.483 -38.017 -14.534 1.00 93.12 382 TYR A CA 1
ATOM 2900 C C . TYR A 1 382 ? 1.956 -37.183 -15.700 1.00 93.12 382 TYR A C 1
ATOM 2902 O O . TYR A 1 382 ? 2.459 -37.276 -16.819 1.00 93.12 382 TYR A O 1
ATOM 2910 N N . ASP A 1 383 ? 0.970 -36.341 -15.418 1.00 92.00 383 ASP A N 1
ATOM 2911 C CA . ASP A 1 383 ? 0.420 -35.359 -16.354 1.00 92.00 383 ASP A CA 1
ATOM 2912 C C . ASP A 1 383 ? 1.287 -34.085 -16.412 1.00 92.00 383 ASP A C 1
ATOM 2914 O O . ASP A 1 383 ? 1.168 -33.279 -17.335 1.00 92.00 383 ASP A O 1
ATOM 2918 N N . GLY A 1 384 ? 2.183 -33.904 -15.437 1.00 93.50 384 GLY A N 1
ATOM 2919 C CA . GLY A 1 384 ? 3.155 -32.817 -15.390 1.00 93.50 384 GLY A CA 1
ATOM 2920 C C . GLY A 1 384 ? 4.084 -32.903 -14.179 1.00 93.50 384 GLY A C 1
ATOM 2921 O O . GLY A 1 384 ? 3.814 -33.615 -13.210 1.00 93.50 384 GLY A O 1
ATOM 2922 N N . VAL A 1 385 ? 5.186 -32.161 -14.237 1.00 95.62 385 VAL A N 1
ATOM 2923 C CA . VAL A 1 385 ? 6.183 -32.061 -13.165 1.00 95.62 385 VAL A CA 1
ATOM 2924 C C . VAL A 1 385 ? 6.373 -30.597 -12.786 1.00 95.62 385 VAL A C 1
ATOM 2926 O O . VAL A 1 385 ? 6.656 -29.770 -13.652 1.00 95.62 385 VAL A O 1
ATOM 2929 N N . LEU A 1 386 ? 6.243 -30.286 -11.498 1.00 93.19 386 LEU A N 1
ATOM 2930 C CA . LEU A 1 386 ? 6.659 -29.021 -10.897 1.00 93.19 386 LEU A CA 1
ATOM 2931 C C . LEU A 1 386 ? 8.058 -29.220 -10.314 1.00 93.19 386 LEU A C 1
ATOM 2933 O O . LEU A 1 386 ? 8.230 -30.023 -9.401 1.00 93.19 386 LEU A O 1
ATOM 2937 N N . MET A 1 387 ? 9.055 -28.540 -10.872 1.00 94.38 387 MET A N 1
ATOM 2938 C CA . MET A 1 387 ? 10.469 -28.809 -10.610 1.00 94.38 387 MET A CA 1
ATOM 2939 C C . MET A 1 387 ? 11.156 -27.592 -10.000 1.00 94.38 387 MET A C 1
ATOM 2941 O O . MET A 1 387 ? 11.315 -26.587 -10.693 1.00 94.38 387 MET A O 1
ATOM 2945 N N . ASP A 1 388 ? 11.630 -27.680 -8.756 1.00 90.12 388 ASP A N 1
ATOM 2946 C CA . ASP A 1 388 ? 12.550 -26.669 -8.234 1.00 90.12 388 ASP A CA 1
ATOM 2947 C C . ASP A 1 388 ? 13.868 -26.669 -9.021 1.00 90.12 388 ASP A C 1
ATOM 2949 O O . ASP A 1 388 ? 14.491 -27.705 -9.262 1.00 90.12 388 ASP A O 1
ATOM 2953 N N . CYS A 1 389 ? 14.300 -25.482 -9.438 1.00 85.69 389 CYS A N 1
ATOM 2954 C CA . CYS A 1 389 ? 15.557 -25.292 -10.141 1.00 85.69 389 CYS A CA 1
ATOM 2955 C C . CYS A 1 389 ? 16.781 -25.463 -9.237 1.00 85.69 389 CYS A C 1
ATOM 2957 O O . CYS A 1 389 ? 17.825 -25.886 -9.737 1.00 85.69 389 CYS A O 1
ATOM 2959 N N . GLN A 1 390 ? 16.689 -25.128 -7.947 1.00 82.00 390 GLN A N 1
ATOM 2960 C CA . GLN A 1 390 ? 17.824 -25.155 -7.020 1.00 82.00 390 GLN A CA 1
ATOM 2961 C C . GLN A 1 390 ? 17.548 -26.091 -5.850 1.00 82.00 390 GLN A C 1
ATOM 2963 O O . GLN A 1 390 ? 16.820 -25.742 -4.937 1.00 82.00 390 GLN A O 1
ATOM 2968 N N . MET A 1 391 ? 18.180 -27.262 -5.866 1.00 87.06 391 MET A N 1
ATOM 2969 C CA . MET A 1 391 ? 18.022 -28.280 -4.828 1.00 87.06 391 MET A CA 1
ATOM 2970 C C . MET A 1 391 ? 19.300 -29.133 -4.704 1.00 87.06 391 MET A C 1
ATOM 2972 O O . MET A 1 391 ? 20.073 -29.220 -5.667 1.00 87.06 391 MET A O 1
ATOM 2976 N N . PRO A 1 392 ? 19.579 -29.733 -3.531 1.00 74.06 392 PRO A N 1
ATOM 2977 C CA . PRO A 1 392 ? 20.763 -30.554 -3.298 1.00 74.06 392 PRO A CA 1
ATOM 2978 C C . PRO A 1 392 ? 20.727 -31.871 -4.090 1.00 74.06 392 PRO A C 1
ATOM 2980 O O . PRO A 1 392 ? 19.693 -32.300 -4.595 1.00 74.06 392 PRO A O 1
ATOM 2983 N N . VAL A 1 393 ? 21.879 -32.555 -4.147 1.00 89.81 393 VAL A N 1
ATOM 2984 C CA . VAL A 1 393 ? 22.114 -33.847 -4.835 1.00 89.81 393 VAL A CA 1
ATOM 2985 C C . VAL A 1 393 ? 22.063 -33.761 -6.363 1.00 89.81 393 VAL A C 1
ATOM 2987 O O . VAL A 1 393 ? 23.038 -34.118 -7.020 1.00 89.81 393 VAL A O 1
ATOM 2990 N N . MET A 1 394 ? 20.954 -33.295 -6.927 1.00 89.25 394 MET A N 1
ATOM 2991 C CA . MET A 1 394 ? 20.785 -33.056 -8.357 1.00 89.25 394 MET A CA 1
ATOM 2992 C C . MET A 1 394 ? 19.821 -31.895 -8.541 1.00 89.25 394 MET A C 1
ATOM 2994 O O . MET A 1 394 ? 18.693 -31.975 -8.060 1.00 89.25 394 MET A O 1
ATOM 2998 N N . ASP A 1 395 ? 20.258 -30.859 -9.255 1.00 89.75 395 ASP A N 1
ATOM 2999 C CA . ASP A 1 395 ? 19.446 -29.672 -9.513 1.00 89.75 395 ASP A CA 1
ATOM 3000 C C . ASP A 1 395 ? 18.356 -29.920 -10.575 1.00 89.75 395 ASP A C 1
ATOM 3002 O O . ASP A 1 395 ? 18.396 -30.892 -11.341 1.00 89.75 395 ASP A O 1
ATOM 3006 N N . GLY A 1 396 ? 17.356 -29.034 -10.629 1.00 89.44 396 GLY A N 1
ATOM 3007 C CA . GLY A 1 396 ? 16.224 -29.177 -11.548 1.00 89.44 396 GLY A CA 1
ATOM 3008 C C . GLY A 1 396 ? 16.605 -29.057 -13.022 1.00 89.44 396 GLY A C 1
ATOM 3009 O O . GLY A 1 396 ? 15.964 -29.666 -13.886 1.00 89.44 396 GLY A O 1
ATOM 3010 N N . PHE A 1 397 ? 17.677 -28.325 -13.338 1.00 89.81 397 PHE A N 1
ATOM 3011 C CA . PHE A 1 397 ? 18.166 -28.189 -14.710 1.00 89.81 397 PHE A CA 1
ATOM 3012 C C . PHE A 1 397 ? 18.779 -29.499 -15.215 1.00 89.81 397 PHE A C 1
ATOM 3014 O O . PHE A 1 397 ? 18.528 -29.910 -16.349 1.00 89.81 397 PHE A O 1
ATOM 3021 N N . GLU A 1 398 ? 19.589 -30.161 -14.393 1.00 91.31 398 GLU A N 1
ATOM 3022 C CA . GLU A 1 398 ? 20.188 -31.456 -14.683 1.00 91.31 398 GLU A CA 1
ATOM 3023 C C . GLU A 1 398 ? 19.137 -32.563 -14.706 1.00 91.31 398 GLU A C 1
ATOM 3025 O O . GLU A 1 398 ? 19.137 -33.365 -15.645 1.00 91.31 398 GLU A O 1
ATOM 3030 N N . ALA A 1 399 ? 18.209 -32.563 -13.746 1.00 93.44 399 ALA A N 1
ATOM 3031 C CA . ALA A 1 399 ? 17.088 -33.495 -13.730 1.00 93.44 399 ALA A CA 1
ATOM 3032 C C . ALA A 1 399 ? 16.278 -33.394 -15.030 1.00 93.44 399 ALA A C 1
ATOM 3034 O O . ALA A 1 399 ? 16.055 -34.403 -15.697 1.00 93.44 399 ALA A O 1
ATOM 3035 N N . THR A 1 400 ? 15.937 -32.176 -15.467 1.00 93.88 400 THR A N 1
ATOM 3036 C CA . THR A 1 400 ? 15.173 -31.971 -16.707 1.00 93.88 400 THR A CA 1
ATOM 3037 C C . THR A 1 400 ? 15.945 -32.425 -17.944 1.00 93.88 400 THR A C 1
ATOM 3039 O O . THR A 1 400 ? 15.380 -33.135 -18.775 1.00 93.88 400 THR A O 1
ATOM 3042 N N . ARG A 1 401 ? 17.249 -32.122 -18.055 1.00 92.94 401 ARG A N 1
ATOM 3043 C CA . ARG A 1 401 ? 18.080 -32.621 -19.171 1.00 92.94 401 ARG A CA 1
ATOM 3044 C C . ARG A 1 401 ? 18.066 -34.145 -19.259 1.00 92.94 401 ARG A C 1
ATOM 3046 O O . ARG A 1 401 ? 18.004 -34.692 -20.355 1.00 92.94 401 ARG A O 1
ATOM 3053 N N . ARG A 1 402 ? 18.120 -34.831 -18.115 1.00 93.50 402 ARG A N 1
ATOM 3054 C CA . ARG A 1 402 ? 18.083 -36.298 -18.054 1.00 93.50 402 ARG A CA 1
ATOM 3055 C C . ARG A 1 402 ? 16.695 -36.854 -18.381 1.00 93.50 402 ARG A C 1
ATOM 3057 O O . ARG A 1 402 ? 16.628 -37.839 -19.105 1.00 93.50 402 ARG A O 1
ATOM 3064 N N . ILE A 1 403 ? 15.615 -36.203 -17.935 1.00 92.06 403 ILE A N 1
ATOM 3065 C CA . ILE A 1 403 ? 14.237 -36.547 -18.339 1.00 92.06 403 ILE A CA 1
ATOM 3066 C C . ILE A 1 403 ? 14.096 -36.436 -19.864 1.00 92.06 403 ILE A C 1
ATOM 3068 O O . ILE A 1 403 ? 13.577 -37.348 -20.496 1.00 92.06 403 ILE A O 1
ATOM 3072 N N . ARG A 1 404 ? 14.602 -35.354 -20.469 1.00 92.75 404 ARG A N 1
ATOM 3073 C CA . ARG A 1 404 ? 14.528 -35.102 -21.922 1.00 92.75 404 ARG A CA 1
ATOM 3074 C C . ARG A 1 404 ? 15.465 -35.960 -22.768 1.00 92.75 404 ARG A C 1
ATOM 3076 O O . ARG A 1 404 ? 15.253 -36.080 -23.966 1.00 92.75 404 ARG A O 1
ATOM 3083 N N . ALA A 1 405 ? 16.501 -36.549 -22.177 1.00 91.56 405 ALA A N 1
ATOM 3084 C CA . ALA A 1 405 ? 17.360 -37.502 -22.878 1.00 91.56 405 ALA A CA 1
ATOM 3085 C C . ALA A 1 405 ? 16.649 -38.843 -23.145 1.00 91.56 405 ALA A C 1
ATOM 3087 O O . ALA A 1 405 ? 17.091 -39.619 -23.993 1.00 91.56 405 ALA A O 1
ATOM 3088 N N . ASP A 1 406 ? 15.559 -39.117 -22.428 1.00 88.31 406 ASP A N 1
ATOM 3089 C CA . ASP A 1 406 ? 14.722 -40.291 -22.617 1.00 88.31 406 ASP A CA 1
ATOM 3090 C C . ASP A 1 406 ? 13.457 -39.913 -23.397 1.00 88.31 406 ASP A C 1
ATOM 3092 O O . ASP A 1 406 ? 12.524 -39.311 -22.862 1.00 88.31 406 ASP A O 1
ATOM 3096 N N . GLY A 1 407 ? 13.412 -40.314 -24.672 1.00 84.94 407 GLY A N 1
ATOM 3097 C CA . GLY A 1 407 ? 12.332 -39.960 -25.603 1.00 84.94 407 GLY A CA 1
ATOM 3098 C C . GLY A 1 407 ? 10.930 -40.413 -25.173 1.00 84.94 407 GLY A C 1
ATOM 3099 O O . GLY A 1 407 ? 9.931 -39.983 -25.750 1.00 84.94 407 GLY A O 1
ATOM 3100 N N . ARG A 1 408 ? 10.812 -41.256 -24.136 1.00 87.56 408 ARG A N 1
ATOM 3101 C CA . ARG A 1 408 ? 9.520 -41.587 -23.513 1.00 87.56 408 ARG A CA 1
ATOM 3102 C C . ARG A 1 408 ? 8.856 -40.369 -22.864 1.00 87.56 408 ARG A C 1
ATOM 3104 O O . ARG A 1 408 ? 7.630 -40.338 -22.777 1.00 87.56 408 ARG A O 1
ATOM 3111 N N . PHE A 1 409 ? 9.634 -39.373 -22.436 1.00 90.81 409 PHE A N 1
ATOM 3112 C CA . PHE A 1 409 ? 9.155 -38.216 -21.675 1.00 90.81 409 PHE A CA 1
ATOM 3113 C C . PHE A 1 409 ? 9.199 -36.899 -22.456 1.00 90.81 409 PHE A C 1
ATOM 3115 O O . PHE A 1 409 ? 9.000 -35.840 -21.864 1.00 90.81 409 PHE A O 1
ATOM 3122 N N . ASP A 1 410 ? 9.388 -36.927 -23.777 1.00 85.38 410 ASP A N 1
ATOM 3123 C CA . ASP A 1 410 ? 9.439 -35.715 -24.617 1.00 85.38 410 ASP A CA 1
ATOM 3124 C C . ASP A 1 410 ? 8.192 -34.833 -24.477 1.00 85.38 410 ASP A C 1
ATOM 3126 O O . ASP A 1 410 ? 8.262 -33.608 -24.568 1.00 85.38 410 ASP A O 1
ATOM 3130 N N . ARG A 1 411 ? 7.036 -35.462 -24.238 1.00 86.12 411 ARG A N 1
ATOM 3131 C CA . ARG A 1 411 ? 5.741 -34.784 -24.090 1.00 86.12 411 ARG A CA 1
ATOM 3132 C C . ARG A 1 411 ? 5.362 -34.468 -22.649 1.00 86.12 411 ARG A C 1
ATOM 3134 O O . ARG A 1 411 ? 4.359 -33.792 -22.457 1.00 86.12 411 ARG A O 1
ATOM 3141 N N . LEU A 1 412 ? 6.117 -34.951 -21.661 1.00 91.50 412 LEU A N 1
ATOM 3142 C CA . LEU A 1 412 ? 5.827 -34.702 -20.251 1.00 91.50 412 LEU A CA 1
ATOM 3143 C C . LEU A 1 412 ? 6.099 -33.224 -19.935 1.00 91.50 412 LEU A C 1
ATOM 3145 O O . LEU A 1 412 ? 7.261 -32.807 -20.031 1.00 91.50 412 LEU A O 1
ATOM 3149 N N . PRO A 1 413 ? 5.093 -32.428 -19.542 1.00 94.00 413 PRO A N 1
ATOM 3150 C CA . PRO A 1 413 ? 5.320 -31.043 -19.161 1.00 94.00 413 PRO A CA 1
ATOM 3151 C C . PRO A 1 413 ? 6.216 -30.962 -17.926 1.00 94.00 413 PRO A C 1
ATOM 3153 O O . PRO A 1 413 ? 5.914 -31.572 -16.903 1.00 94.00 413 PRO A O 1
ATOM 3156 N N . VAL A 1 414 ? 7.309 -30.203 -18.011 1.00 95.19 414 VAL A N 1
ATOM 3157 C CA . VAL A 1 414 ? 8.163 -29.884 -16.858 1.00 95.19 414 VAL A CA 1
ATOM 3158 C C . VAL A 1 414 ? 8.142 -28.375 -16.670 1.00 95.19 414 VAL A C 1
ATOM 3160 O O . VAL A 1 414 ? 8.612 -27.636 -17.535 1.00 95.19 414 VAL A O 1
ATOM 3163 N N . ILE A 1 415 ? 7.560 -27.924 -15.565 1.00 93.44 415 ILE A N 1
ATOM 3164 C CA . ILE A 1 415 ? 7.377 -26.515 -15.224 1.00 93.44 415 ILE A CA 1
ATOM 3165 C C . ILE A 1 415 ? 8.339 -26.170 -14.091 1.00 93.44 415 ILE A C 1
ATOM 3167 O O . ILE A 1 415 ? 8.300 -26.773 -13.019 1.00 93.44 415 ILE A O 1
ATOM 3171 N N . ALA A 1 416 ? 9.218 -25.209 -14.346 1.00 90.06 416 ALA A N 1
ATOM 3172 C CA . ALA A 1 416 ? 10.219 -24.757 -13.394 1.00 90.06 416 ALA A CA 1
ATOM 3173 C C . ALA A 1 416 ? 9.573 -23.991 -12.233 1.00 90.06 416 ALA A C 1
ATOM 3175 O O . ALA A 1 416 ? 8.660 -23.201 -12.455 1.00 90.06 416 ALA A O 1
ATOM 3176 N N . MET A 1 417 ? 10.099 -24.134 -11.023 1.00 82.94 417 MET A N 1
ATOM 3177 C CA . MET A 1 417 ? 9.836 -23.227 -9.909 1.00 82.94 417 MET A CA 1
ATOM 3178 C C . MET A 1 417 ? 11.126 -22.458 -9.617 1.00 82.94 417 MET A C 1
ATOM 3180 O O . MET A 1 417 ? 12.136 -23.065 -9.263 1.00 82.94 417 MET A O 1
ATOM 3184 N N . THR A 1 418 ? 11.135 -21.136 -9.809 1.00 73.12 418 THR A N 1
ATOM 3185 C CA . THR A 1 418 ? 12.365 -20.323 -9.740 1.00 73.12 418 THR A CA 1
ATOM 3186 C C . THR A 1 418 ? 12.261 -19.212 -8.702 1.00 73.12 418 THR A C 1
ATOM 3188 O O . THR A 1 418 ? 11.250 -18.533 -8.610 1.00 73.12 418 THR A O 1
ATOM 3191 N N . ALA A 1 419 ? 13.333 -18.956 -7.947 1.00 59.19 419 ALA A N 1
ATOM 3192 C CA . ALA A 1 419 ? 13.395 -17.839 -6.993 1.00 59.19 419 ALA A CA 1
ATOM 3193 C C . ALA A 1 419 ? 13.543 -16.450 -7.653 1.00 59.19 419 ALA A C 1
ATOM 3195 O O . ALA A 1 419 ? 13.536 -15.435 -6.965 1.00 59.19 419 ALA A O 1
ATOM 3196 N N . ASN A 1 420 ? 13.727 -16.393 -8.976 1.00 49.56 420 ASN A N 1
ATOM 3197 C CA . ASN A 1 420 ? 13.982 -15.160 -9.713 1.00 49.56 420 ASN A CA 1
ATOM 3198 C C . ASN A 1 420 ? 13.304 -15.243 -11.093 1.00 49.56 420 ASN A C 1
ATOM 3200 O O . ASN A 1 420 ? 13.547 -16.183 -11.854 1.00 49.56 420 ASN A O 1
ATOM 3204 N N . ALA A 1 421 ? 12.437 -14.280 -11.412 1.00 48.47 421 ALA A N 1
ATOM 3205 C CA . ALA A 1 421 ? 11.661 -14.228 -12.661 1.00 48.47 421 ALA A CA 1
ATOM 3206 C C . ALA A 1 421 ? 12.363 -13.426 -13.781 1.00 48.47 421 ALA A C 1
ATOM 3208 O O . ALA A 1 421 ? 11.732 -12.983 -14.738 1.00 48.47 421 ALA A O 1
ATOM 3209 N N . MET A 1 422 ? 13.676 -13.190 -13.662 1.00 42.44 422 MET A N 1
ATOM 3210 C CA . MET A 1 422 ? 14.438 -12.420 -14.651 1.00 42.44 422 MET A CA 1
ATOM 3211 C C . MET A 1 422 ? 14.575 -13.183 -15.981 1.00 42.44 422 MET A C 1
ATOM 3213 O O . MET A 1 422 ? 14.739 -14.404 -16.002 1.00 42.44 422 MET A O 1
ATOM 3217 N N . ALA A 1 423 ? 14.605 -12.451 -17.102 1.00 48.28 423 ALA A N 1
ATOM 3218 C CA . ALA A 1 423 ? 14.676 -13.005 -18.462 1.00 48.28 423 ALA A CA 1
ATOM 3219 C C . ALA A 1 423 ? 15.809 -14.036 -18.675 1.00 48.28 423 ALA A C 1
ATOM 3221 O O . ALA A 1 423 ? 15.627 -15.020 -19.391 1.00 48.28 423 ALA A O 1
ATOM 3222 N N . GLY A 1 424 ? 16.951 -13.864 -17.998 1.00 53.81 424 GLY A N 1
ATOM 3223 C CA . GLY A 1 424 ? 18.095 -14.776 -18.102 1.00 53.81 424 GLY A CA 1
ATOM 3224 C C . GLY A 1 424 ? 17.894 -16.156 -17.462 1.00 53.81 424 GLY A C 1
ATOM 3225 O O . GLY A 1 424 ? 18.591 -17.095 -17.838 1.00 53.81 424 GLY A O 1
ATOM 3226 N N . ASP A 1 425 ? 16.957 -16.315 -16.523 1.00 61.56 425 ASP A N 1
ATOM 3227 C CA . ASP A 1 425 ? 16.648 -17.625 -15.929 1.00 61.56 425 ASP A CA 1
ATOM 3228 C C . ASP A 1 425 ? 15.575 -18.366 -16.735 1.00 61.56 425 ASP A C 1
ATOM 3230 O O . ASP A 1 425 ? 15.644 -19.589 -16.870 1.00 61.56 425 ASP A O 1
ATOM 3234 N N . ARG A 1 426 ? 14.668 -17.634 -17.396 1.00 66.12 426 ARG A N 1
ATOM 3235 C CA . ARG A 1 426 ? 13.711 -18.205 -18.353 1.00 66.12 426 ARG A CA 1
ATOM 3236 C C . ARG A 1 426 ? 14.413 -18.846 -19.552 1.00 66.12 426 ARG A C 1
ATOM 3238 O O . ARG A 1 426 ? 14.066 -19.962 -19.931 1.00 66.12 426 ARG A O 1
ATOM 3245 N N . GLU A 1 427 ? 15.430 -18.188 -20.112 1.00 72.69 427 GLU A N 1
ATOM 3246 C CA . GLU A 1 427 ? 16.241 -18.756 -21.201 1.00 72.69 427 GLU A CA 1
ATOM 3247 C C . GLU A 1 427 ? 16.947 -20.052 -20.780 1.00 72.69 427 GLU A C 1
ATOM 3249 O O . GLU A 1 427 ? 16.963 -21.016 -21.543 1.00 72.69 427 GLU A O 1
ATOM 3254 N N . LYS A 1 428 ? 17.472 -20.119 -19.549 1.00 76.44 428 LYS A N 1
ATOM 3255 C CA . LYS A 1 428 ? 18.103 -21.340 -19.017 1.00 76.44 428 LYS A CA 1
ATOM 3256 C C . LYS A 1 428 ? 17.105 -22.479 -18.823 1.00 76.44 428 LYS A C 1
ATOM 3258 O O . LYS A 1 428 ? 17.444 -23.619 -19.135 1.00 76.44 428 LYS A O 1
ATOM 3263 N N . CYS A 1 429 ? 15.900 -22.180 -18.329 1.00 81.00 429 CYS A N 1
ATOM 3264 C CA . CYS A 1 429 ? 14.831 -23.170 -18.163 1.00 81.00 429 CYS A CA 1
ATOM 3265 C C . CYS A 1 429 ? 14.407 -23.747 -19.524 1.00 81.00 429 CYS A C 1
ATOM 3267 O O . CYS A 1 429 ? 14.334 -24.961 -19.703 1.00 81.00 429 CYS A O 1
ATOM 3269 N N . LEU A 1 430 ? 14.212 -22.890 -20.528 1.00 81.38 430 LEU A N 1
ATOM 3270 C CA . LEU A 1 430 ? 13.871 -23.341 -21.879 1.00 81.38 430 LEU A CA 1
ATOM 3271 C C . LEU A 1 430 ? 15.021 -24.134 -22.522 1.00 81.38 430 LEU A C 1
ATOM 3273 O O . LEU A 1 430 ? 14.788 -25.174 -23.135 1.00 81.38 430 LEU A O 1
ATOM 3277 N N . ALA A 1 431 ? 16.271 -23.697 -22.339 1.00 84.44 431 ALA A N 1
ATOM 3278 C CA . ALA A 1 431 ? 17.446 -24.363 -22.903 1.00 84.44 431 ALA A CA 1
ATOM 3279 C C . ALA A 1 431 ? 17.692 -25.772 -22.333 1.00 84.44 431 ALA A C 1
ATOM 3281 O O . ALA A 1 431 ? 18.272 -26.611 -23.021 1.00 84.44 431 ALA A O 1
ATOM 3282 N N . CYS A 1 432 ? 17.268 -26.056 -21.095 1.00 84.88 432 CYS A N 1
ATOM 3283 C CA . CYS A 1 432 ? 17.356 -27.400 -20.515 1.00 84.88 432 CYS A CA 1
ATOM 3284 C C . CYS A 1 432 ? 16.138 -28.289 -20.827 1.00 84.88 432 CYS A C 1
ATOM 3286 O O . CYS A 1 432 ? 16.145 -29.462 -20.454 1.00 84.88 432 CYS A O 1
ATOM 3288 N N . GLY A 1 433 ? 15.135 -27.757 -21.537 1.00 85.38 433 GLY A N 1
ATOM 3289 C CA . GLY A 1 433 ? 13.948 -28.484 -21.983 1.00 85.38 433 GLY A CA 1
ATOM 3290 C C . GLY A 1 433 ? 12.733 -28.384 -21.055 1.00 85.38 433 GLY A C 1
ATOM 3291 O O . GLY A 1 433 ? 11.807 -29.187 -21.203 1.00 85.38 433 GLY A O 1
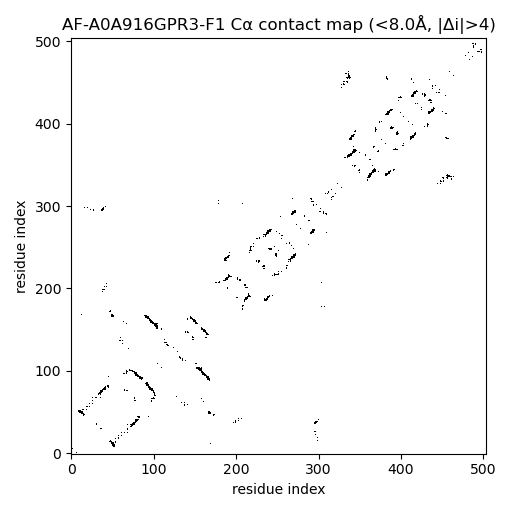ATOM 3292 N N . MET A 1 434 ? 12.709 -27.430 -20.116 1.00 92.19 434 MET A N 1
ATOM 3293 C CA . MET A 1 434 ? 11.491 -27.086 -19.369 1.00 92.19 434 MET A CA 1
ATOM 3294 C C . MET A 1 434 ? 10.514 -26.334 -20.282 1.00 92.19 434 MET A C 1
ATOM 3296 O O . MET A 1 434 ? 10.917 -25.626 -21.204 1.00 92.19 434 MET A O 1
ATOM 3300 N N . ASN A 1 435 ? 9.219 -26.496 -20.031 1.00 90.19 435 ASN A N 1
ATOM 3301 C CA . ASN A 1 435 ? 8.151 -25.931 -20.854 1.00 90.19 435 ASN A CA 1
ATOM 3302 C C . ASN A 1 435 ? 7.798 -24.499 -20.442 1.00 90.19 435 ASN A C 1
ATOM 3304 O O . ASN A 1 435 ? 7.481 -23.669 -21.292 1.00 90.19 435 ASN A O 1
ATOM 3308 N N . ASP A 1 436 ? 7.845 -24.214 -19.142 1.00 88.31 436 ASP A N 1
ATOM 3309 C CA . ASP A 1 436 ? 7.539 -22.899 -18.581 1.00 88.31 436 ASP A CA 1
ATOM 3310 C C . ASP A 1 436 ? 8.120 -22.768 -17.171 1.00 88.31 436 ASP A C 1
ATOM 3312 O O . ASP A 1 436 ? 8.836 -23.657 -16.702 1.00 88.31 436 ASP A O 1
ATOM 3316 N N . HIS A 1 437 ? 7.801 -21.669 -16.493 1.00 86.38 437 HIS A N 1
ATOM 3317 C CA . HIS A 1 437 ? 8.249 -21.387 -15.136 1.00 86.38 437 HIS A CA 1
ATOM 3318 C C . HIS A 1 437 ? 7.150 -20.740 -14.282 1.00 86.38 437 HIS A C 1
ATOM 3320 O O . HIS A 1 437 ? 6.224 -20.110 -14.792 1.00 86.38 437 HIS A O 1
ATOM 3326 N N . ILE A 1 438 ? 7.283 -20.894 -12.969 1.00 80.50 438 ILE A N 1
ATOM 3327 C CA . ILE A 1 438 ? 6.487 -20.271 -11.915 1.00 80.50 438 ILE A CA 1
ATOM 3328 C C . ILE A 1 438 ? 7.477 -19.626 -10.944 1.00 80.50 438 ILE A C 1
ATOM 3330 O O . ILE A 1 438 ? 8.418 -20.276 -10.482 1.00 80.50 438 ILE A O 1
ATOM 3334 N N . ALA A 1 439 ? 7.288 -18.341 -10.655 1.00 72.50 439 ALA A N 1
ATOM 3335 C CA . ALA A 1 439 ? 8.143 -17.633 -9.713 1.00 72.50 439 ALA A CA 1
ATOM 3336 C C . ALA A 1 439 ? 7.824 -18.043 -8.265 1.00 72.50 439 ALA A C 1
ATOM 3338 O O . ALA A 1 439 ? 6.679 -18.336 -7.923 1.00 72.50 439 ALA A O 1
ATOM 3339 N N . LYS A 1 440 ? 8.849 -18.044 -7.412 1.00 66.25 440 LYS A N 1
ATOM 3340 C CA . LYS A 1 440 ? 8.746 -18.107 -5.953 1.00 66.25 440 LYS A CA 1
ATOM 3341 C C . LYS A 1 440 ? 8.951 -16.680 -5.398 1.00 66.25 440 LYS A C 1
ATOM 3343 O O . LYS A 1 440 ? 9.906 -16.031 -5.827 1.00 66.25 440 LYS A O 1
ATOM 3348 N N . PRO A 1 441 ? 8.130 -16.190 -4.447 1.00 58.88 441 PRO A N 1
ATOM 3349 C CA . PRO A 1 441 ? 7.016 -16.882 -3.791 1.00 58.88 441 PRO A CA 1
ATOM 3350 C C . PRO A 1 441 ? 5.863 -17.190 -4.760 1.00 58.88 441 PRO A C 1
ATOM 3352 O O . PRO A 1 441 ? 5.633 -16.449 -5.708 1.00 58.88 441 PRO A O 1
ATOM 3355 N N . ILE A 1 442 ? 5.179 -18.318 -4.533 1.00 58.88 442 ILE A N 1
ATOM 3356 C CA . ILE A 1 442 ? 4.176 -18.867 -5.459 1.00 58.88 442 ILE A CA 1
ATOM 3357 C C . ILE A 1 442 ? 2.962 -17.932 -5.540 1.00 58.88 442 ILE A C 1
ATOM 3359 O O . ILE A 1 442 ? 2.198 -17.826 -4.579 1.00 58.88 442 ILE A O 1
ATOM 3363 N N . ASP A 1 443 ? 2.724 -17.329 -6.708 1.00 64.00 443 ASP A N 1
ATOM 3364 C CA . ASP A 1 443 ? 1.411 -16.771 -7.045 1.00 64.00 443 ASP A CA 1
ATOM 3365 C C . ASP A 1 443 ? 0.490 -17.911 -7.508 1.00 64.00 443 ASP A C 1
ATOM 3367 O O . ASP A 1 443 ? 0.686 -18.532 -8.557 1.00 64.00 443 ASP A O 1
ATOM 3371 N N . VAL A 1 444 ? -0.543 -18.188 -6.711 1.00 62.22 444 VAL A N 1
ATOM 3372 C CA . VAL A 1 444 ? -1.505 -19.273 -6.946 1.00 62.22 444 VAL A CA 1
ATOM 3373 C C . VAL A 1 444 ? -2.225 -19.133 -8.293 1.00 62.22 444 VAL A C 1
ATOM 3375 O O . VAL A 1 444 ? -2.433 -20.133 -8.982 1.00 62.22 444 VAL A O 1
ATOM 3378 N N . ARG A 1 445 ? -2.581 -17.910 -8.710 1.00 62.44 445 ARG A N 1
ATOM 3379 C CA . ARG A 1 445 ? -3.253 -17.659 -9.997 1.00 62.44 445 ARG A CA 1
ATOM 3380 C C . ARG A 1 445 ? -2.321 -17.978 -11.151 1.00 62.44 445 ARG A C 1
ATOM 3382 O O . ARG A 1 445 ? -2.715 -18.697 -12.071 1.00 62.44 445 ARG A O 1
ATOM 3389 N N . GLN A 1 446 ? -1.090 -17.474 -11.083 1.00 66.25 446 GLN A N 1
ATOM 3390 C CA . GLN A 1 446 ? -0.078 -17.723 -12.105 1.00 66.25 446 GLN A CA 1
ATOM 3391 C C . GLN A 1 446 ? 0.244 -19.218 -12.202 1.00 66.25 446 GLN A C 1
ATOM 3393 O O . GLN A 1 446 ? 0.305 -19.757 -13.304 1.00 66.25 446 GLN A O 1
ATOM 3398 N N . MET A 1 447 ? 0.368 -19.907 -11.064 1.00 78.50 447 MET A N 1
ATOM 3399 C CA . MET A 1 447 ? 0.591 -21.350 -11.021 1.00 78.50 447 MET A CA 1
ATOM 3400 C C . MET A 1 447 ? -0.514 -22.118 -11.754 1.00 78.50 447 MET A C 1
ATOM 3402 O O . MET A 1 447 ? -0.208 -22.913 -12.641 1.00 78.50 447 MET A O 1
ATOM 3406 N N . PHE A 1 448 ? -1.791 -21.872 -11.443 1.00 77.50 448 PHE A N 1
ATOM 3407 C CA . PHE A 1 448 ? -2.894 -22.573 -12.111 1.00 77.50 448 PHE A CA 1
ATOM 3408 C C . PHE A 1 448 ? -3.019 -22.210 -13.594 1.00 77.50 448 PHE A C 1
ATOM 3410 O O . PHE A 1 448 ? -3.290 -23.093 -14.405 1.00 77.50 448 PHE A O 1
ATOM 3417 N N . ALA A 1 449 ? -2.783 -20.951 -13.972 1.00 75.06 449 ALA A N 1
ATOM 3418 C CA . ALA A 1 449 ? -2.791 -20.530 -15.372 1.00 75.06 449 ALA A CA 1
ATOM 3419 C C . ALA A 1 449 ? -1.677 -21.214 -16.185 1.00 75.06 449 ALA A C 1
ATOM 3421 O O . ALA A 1 449 ? -1.920 -21.698 -17.293 1.00 75.06 449 ALA A O 1
ATOM 3422 N N . THR A 1 450 ? -0.468 -21.301 -15.624 1.00 81.12 450 THR A N 1
ATOM 3423 C CA . THR A 1 450 ? 0.654 -22.018 -16.239 1.00 81.12 450 THR A CA 1
ATOM 3424 C C . THR A 1 450 ? 0.370 -23.516 -16.305 1.00 81.12 450 THR A C 1
ATOM 3426 O O . THR A 1 450 ? 0.553 -24.123 -17.357 1.00 81.12 450 THR A O 1
ATOM 3429 N N . LEU A 1 451 ? -0.143 -24.119 -15.230 1.00 86.00 451 LEU A N 1
ATOM 3430 C CA . LEU A 1 451 ? -0.499 -25.537 -15.223 1.00 86.00 451 LEU A CA 1
ATOM 3431 C C . LEU A 1 451 ? -1.566 -25.855 -16.272 1.00 86.00 451 LEU A C 1
ATOM 3433 O O . LEU A 1 451 ? -1.358 -26.767 -17.055 1.00 86.00 451 LEU A O 1
ATOM 3437 N N . ALA A 1 452 ? -2.656 -25.095 -16.375 1.00 84.94 452 ALA A N 1
ATOM 3438 C CA . ALA A 1 452 ? -3.717 -25.387 -17.347 1.00 84.94 452 ALA A CA 1
ATOM 3439 C C . ALA A 1 452 ? -3.298 -25.193 -18.806 1.00 84.94 452 ALA A C 1
ATOM 3441 O O . ALA A 1 452 ? -3.885 -25.794 -19.702 1.00 84.94 452 ALA A O 1
ATOM 3442 N N . ARG A 1 453 ? -2.263 -24.385 -19.062 1.00 86.06 453 ARG A N 1
ATOM 3443 C CA . ARG A 1 453 ? -1.679 -24.252 -20.402 1.00 86.06 453 ARG A CA 1
ATOM 3444 C C . ARG A 1 453 ? -0.970 -25.530 -20.853 1.00 86.06 453 ARG A C 1
ATOM 3446 O O . ARG A 1 453 ? -0.955 -25.820 -22.047 1.00 86.06 453 ARG A O 1
ATOM 3453 N N . TRP A 1 454 ? -0.349 -26.252 -19.922 1.00 89.94 454 TRP A N 1
ATOM 3454 C CA . TRP A 1 454 ? 0.604 -27.317 -20.240 1.00 89.94 454 TRP A CA 1
ATOM 3455 C C . TRP A 1 454 ? 0.156 -28.711 -19.804 1.00 89.94 454 TRP A C 1
ATOM 3457 O O . TRP A 1 454 ? 0.496 -29.691 -20.460 1.00 89.94 454 TRP A O 1
ATOM 3467 N N . VAL A 1 455 ? -0.600 -28.808 -18.717 1.00 89.06 455 VAL A N 1
ATOM 3468 C CA . VAL A 1 455 ? -1.058 -30.054 -18.107 1.00 89.06 455 VAL A CA 1
ATOM 3469 C C . VAL A 1 455 ? -2.461 -30.365 -18.600 1.00 89.06 455 VAL A C 1
ATOM 3471 O O . VAL A 1 455 ? -3.382 -29.565 -18.471 1.00 89.06 455 VAL A O 1
ATOM 3474 N N . THR A 1 456 ? -2.629 -31.570 -19.136 1.00 85.50 456 THR A N 1
ATOM 3475 C CA . THR A 1 456 ? -3.934 -32.126 -19.500 1.00 85.50 456 THR A CA 1
ATOM 3476 C C . THR A 1 456 ? -4.143 -33.400 -18.685 1.00 85.50 456 THR A C 1
ATOM 3478 O O . THR A 1 456 ? -3.354 -34.327 -18.860 1.00 85.50 456 THR A O 1
ATOM 3481 N N . PRO A 1 457 ? -5.158 -33.484 -17.804 1.00 82.81 457 PRO A N 1
ATOM 3482 C CA . PRO A 1 457 ? -5.377 -34.684 -17.004 1.00 82.81 457 PRO A CA 1
ATOM 3483 C C . PRO A 1 457 ? -5.641 -35.910 -17.884 1.00 82.81 457 PRO A C 1
ATOM 3485 O O . PRO A 1 457 ? -6.553 -35.893 -18.715 1.00 82.81 457 PRO A O 1
ATOM 3488 N N . ALA A 1 458 ? -4.924 -37.012 -17.654 1.00 70.56 458 ALA A N 1
ATOM 3489 C CA . ALA A 1 458 ? -5.209 -38.282 -18.325 1.00 70.56 458 ALA A CA 1
ATOM 3490 C C . ALA A 1 458 ? -6.581 -38.881 -17.937 1.00 70.56 458 ALA A C 1
ATOM 3492 O O . ALA A 1 458 ? -7.123 -39.719 -18.661 1.00 70.56 458 ALA A O 1
ATOM 3493 N N . VAL A 1 459 ? -7.160 -38.460 -16.803 1.00 61.53 459 VAL A N 1
ATOM 3494 C CA . VAL A 1 459 ? -8.488 -38.881 -16.325 1.00 61.53 459 VAL A CA 1
ATOM 3495 C C . VAL A 1 459 ? -9.389 -37.648 -16.154 1.00 61.53 459 VAL A C 1
ATOM 3497 O O . VAL A 1 459 ? -9.175 -36.880 -15.219 1.00 61.53 459 VAL A O 1
ATOM 3500 N N . PRO A 1 460 ? -10.414 -37.452 -17.008 1.00 53.50 460 PRO A N 1
ATOM 3501 C CA . PRO A 1 460 ? -11.341 -36.324 -16.893 1.00 53.50 460 PRO A CA 1
ATOM 3502 C C . PRO A 1 460 ? -12.137 -36.343 -15.579 1.00 53.50 460 PRO A C 1
ATOM 3504 O O . PRO A 1 460 ? -12.482 -37.415 -15.076 1.00 53.50 460 PRO A O 1
ATOM 3507 N N . ALA A 1 461 ? -12.513 -35.159 -15.080 1.00 50.56 461 ALA A N 1
ATOM 3508 C CA . ALA A 1 461 ? -13.214 -34.945 -13.805 1.00 50.56 461 ALA A CA 1
ATOM 3509 C C . ALA A 1 461 ? -14.425 -35.877 -13.553 1.00 50.56 461 ALA A C 1
ATOM 3511 O O . ALA A 1 461 ? -14.642 -36.307 -12.423 1.00 50.56 461 ALA A O 1
ATOM 3512 N N . ALA A 1 462 ? -15.156 -36.279 -14.600 1.00 47.53 462 ALA A N 1
ATOM 3513 C CA . ALA A 1 462 ? -16.298 -37.197 -14.496 1.00 47.53 462 ALA A CA 1
ATOM 3514 C C . ALA A 1 462 ? -15.929 -38.634 -14.057 1.00 47.53 462 ALA A C 1
ATOM 3516 O O . ALA A 1 462 ? -16.763 -39.340 -13.498 1.00 47.53 462 ALA A O 1
ATOM 3517 N N . ALA A 1 463 ? -14.691 -39.080 -14.296 1.00 43.22 463 ALA A N 1
ATOM 3518 C CA . ALA A 1 463 ? -14.188 -40.382 -13.847 1.00 43.22 463 ALA A CA 1
ATOM 3519 C C . ALA A 1 463 ? -13.454 -40.302 -12.494 1.00 43.22 463 ALA A C 1
ATOM 3521 O O . ALA A 1 463 ? -13.324 -41.320 -11.811 1.00 43.22 463 ALA A O 1
ATOM 3522 N N . ALA A 1 464 ? -13.007 -39.105 -12.093 1.00 44.56 464 ALA A N 1
ATOM 3523 C CA . ALA A 1 464 ? -12.454 -38.847 -10.764 1.00 44.56 464 ALA A CA 1
ATOM 3524 C C . ALA A 1 464 ? -13.557 -38.887 -9.693 1.00 44.56 464 ALA A C 1
ATOM 3526 O O . ALA A 1 464 ? -13.389 -39.580 -8.693 1.00 44.56 464 ALA A O 1
ATOM 3527 N N . ASP A 1 465 ? -14.732 -38.303 -9.962 1.00 43.84 465 ASP A N 1
ATOM 3528 C CA . ASP A 1 465 ? -15.899 -38.391 -9.065 1.00 43.84 465 ASP A CA 1
ATOM 3529 C C . ASP A 1 465 ? -16.412 -39.841 -8.891 1.00 43.84 465 ASP A C 1
ATOM 3531 O O . ASP A 1 465 ? -17.023 -40.166 -7.877 1.00 43.84 465 ASP A O 1
ATOM 3535 N N . ALA A 1 466 ? -16.123 -40.748 -9.835 1.00 39.53 466 ALA A N 1
ATOM 3536 C CA . ALA A 1 466 ? -16.467 -42.171 -9.736 1.00 39.53 466 ALA A CA 1
ATOM 3537 C C . ALA A 1 466 ? -15.414 -43.023 -8.996 1.00 39.53 466 ALA A C 1
ATOM 3539 O O . ALA A 1 466 ? -15.721 -44.142 -8.586 1.00 39.53 466 ALA A O 1
ATOM 3540 N N . ARG A 1 467 ? -14.178 -42.524 -8.830 1.00 41.50 467 ARG A N 1
ATOM 3541 C CA . ARG A 1 467 ? -13.091 -43.206 -8.096 1.00 41.50 467 ARG A CA 1
ATOM 3542 C C . ARG A 1 467 ? -12.898 -42.660 -6.679 1.00 41.50 467 ARG A C 1
ATOM 3544 O O 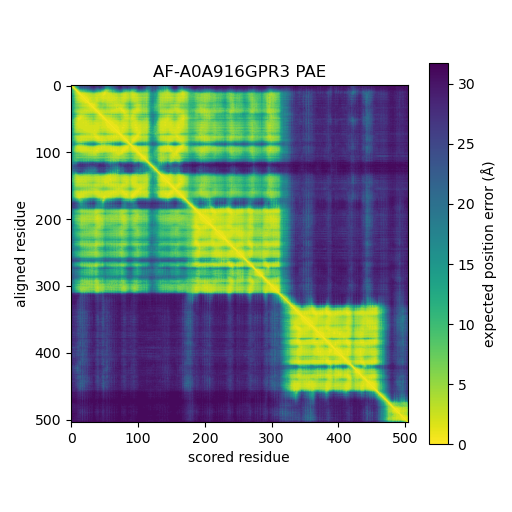. ARG A 1 467 ? -12.576 -43.448 -5.797 1.00 41.50 467 ARG A O 1
ATOM 3551 N N . ASP A 1 468 ? -13.177 -41.373 -6.462 1.00 38.59 468 ASP A N 1
ATOM 3552 C CA . ASP A 1 468 ? -13.315 -40.750 -5.134 1.00 38.59 468 ASP A CA 1
ATOM 3553 C C . ASP A 1 468 ? -14.725 -40.898 -4.546 1.00 38.59 468 ASP A C 1
ATOM 3555 O O . ASP A 1 468 ? -14.972 -40.520 -3.398 1.00 38.59 468 ASP A O 1
ATOM 3559 N N . ALA A 1 469 ? -15.633 -41.562 -5.267 1.00 34.19 469 ALA A N 1
ATOM 3560 C CA . ALA A 1 469 ? -16.742 -42.276 -4.653 1.00 34.19 469 ALA A CA 1
ATOM 3561 C C . ALA A 1 469 ? -16.209 -43.486 -3.857 1.00 34.19 469 ALA A C 1
ATOM 3563 O O . ALA A 1 469 ? -16.497 -44.647 -4.152 1.00 34.19 469 ALA A O 1
ATOM 3564 N N . ALA A 1 470 ? -15.485 -43.207 -2.769 1.00 33.91 470 ALA A N 1
ATOM 3565 C CA . ALA A 1 470 ? -15.690 -43.974 -1.551 1.00 33.91 470 ALA A CA 1
ATOM 3566 C C . ALA A 1 470 ? -17.213 -44.043 -1.311 1.00 33.91 470 ALA A C 1
ATOM 3568 O O . ALA A 1 470 ? -17.917 -43.066 -1.585 1.00 33.91 470 ALA A O 1
ATOM 3569 N N . PRO A 1 471 ? -17.748 -45.198 -0.886 1.00 32.50 471 PRO A N 1
ATOM 3570 C CA . PRO A 1 471 ? -19.171 -45.485 -0.989 1.00 32.50 471 PRO A CA 1
ATOM 3571 C C . PRO A 1 471 ? -19.985 -44.366 -0.348 1.00 32.50 471 PRO A C 1
ATOM 3573 O O . PRO A 1 471 ? -19.709 -43.955 0.782 1.00 32.50 471 PRO A O 1
ATOM 3576 N N . ALA A 1 472 ? -20.977 -43.876 -1.093 1.00 33.81 472 ALA A N 1
ATOM 3577 C CA . ALA A 1 472 ? -21.968 -42.940 -0.600 1.00 33.81 472 ALA A CA 1
ATOM 3578 C C . ALA A 1 472 ? -22.421 -43.341 0.814 1.00 33.81 472 ALA A C 1
ATOM 3580 O O . ALA A 1 472 ? -22.833 -44.478 1.037 1.00 33.81 472 ALA A O 1
ATOM 3581 N N . MET A 1 473 ? -22.315 -42.386 1.743 1.00 41.28 473 MET A N 1
ATOM 3582 C CA . MET A 1 473 ? -23.152 -42.242 2.937 1.00 41.28 473 MET A CA 1
ATOM 3583 C C . MET A 1 473 ? -23.697 -43.550 3.530 1.00 41.28 473 MET A C 1
ATOM 3585 O O . MET A 1 473 ? -24.867 -43.887 3.367 1.00 41.28 473 MET A O 1
ATOM 3589 N N . ALA A 1 474 ? -22.889 -44.224 4.344 1.00 41.62 474 ALA A N 1
ATOM 3590 C CA . ALA A 1 474 ? -23.450 -44.909 5.500 1.00 41.62 474 ALA A CA 1
ATOM 3591 C C . ALA A 1 474 ? -23.438 -43.911 6.664 1.00 41.62 474 ALA A C 1
ATOM 3593 O O . ALA A 1 474 ? -22.364 -43.526 7.142 1.00 41.62 474 ALA A O 1
ATOM 3594 N N . ALA A 1 475 ? -24.628 -43.452 7.064 1.00 52.53 475 ALA A N 1
ATOM 3595 C CA . ALA A 1 475 ? -24.830 -42.666 8.276 1.00 52.53 475 ALA A CA 1
ATOM 3596 C C . ALA A 1 475 ? -24.104 -43.338 9.452 1.00 52.53 475 ALA A C 1
ATOM 3598 O O . ALA A 1 475 ? -24.130 -44.565 9.576 1.00 52.53 475 ALA A O 1
ATOM 3599 N N . ILE A 1 476 ? -23.431 -42.549 10.294 1.00 56.62 476 ILE A N 1
ATOM 3600 C CA . ILE A 1 476 ? -22.855 -43.069 11.537 1.00 56.62 476 ILE A CA 1
ATOM 3601 C C . ILE A 1 476 ? -24.044 -43.584 12.364 1.00 56.62 476 ILE A C 1
ATOM 3603 O O . ILE A 1 476 ? -24.940 -42.790 12.659 1.00 56.62 476 ILE A O 1
ATOM 3607 N N . PRO A 1 477 ? -24.122 -44.891 12.675 1.00 58.28 477 PRO A N 1
ATOM 3608 C CA . PRO A 1 477 ? -25.263 -45.426 13.399 1.00 58.28 477 PRO A CA 1
ATOM 3609 C C . PRO A 1 477 ? -25.359 -44.744 14.771 1.00 58.28 477 PRO A C 1
ATOM 3611 O O . PRO A 1 477 ? -24.321 -44.465 15.380 1.00 58.28 477 PRO A O 1
ATOM 3614 N N . PRO A 1 478 ? -26.577 -44.463 15.268 1.00 61.00 478 PRO A N 1
ATOM 3615 C CA . PRO A 1 478 ? -26.752 -43.856 16.578 1.00 61.00 478 PRO A CA 1
ATOM 3616 C C . PRO A 1 478 ? -26.081 -44.731 17.642 1.00 61.00 478 PRO A C 1
ATOM 3618 O O . PRO A 1 478 ? -26.378 -45.920 17.766 1.00 61.00 478 PRO A O 1
ATOM 3621 N N . MET A 1 479 ? -25.149 -44.139 18.389 1.00 67.75 479 MET A N 1
ATOM 3622 C CA . MET A 1 479 ? -24.411 -44.807 19.459 1.00 67.75 479 MET A CA 1
ATOM 3623 C C . MET A 1 479 ? -24.977 -44.401 20.815 1.00 67.75 479 MET A C 1
ATOM 3625 O O . MET A 1 479 ? -25.187 -43.222 21.096 1.00 67.75 479 MET A O 1
ATOM 3629 N N . ALA A 1 480 ? -25.219 -45.387 21.677 1.00 56.94 480 ALA A N 1
ATOM 3630 C CA . ALA A 1 480 ? -25.720 -45.135 23.019 1.00 56.94 480 ALA A CA 1
ATOM 3631 C C . ALA A 1 480 ? -24.716 -44.275 23.809 1.00 56.94 480 ALA A C 1
ATOM 3633 O O . ALA A 1 480 ? -23.574 -44.679 24.015 1.00 56.94 480 ALA A O 1
ATOM 3634 N N . GLY A 1 481 ? -25.151 -43.090 24.244 1.00 67.00 481 GLY A N 1
ATOM 3635 C CA . GLY A 1 481 ? -24.340 -42.152 25.028 1.00 67.00 481 GLY A CA 1
ATOM 3636 C C . GLY A 1 481 ? -23.617 -41.064 24.226 1.00 67.00 481 GLY A C 1
ATOM 3637 O O . GLY A 1 481 ? -22.998 -40.203 24.845 1.00 67.00 481 GLY A O 1
ATOM 3638 N N . ILE A 1 482 ? -23.714 -41.054 22.890 1.00 70.50 482 ILE A N 1
ATOM 3639 C CA . ILE A 1 482 ? -23.129 -40.004 22.042 1.00 70.50 482 ILE A CA 1
ATOM 3640 C C . ILE A 1 482 ? -24.213 -39.423 21.134 1.00 70.50 482 ILE A C 1
ATOM 3642 O O . ILE A 1 482 ? -24.748 -40.111 20.267 1.00 70.50 482 ILE A O 1
ATOM 3646 N N . ASP A 1 483 ? -24.508 -38.136 21.319 1.00 79.31 483 ASP A N 1
ATOM 3647 C CA . ASP A 1 483 ? -25.306 -37.361 20.370 1.00 79.31 483 ASP A CA 1
ATOM 3648 C C . ASP A 1 483 ? -24.446 -37.072 19.132 1.00 79.31 483 ASP A C 1
ATOM 3650 O O . ASP A 1 483 ? -23.548 -36.223 19.149 1.00 79.31 483 ASP A O 1
ATOM 3654 N N . VAL A 1 484 ? -24.679 -37.857 18.081 1.00 71.38 484 VAL A N 1
ATOM 3655 C CA . VAL A 1 484 ? -23.886 -37.831 16.850 1.00 71.38 484 VAL A CA 1
ATOM 3656 C C . VAL A 1 484 ? -24.023 -36.487 16.136 1.00 71.38 484 VAL A C 1
ATOM 3658 O O . VAL A 1 484 ? -23.024 -35.999 15.616 1.00 71.38 484 VAL A O 1
ATOM 3661 N N . ASP A 1 485 ? -25.197 -35.851 16.172 1.00 68.31 485 ASP A N 1
ATOM 3662 C CA . ASP A 1 485 ? -25.434 -34.564 15.513 1.00 68.31 485 ASP A CA 1
ATOM 3663 C C . ASP A 1 485 ? -24.690 -33.437 16.241 1.00 68.31 485 ASP A C 1
ATOM 3665 O O . ASP A 1 485 ? -23.982 -32.637 15.620 1.00 68.31 485 ASP A O 1
ATOM 3669 N N . ALA A 1 486 ? -24.743 -33.424 17.576 1.00 65.44 486 ALA A N 1
ATOM 3670 C CA . ALA A 1 486 ? -23.977 -32.474 18.382 1.00 65.44 486 ALA A CA 1
ATOM 3671 C C . ALA A 1 486 ? -22.456 -32.681 18.252 1.00 65.44 486 ALA A C 1
ATOM 3673 O O . ALA A 1 486 ? -21.685 -31.714 18.258 1.00 65.44 486 ALA A O 1
ATOM 3674 N N . ALA A 1 487 ? -22.007 -33.932 18.121 1.00 66.94 487 ALA A N 1
ATOM 3675 C CA . ALA A 1 487 ? -20.602 -34.259 17.906 1.00 66.94 487 ALA A CA 1
ATOM 3676 C C . ALA A 1 487 ? -20.123 -33.835 16.506 1.00 66.94 487 ALA A C 1
ATOM 3678 O O . ALA A 1 487 ? -19.028 -33.284 16.383 1.00 66.94 487 ALA A O 1
ATOM 3679 N N . LEU A 1 488 ? -20.960 -34.002 15.475 1.00 61.09 488 LEU A N 1
ATOM 3680 C CA . LEU A 1 488 ? -20.679 -33.570 14.103 1.00 61.09 488 LEU A CA 1
ATOM 3681 C C . LEU A 1 488 ? -20.536 -32.043 14.012 1.00 61.09 488 LEU A C 1
ATOM 3683 O O . LEU A 1 488 ? -19.631 -31.545 13.345 1.00 61.09 488 LEU A O 1
ATOM 3687 N N . ILE A 1 489 ? -21.379 -31.293 14.731 1.00 61.59 489 ILE A N 1
ATOM 3688 C CA . ILE A 1 489 ? -21.287 -29.826 14.822 1.00 61.59 489 ILE A CA 1
ATOM 3689 C C . ILE A 1 489 ? -19.967 -29.402 15.484 1.00 61.59 489 ILE A C 1
ATOM 3691 O O . ILE A 1 489 ? -19.308 -28.476 15.009 1.00 61.59 489 ILE A O 1
ATOM 3695 N N . ARG A 1 490 ? -19.536 -30.105 16.540 1.00 56.28 490 ARG A N 1
ATOM 3696 C CA . ARG A 1 490 ? -18.281 -29.814 17.258 1.00 56.28 490 ARG A CA 1
ATOM 3697 C C . ARG A 1 490 ? -17.022 -30.040 16.425 1.00 56.28 490 ARG A C 1
ATOM 3699 O O . ARG A 1 490 ? -16.038 -29.343 16.648 1.00 56.28 490 ARG A O 1
ATOM 3706 N N . VAL A 1 491 ? -17.060 -30.960 15.464 1.00 57.12 491 VAL A N 1
ATOM 3707 C CA . VAL A 1 491 ? -15.963 -31.181 14.504 1.00 57.12 491 VAL A CA 1
ATOM 3708 C C . VAL A 1 491 ? -16.154 -30.413 13.189 1.00 57.12 491 VAL A C 1
ATOM 3710 O O . VAL A 1 491 ? -15.524 -30.722 12.183 1.00 57.12 491 VAL A O 1
ATOM 3713 N N . GLY A 1 492 ? -17.046 -29.418 13.163 1.00 41.50 492 GLY A N 1
ATOM 3714 C CA . GLY A 1 492 ? -17.236 -28.547 12.001 1.00 41.50 492 GLY A CA 1
ATOM 3715 C C . GLY A 1 492 ? -17.908 -29.212 10.795 1.00 41.50 492 GLY A C 1
ATOM 3716 O O . GLY A 1 492 ? -17.794 -28.691 9.687 1.00 41.50 492 GLY A O 1
ATOM 3717 N N . GLY A 1 493 ? -18.619 -30.326 10.995 1.00 51.06 493 GLY A N 1
ATOM 3718 C CA . GLY A 1 493 ? -19.282 -31.099 9.940 1.00 51.06 493 GLY A CA 1
ATOM 3719 C C . GLY A 1 493 ? -18.401 -32.168 9.284 1.00 51.06 493 GLY A C 1
ATOM 3720 O O . GLY A 1 493 ? -18.855 -32.842 8.361 1.00 51.06 493 GLY A O 1
ATOM 3721 N N . ASP A 1 494 ? -17.162 -32.349 9.751 1.00 54.38 494 ASP A N 1
ATOM 3722 C CA . ASP A 1 494 ? -16.234 -33.346 9.216 1.00 54.38 494 ASP A CA 1
ATOM 3723 C C . ASP A 1 494 ? -16.502 -34.742 9.809 1.00 54.38 494 ASP A C 1
ATOM 3725 O O . ASP A 1 494 ? -15.972 -35.143 10.850 1.00 54.38 494 ASP A O 1
ATOM 3729 N N . ALA A 1 495 ? -17.342 -35.516 9.120 1.00 62.62 495 ALA A N 1
ATOM 3730 C CA . ALA A 1 495 ? -17.667 -36.888 9.505 1.00 62.62 495 ALA A CA 1
ATOM 3731 C C . ALA A 1 495 ? -16.444 -37.833 9.510 1.00 62.62 495 ALA A C 1
ATOM 3733 O O . ALA A 1 495 ? -16.455 -38.845 10.217 1.00 62.62 495 ALA A O 1
ATOM 3734 N N . GLY A 1 496 ? -15.392 -37.523 8.742 1.00 59.47 496 GLY A N 1
ATOM 3735 C CA . GLY A 1 496 ? -14.156 -38.305 8.696 1.00 59.47 496 GLY A CA 1
ATOM 3736 C C . GLY A 1 496 ? -13.316 -38.111 9.956 1.00 59.47 496 GLY A C 1
ATOM 3737 O O . GLY A 1 496 ? -12.837 -39.089 10.539 1.00 59.47 496 GLY A O 1
ATOM 3738 N N . LEU A 1 497 ? -13.205 -36.865 10.420 1.00 54.22 497 LEU A N 1
ATOM 3739 C CA . LEU A 1 497 ? -12.557 -36.524 11.684 1.00 54.22 497 LEU A CA 1
ATOM 3740 C C . LEU A 1 497 ? -13.321 -37.110 12.878 1.00 54.22 497 LEU A C 1
ATOM 3742 O O . LEU A 1 497 ? -12.706 -37.742 13.738 1.00 54.22 497 LEU A O 1
ATOM 3746 N N . LEU A 1 498 ? -14.657 -37.001 12.892 1.00 68.31 498 LEU A N 1
ATOM 3747 C CA . LEU A 1 498 ? -15.474 -37.595 13.955 1.00 68.31 498 LEU A CA 1
ATOM 3748 C C . LEU A 1 498 ? -15.259 -39.112 14.049 1.00 68.31 498 LEU A C 1
ATOM 3750 O O . LEU A 1 498 ? -15.097 -39.648 15.141 1.00 68.31 498 LEU A O 1
ATOM 3754 N N . ARG A 1 499 ? -15.193 -39.815 12.913 1.00 66.19 499 ARG A N 1
ATOM 3755 C CA . ARG A 1 499 ? -14.964 -41.266 12.895 1.00 66.19 499 ARG A CA 1
ATOM 3756 C C . ARG A 1 499 ? -13.564 -41.643 13.394 1.00 66.19 499 ARG A C 1
ATOM 3758 O O . ARG A 1 499 ? -13.443 -42.644 14.089 1.00 66.19 499 ARG A O 1
ATOM 3765 N N . LYS A 1 500 ? -12.531 -40.841 13.105 1.00 66.94 500 LYS A N 1
ATOM 3766 C CA . LYS A 1 500 ? -11.179 -41.026 13.672 1.00 66.94 500 LYS A CA 1
ATOM 3767 C C . LYS A 1 500 ? -11.139 -40.804 15.183 1.00 66.94 500 LYS A C 1
ATOM 3769 O O . LYS A 1 500 ? -10.403 -41.500 15.863 1.00 66.94 500 LYS A O 1
AT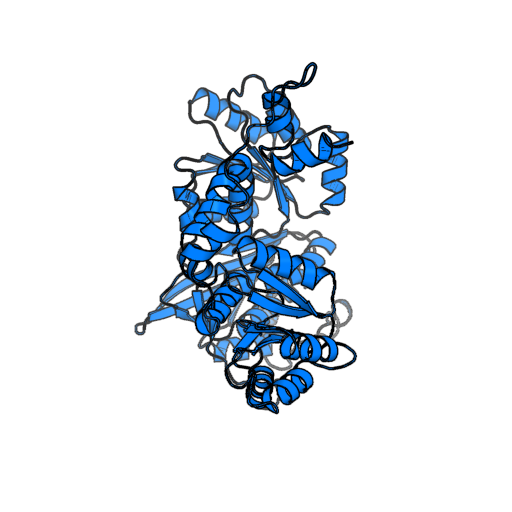OM 3774 N N . MET A 1 501 ? -11.925 -39.861 15.700 1.00 60.97 501 MET A N 1
ATOM 3775 C CA . MET A 1 501 ? -12.010 -39.592 17.141 1.00 60.97 501 MET A CA 1
ATOM 3776 C C . MET A 1 501 ? -12.859 -40.624 17.900 1.00 60.97 501 MET A C 1
ATOM 3778 O O . MET A 1 501 ? -12.685 -40.784 19.104 1.00 60.97 501 MET A O 1
ATOM 3782 N N . LEU A 1 502 ? -13.783 -41.303 17.210 1.00 69.94 502 LEU A N 1
ATOM 3783 C CA . LEU A 1 502 ? -14.647 -42.351 17.771 1.00 69.94 502 LEU A CA 1
ATOM 3784 C C . LEU A 1 502 ? -14.077 -43.769 17.606 1.00 69.94 502 LEU A C 1
ATOM 3786 O O . LEU A 1 502 ? -14.566 -44.696 18.251 1.00 69.94 502 LEU A O 1
ATOM 3790 N N . ALA A 1 503 ? -13.075 -43.953 16.746 1.00 57.28 503 ALA A N 1
ATOM 3791 C CA . ALA A 1 503 ? -12.343 -45.205 16.628 1.00 57.28 503 ALA A CA 1
ATOM 3792 C C . ALA A 1 503 ? -11.363 -45.344 17.808 1.00 57.28 503 ALA A C 1
ATOM 3794 O O . ALA A 1 503 ? -10.521 -44.472 18.011 1.00 57.28 503 ALA A O 1
ATOM 3795 N N . TRP A 1 504 ? -11.510 -46.423 18.583 1.00 42.34 504 TRP A N 1
ATOM 3796 C CA . TRP A 1 504 ? -10.513 -46.893 19.553 1.00 42.34 504 TRP A CA 1
ATOM 3797 C C . TRP A 1 504 ? -9.300 -47.498 18.851 1.00 42.34 504 TRP A C 1
ATOM 3799 O O . TRP A 1 504 ? -9.517 -48.214 17.842 1.00 42.34 504 TRP A O 1
#

Sequence (504 aa):
KIEAGKVSFETIDFHLDEVMDGIADLAAIKAQEKGLELLFDIGADVPIALVGDPLRLGQVLTNLVGNAIKFTERGEVTIGISLVGRDADDGVRLRFAVTDTGVGLTEEQRQRLFNAFSQADTSTTRKYGGTGLGLTISKRLVQLMEGDIAVESQPGVGSTFHFTARFGVHAEQRILHATANYVPGLRILVVDDNASARDIFLAMLRSLRFEATAATGGKEALAELEAAQRAGTPYGLVLMDWRMPHMDGVEAIRHIRADRSLVDTPLCLMVTAYSREDLLKRVEEAQLRIDGLLVKPVSPSTLCDSIMTVFGQEVGRGWRKQQRDAGHNETAKQLRGAHLLLVEDNDMNRELALEILGNAGIRVDVAGNGLEALTMVSAGAYDGVLMDCQMPVMDGFEATRRIRADGRFDRLPVIAMTANAMAGDREKCLACGMNDHIAKPIDVRQMFATLARWVTPAVPAAAADARDAAPAMAAIPPMAGIDVDAALIRVGGDAGLLRKMLAW

pLDDT: mean 75.65, std 17.2, range [31.77, 96.38]

Nearest PDB structures (foldseek):
  6rh1-assembly1_C  TM=9.490E-01  e=4.668E-10  Thermotoga maritima
  3t6k-assembly2_B  TM=9.535E-01  e=6.923E-09  Chloroflexus aurantiacus J-10-fl
  4h60-assembly1_A  TM=9.366E-01  e=8.254E-09  Vibrio cholerae O395
  4jav-assembly1_D  TM=9.405E-01  e=1.769E-08  Thermotoga maritima MSB8
  3gt7-assembly1_A  TM=9.154E-01  e=1.044E-08  Syntrophus aciditrophicus SB

Radius of gyration: 27.72 Å; Cα contacts (8 Å, |Δi|>4): 832; chains: 1; bounding box: 62×76×57 Å

Solvent-accessible surface area (backbone atoms only — not comparable to full-atom values): 27612 Å² total; per-residue (Å²): 136,82,86,78,82,75,77,82,80,56,80,40,82,45,50,52,62,61,46,49,50,55,45,44,66,70,43,38,62,64,26,45,78,53,64,33,47,54,44,55,41,70,41,77,83,46,78,47,25,32,30,34,42,66,68,62,51,41,52,38,49,49,51,51,49,51,48,40,56,68,55,31,74,56,54,45,37,38,43,34,38,38,64,75,48,71,49,97,81,64,27,36,33,37,36,41,34,40,33,22,46,15,54,39,37,51,73,72,54,60,75,36,60,69,45,85,85,64,78,85,61,83,72,62,47,77,78,65,68,72,89,79,52,62,55,42,50,34,46,54,53,28,47,75,32,75,26,53,69,53,72,50,56,40,66,73,58,10,35,35,43,33,32,32,36,54,31,40,57,44,90,72,57,79,72,71,71,58,61,37,76,76,51,73,86,45,29,33,37,39,30,34,64,49,66,68,60,44,55,38,52,45,51,46,38,45,60,50,65,39,49,65,49,77,28,61,32,38,71,53,43,53,54,49,51,55,50,27,48,75,70,73,55,57,47,53,32,32,43,30,32,41,89,33,80,101,40,30,30,68,56,32,51,50,51,58,73,66,40,79,86,51,87,69,70,48,46,41,34,38,32,38,72,65,64,69,64,65,51,50,50,53,33,58,76,65,73,52,85,72,63,42,77,43,62,51,55,54,47,70,63,61,50,50,54,48,53,50,54,50,63,18,77,70,42,38,73,52,45,62,45,46,63,41,52,76,66,46,37,64,46,34,54,60,33,18,45,15,36,34,37,40,32,46,64,48,71,68,61,43,52,51,52,49,53,58,42,45,75,42,47,29,46,73,49,81,23,59,25,24,62,51,39,54,54,47,59,73,76,51,87,57,34,26,31,44,31,34,46,80,41,66,102,30,29,26,52,61,33,38,39,56,47,56,71,39,75,92,39,69,82,51,34,33,31,35,39,33,82,58,84,50,73,76,52,55,55,54,42,47,74,35,65,32,74,50,74,36,48,48,81,77,50,67,66,59,45,45,54,53,43,50,74,62,36,61,35,90,43,56,50,80,59,40,61,65,66,71,49,60,78,80,83,76,73,83,73,91,48,94,93,50,64,61,68,65,51,31,58,75,52,75,64,39,64,68,60,51,50,60,72,70,54,130

Mean predicted aligned error: 18.4 Å

Foldseek 3Di:
DPPPVDDDWAWAKDFPVVLVVVLFVVLLVLCLVLVAAEEEFEALPDFGIWTTHSPLVSLLVSLLSVVQSLQANYYYWYWYKDWPDADPVQKTKIKIKIKHQGQWDDPVRQVQLQDPPSPPDPPVCVVRPDPSCRNVSSQVSLVVQVKGWHKDTDGNGIIMTMMMGMIHHDPDGPPLQPQCVVPPLAEEEEEDLDPVNQVRVCSLCVSNVHHYDYDNHLVRVVVVQLVCVVVVRHHQEYEAEQDHPPAGRLNSLVVLVVDPSRPRRHQYEYEYSDDPVVVVVVCVVSVHDHLYYHHPPDDSVSVSVGVCVSVCVVCVVVCVVVVCPPQVVVLLLQQAQFEEEEEDQDPVVVVVVCVLNVVSNYHYDYDNHLVSVLVDVVVDDGLEYEAEQDHPPHGRLRSLLVLCVDPVCLLHAYEYEEQDPDPVVQVSCVVSPHPYYAYPVGDSSVVSVVCSVRGGGPDRPVVSVVVVCPDPDPDPPDDPPDPVVVLCVVVVNPPVVSVVVVDD

Secondary structure (DSSP, 8-state):
--TTS--PPP-EEEEHHHHHHHHHHHHHHHHHHHT-EEEEEE-TTS-SEEEE-HHHHHHHHHHHHHHHHHH-SSSEEEEEEEEEEE-TTS-EEEEEEEEE-SS---HHHHHHTTSTT----TTTHHHH---S-HHHHHHHHHHHTT--EEEEEETTTEEEEEEEEEEEE-SS---TTHHHHHSTT-EEEEE-S-HHHHHHHHHHHHHTT-EEEEESSHHHHHHHHHHHHHTT---SEEEEES--SSS-HHHHHHHHHH-TT-SSPPEEEEEESS-HHHHHHHHHHTT---SEEEESSPPHHHHHHHHHHHHHHHHHHHHHHHHIIIIIHHHHHHHTT-EEEEE-S-HHHHHHHHHHHHHTT-EEEEESSHHHHHHHHHHS--SEEEEESS-SSS-HHHHHHHHHHSGGGTTS-EEEEES---HHHHHHHHHTT--EEEETTT-HHHHHHHHHHH---SS-HHHHHHHS---S--PPPPBTTB-HHHHHHHTTT-HHHHHHHH--